Protein AF-A0A1I4MZY3-F1 (afdb_monomer_lite)

pLDDT: mean 83.86, std 18.81, range [23.91, 98.81]

Sequence (492 aa):
MSRRDEGFVRRVSRSGLPLFQQDDDSPVIWPRVRPGRPPALVVSLPRSGTHLGSELLQGLGLVFGGLHLSPELEPDIVQDRRSYVMAADGRLEWQQFQLPLEDLFAMVGPGQVVQGHVPFSPAIAAALAGFRIVYMERSLRDVAVSSMRFVAGLRAAGLAYPDHYDMAWCDMADGPARMLAYLRGFGGGLRGMLRQIQPWRAQPNSFVLDFDLLTGAEPAAAVAQLRALADFLGAPVGAERAERILRAALGRLTHSWSGRLSRWQELWDREVEQAFAYFVLDENAYFGMPDRLPTPTPAAGRPLALLALPGESGVRRRALAPDGARPPPAARLDPARCVGEGLRLEAGAGGLLLSALDHYADHQHASLPAAMAAGPVTFHFELPPGQHNSRHLVAQVGGAAGYFSSYIDSFGVGVTAIESGGDCAAIATRVEQRADGALAVAVAGRVAGGADCYVRIYLCGADGRLDRPAQARLTVAGLALEPGWPAFLPAD

Structure (mmCIF, N/CA/C/O backbone):
data_AF-A0A1I4MZY3-F1
#
_entry.id   AF-A0A1I4MZY3-F1
#
loop_
_atom_site.group_PDB
_atom_site.id
_atom_site.type_symbol
_atom_site.label_atom_id
_atom_site.label_alt_id
_atom_site.label_comp_id
_atom_site.label_asym_id
_atom_site.label_entity_id
_atom_site.label_seq_id
_atom_site.pdbx_PDB_ins_code
_atom_site.Cartn_x
_atom_site.Cartn_y
_atom_site.Cartn_z
_atom_site.occupancy
_atom_site.B_iso_or_equiv
_atom_site.auth_seq_id
_atom_site.auth_comp_id
_atom_site.auth_asym_id
_atom_site.auth_atom_id
_atom_site.pdbx_PDB_model_num
ATOM 1 N N . MET A 1 1 ? -9.367 -4.893 35.293 1.00 43.88 1 MET A N 1
ATOM 2 C CA . MET A 1 1 ? -8.186 -5.233 34.470 1.00 43.88 1 MET A CA 1
ATOM 3 C C . MET A 1 1 ? -8.081 -6.747 34.327 1.00 43.88 1 MET A C 1
ATOM 5 O O . MET A 1 1 ? -7.656 -7.401 35.273 1.00 43.88 1 MET A O 1
ATOM 9 N N . SER A 1 2 ? -8.441 -7.334 33.178 1.00 44.31 2 SER A N 1
ATOM 10 C CA . SER A 1 2 ? -7.747 -8.571 32.794 1.00 44.31 2 SER A CA 1
ATOM 11 C C . SER A 1 2 ? -6.311 -8.139 32.516 1.00 44.31 2 SER A C 1
ATOM 13 O O . SER A 1 2 ? -6.110 -7.244 31.695 1.00 44.31 2 SER A O 1
ATOM 15 N N . ARG A 1 3 ? -5.346 -8.651 33.282 1.00 48.44 3 ARG A N 1
ATOM 16 C CA . ARG A 1 3 ? -3.934 -8.257 33.214 1.00 48.44 3 ARG A CA 1
ATOM 17 C C . ARG A 1 3 ? -3.473 -8.258 31.755 1.00 48.44 3 ARG A C 1
ATOM 19 O O . ARG A 1 3 ? -3.270 -9.325 31.184 1.00 48.44 3 ARG A O 1
ATOM 26 N N . ARG A 1 4 ? -3.327 -7.079 31.146 1.00 64.69 4 ARG A N 1
ATOM 27 C CA . ARG A 1 4 ? -2.415 -6.959 30.011 1.00 64.69 4 ARG A CA 1
ATOM 28 C C . ARG A 1 4 ? -1.048 -7.256 30.607 1.00 64.69 4 ARG A C 1
ATOM 30 O O . ARG A 1 4 ? -0.665 -6.626 31.589 1.00 64.69 4 ARG A O 1
ATOM 37 N N . ASP A 1 5 ? -0.433 -8.319 30.114 1.00 75.19 5 ASP A N 1
ATOM 38 C CA . ASP A 1 5 ? 0.817 -8.856 30.635 1.00 75.19 5 ASP A CA 1
ATOM 39 C C . ASP A 1 5 ? 1.869 -7.735 30.715 1.00 75.19 5 ASP A C 1
ATOM 41 O O . ASP A 1 5 ? 1.970 -6.925 29.792 1.00 75.19 5 ASP A O 1
ATOM 45 N N . GLU A 1 6 ? 2.663 -7.671 31.788 1.00 78.44 6 GLU A N 1
ATOM 46 C CA . GLU A 1 6 ? 3.823 -6.767 31.873 1.00 78.44 6 GLU A CA 1
ATOM 47 C C . GLU A 1 6 ? 4.732 -6.905 30.638 1.00 78.44 6 GLU A C 1
ATOM 49 O O . GLU A 1 6 ? 5.377 -5.940 30.216 1.00 78.44 6 GLU A O 1
ATOM 54 N N . GLY A 1 7 ? 4.738 -8.090 30.015 1.00 83.00 7 GLY A N 1
ATOM 55 C CA . GLY A 1 7 ? 5.388 -8.340 28.735 1.00 83.00 7 GLY A CA 1
ATOM 56 C C . GLY A 1 7 ? 4.910 -7.425 27.602 1.00 83.00 7 GLY A C 1
ATOM 57 O O . GLY A 1 7 ? 5.741 -6.961 26.825 1.00 83.00 7 GLY A O 1
ATOM 58 N N . PHE A 1 8 ? 3.614 -7.113 27.519 1.00 84.69 8 PHE A N 1
ATOM 59 C CA . PHE A 1 8 ? 3.048 -6.226 26.495 1.00 84.69 8 PHE A CA 1
ATOM 60 C C . PHE A 1 8 ? 3.607 -4.805 26.612 1.00 84.69 8 PHE A C 1
ATOM 62 O O . PHE A 1 8 ? 4.190 -4.287 25.662 1.00 84.69 8 PHE A O 1
ATOM 69 N N . VAL A 1 9 ? 3.503 -4.200 27.800 1.00 79.88 9 VAL A N 1
ATOM 70 C CA . VAL A 1 9 ? 3.976 -2.826 28.032 1.00 79.88 9 VAL A CA 1
ATOM 71 C C . VAL A 1 9 ? 5.475 -2.731 27.755 1.00 79.88 9 VAL A C 1
ATOM 73 O O . VAL A 1 9 ? 5.912 -1.838 27.034 1.00 79.88 9 VAL A O 1
ATOM 76 N N . ARG A 1 10 ? 6.265 -3.704 28.233 1.00 83.44 10 ARG A N 1
ATOM 77 C CA . ARG A 1 10 ? 7.709 -3.747 27.961 1.00 83.44 10 ARG A CA 1
ATOM 78 C C . ARG A 1 10 ? 8.029 -3.853 26.470 1.00 83.44 10 ARG A C 1
ATOM 80 O O . ARG A 1 10 ? 8.984 -3.212 26.036 1.00 83.44 10 ARG A O 1
ATOM 87 N N . ARG A 1 11 ? 7.287 -4.651 25.690 1.00 86.06 11 ARG A N 1
ATOM 88 C CA . ARG A 1 11 ? 7.498 -4.759 24.235 1.00 86.06 11 ARG A CA 1
ATOM 89 C C . ARG A 1 11 ? 7.250 -3.426 23.544 1.00 86.06 11 ARG A C 1
ATOM 91 O O . ARG A 1 11 ? 8.118 -2.973 22.804 1.00 86.06 11 ARG A O 1
ATOM 98 N N . VAL A 1 12 ? 6.129 -2.769 23.835 1.00 85.06 12 VAL A N 1
ATOM 99 C CA . VAL A 1 12 ? 5.818 -1.489 23.194 1.00 85.06 12 VAL A CA 1
ATOM 100 C C . VAL A 1 12 ? 6.809 -0.407 23.614 1.00 85.06 12 VAL A C 1
ATOM 102 O O . VAL A 1 12 ? 7.333 0.292 22.752 1.00 85.06 12 VAL A O 1
ATOM 105 N N . SER A 1 13 ? 7.148 -0.289 24.902 1.00 84.38 13 SER A N 1
ATOM 106 C CA . SER A 1 13 ? 8.122 0.713 25.356 1.00 84.38 13 SER A CA 1
ATOM 107 C C . SER A 1 13 ? 9.492 0.553 24.686 1.00 84.38 13 SER A C 1
ATOM 109 O O . SER A 1 13 ? 10.170 1.548 24.450 1.00 84.38 13 SER A O 1
ATOM 111 N N . ARG A 1 14 ? 9.890 -0.676 24.325 1.00 89.12 14 ARG A N 1
ATOM 112 C CA . ARG A 1 14 ? 11.133 -0.938 23.578 1.00 89.12 14 ARG A CA 1
ATOM 113 C C . ARG A 1 14 ? 11.090 -0.473 22.125 1.00 89.12 14 ARG A C 1
ATOM 115 O O . ARG A 1 14 ? 12.154 -0.224 21.573 1.00 89.12 14 ARG A O 1
ATOM 122 N N . SER A 1 15 ? 9.906 -0.343 21.522 1.00 89.25 15 SER A N 1
ATOM 123 C CA . SER A 1 15 ? 9.786 0.216 20.169 1.00 89.25 15 SER A CA 1
ATOM 124 C C . SER A 1 15 ? 10.181 1.694 20.125 1.00 89.25 15 SER A C 1
ATOM 126 O O . SER A 1 15 ? 10.593 2.177 19.082 1.00 89.25 15 SER A O 1
ATOM 128 N N . GLY A 1 16 ? 10.078 2.415 21.250 1.00 93.12 16 GLY A N 1
ATOM 129 C CA . GLY A 1 16 ? 10.306 3.860 21.308 1.00 93.12 16 GLY A CA 1
ATOM 130 C C . GLY A 1 16 ? 9.125 4.704 20.817 1.00 93.12 16 GLY A C 1
ATOM 131 O O . GLY A 1 16 ? 9.230 5.930 20.828 1.00 93.12 16 GLY A O 1
ATOM 132 N N . LEU A 1 17 ? 8.005 4.083 20.419 1.00 93.88 17 LEU A N 1
ATOM 133 C CA . LEU A 1 17 ? 6.788 4.791 20.019 1.00 93.88 17 LEU A CA 1
ATOM 134 C C . LEU A 1 17 ? 6.259 5.648 21.187 1.00 93.88 17 LEU A C 1
ATOM 136 O O . LEU A 1 17 ? 6.001 5.099 22.263 1.00 93.88 17 LEU A O 1
ATOM 140 N N . PRO A 1 18 ? 6.036 6.965 21.003 1.00 93.38 18 PRO A N 1
ATOM 141 C CA . PRO A 1 18 ? 5.433 7.801 22.032 1.00 93.38 18 PRO A CA 1
ATOM 142 C C . PRO A 1 18 ? 4.010 7.339 22.362 1.00 93.38 18 PRO A C 1
ATOM 144 O O . PRO A 1 18 ? 3.115 7.379 21.506 1.00 93.38 18 PRO A O 1
ATOM 147 N N . LEU A 1 19 ? 3.818 6.927 23.616 1.00 93.31 19 LEU A N 1
ATOM 148 C CA . LEU A 1 19 ? 2.530 6.549 24.193 1.00 93.31 19 LEU A CA 1
ATOM 149 C C . LEU A 1 19 ? 2.056 7.601 25.191 1.00 93.31 19 LEU A C 1
ATOM 151 O O . LEU A 1 19 ? 2.849 8.323 25.794 1.00 93.31 19 LEU A O 1
ATOM 155 N N . PHE A 1 20 ? 0.747 7.631 25.396 1.00 94.62 20 PHE A N 1
ATOM 156 C CA . PHE A 1 20 ? 0.085 8.461 26.389 1.00 94.62 20 PHE A CA 1
ATOM 157 C C . PHE A 1 20 ? -0.674 7.569 27.364 1.00 94.62 20 PHE A C 1
ATOM 159 O O . PHE A 1 20 ? -0.947 6.407 27.073 1.00 94.62 20 PHE A O 1
ATOM 166 N N . GLN A 1 21 ? -1.024 8.125 28.513 1.00 93.00 21 GLN A N 1
ATOM 167 C CA . GLN A 1 21 ? -1.721 7.419 29.578 1.00 93.00 21 GLN A CA 1
ATOM 168 C C . GLN A 1 21 ? -3.108 8.034 29.764 1.00 93.00 21 GLN A C 1
ATOM 170 O O . GLN A 1 21 ? -3.255 9.257 29.703 1.00 93.00 21 GLN A O 1
ATOM 175 N N . GLN A 1 22 ? -4.124 7.189 29.924 1.00 92.44 22 GLN A N 1
ATOM 176 C CA . GLN A 1 22 ? -5.470 7.619 30.306 1.00 92.44 22 GLN A CA 1
ATOM 177 C C . GLN A 1 22 ? -5.603 7.722 31.833 1.00 92.44 22 GLN A C 1
ATOM 179 O O . GLN A 1 22 ? -4.718 7.294 32.568 1.00 92.44 22 GLN A O 1
ATOM 184 N N . ASP A 1 23 ? -6.740 8.238 32.308 1.00 91.31 23 ASP A N 1
ATOM 185 C CA . ASP A 1 23 ? -7.047 8.351 33.744 1.00 91.31 23 ASP A CA 1
ATOM 186 C C . ASP A 1 23 ? -7.086 6.990 34.472 1.00 91.31 23 ASP A C 1
ATOM 188 O O . ASP A 1 23 ? -6.963 6.940 35.692 1.00 91.31 23 ASP A O 1
ATOM 192 N N . ASP A 1 24 ? -7.268 5.885 33.739 1.00 90.00 24 ASP A N 1
ATOM 193 C CA . ASP A 1 24 ? -7.263 4.510 34.259 1.00 90.00 24 ASP A CA 1
ATOM 194 C C . ASP A 1 24 ? -5.908 3.795 34.092 1.00 90.00 24 ASP A C 1
ATOM 196 O O . ASP A 1 24 ? -5.837 2.565 34.150 1.00 90.00 24 ASP A O 1
ATOM 200 N N . ASP A 1 25 ? -4.846 4.564 33.843 1.00 89.25 25 ASP A N 1
ATOM 201 C CA . ASP A 1 25 ? -3.478 4.113 33.579 1.00 89.25 25 ASP A CA 1
ATOM 202 C C . ASP A 1 25 ? -3.299 3.261 32.310 1.00 89.25 25 ASP A C 1
ATOM 204 O O . ASP A 1 25 ? -2.209 2.738 32.051 1.00 89.25 25 ASP A O 1
ATOM 208 N N . SER A 1 26 ? -4.331 3.125 31.470 1.00 89.50 26 SER A N 1
ATOM 209 C CA . SER A 1 26 ? -4.194 2.392 30.214 1.00 89.50 26 SER A CA 1
ATOM 210 C C . SER A 1 26 ? -3.359 3.177 29.187 1.00 89.50 26 SER A C 1
ATOM 212 O O . SER A 1 26 ? -3.517 4.397 29.046 1.00 89.50 26 SER A O 1
ATOM 214 N N . PRO A 1 27 ? -2.453 2.503 28.446 1.00 93.19 27 PRO A N 1
ATOM 215 C CA . PRO A 1 27 ? -1.683 3.148 27.396 1.00 93.19 27 PRO A CA 1
ATOM 216 C C . PRO A 1 27 ? -2.553 3.365 26.157 1.00 93.19 27 PRO A C 1
ATOM 218 O O . PRO A 1 27 ? -3.226 2.445 25.683 1.00 93.19 27 PRO A O 1
ATOM 221 N N . VAL A 1 28 ? -2.474 4.566 25.595 1.00 95.88 28 VAL A N 1
ATOM 222 C CA . VAL A 1 28 ? -3.127 4.943 24.343 1.00 95.88 28 VAL A CA 1
ATOM 223 C C . VAL A 1 28 ? -2.145 5.588 23.381 1.00 95.88 28 VAL A C 1
ATOM 225 O O . VAL A 1 28 ? -1.210 6.282 23.783 1.00 95.88 28 VAL A O 1
ATOM 228 N N . ILE A 1 29 ? -2.387 5.413 22.082 1.00 95.56 29 ILE A N 1
ATOM 229 C CA . ILE A 1 29 ? -1.549 6.048 21.060 1.00 95.56 29 ILE A CA 1
ATOM 230 C C . ILE A 1 29 ? -1.704 7.569 21.050 1.00 95.56 29 ILE A C 1
ATOM 232 O O . ILE A 1 29 ? -0.830 8.251 20.547 1.00 95.56 29 ILE A O 1
ATOM 236 N N . TRP A 1 30 ? -2.780 8.134 21.598 1.00 96.50 30 TRP A N 1
ATOM 237 C CA . TRP A 1 30 ? -3.002 9.583 21.645 1.00 96.50 30 TRP A CA 1
ATOM 238 C C . TRP A 1 30 ? -3.780 9.961 22.912 1.00 96.50 30 TRP A C 1
ATOM 240 O O . TRP A 1 30 ? -4.637 9.183 23.326 1.00 96.50 30 TRP A O 1
ATOM 250 N N . PRO A 1 31 ? -3.558 11.131 23.543 1.00 94.50 31 PRO A N 1
ATOM 251 C CA . PRO A 1 31 ? -4.193 11.431 24.828 1.00 94.50 31 PRO A CA 1
ATOM 252 C C . PRO A 1 31 ? -5.690 11.744 24.687 1.00 94.50 31 PRO A C 1
ATOM 254 O O . PRO A 1 31 ? -6.454 11.633 25.640 1.00 94.50 31 PRO A O 1
ATOM 257 N N . ARG A 1 32 ? -6.145 12.141 23.490 1.00 95.62 32 ARG A N 1
ATOM 258 C CA . ARG A 1 32 ? -7.560 12.438 23.229 1.00 95.62 32 ARG A CA 1
ATOM 259 C C . ARG A 1 32 ? -8.296 11.184 22.762 1.00 95.62 32 ARG A C 1
ATOM 261 O O . ARG A 1 32 ? -7.920 10.590 21.753 1.00 95.62 32 ARG A O 1
ATOM 268 N N . VAL A 1 33 ? -9.395 10.858 23.436 1.00 96.06 33 VAL A N 1
ATOM 269 C CA . VAL A 1 33 ? -10.338 9.789 23.066 1.00 96.06 33 VAL A CA 1
ATOM 270 C C . VAL A 1 33 ? -11.763 10.330 22.940 1.00 96.06 33 VAL A C 1
ATOM 272 O O . VAL A 1 33 ? -12.065 11.452 23.358 1.00 96.06 33 VAL A O 1
ATOM 275 N N . ARG A 1 34 ? -12.660 9.529 22.364 1.00 96.25 34 ARG A N 1
ATOM 276 C CA . ARG A 1 34 ? -14.110 9.763 22.368 1.00 96.25 34 ARG A CA 1
ATOM 277 C C . ARG A 1 34 ? -14.808 8.551 22.983 1.00 96.25 34 ARG A C 1
ATOM 279 O O . ARG A 1 34 ? -15.093 7.593 22.262 1.00 96.25 34 ARG A O 1
ATOM 286 N N . PRO A 1 35 ? -15.089 8.579 24.298 1.00 93.75 35 PRO A N 1
ATOM 287 C CA . PRO A 1 35 ? -15.844 7.518 24.951 1.00 93.75 35 PRO A CA 1
ATOM 288 C C . PRO A 1 35 ? -17.173 7.259 24.233 1.00 93.75 35 PRO A C 1
ATOM 290 O O . PRO A 1 35 ? -17.795 8.182 23.705 1.00 93.75 35 PRO A O 1
ATOM 293 N N . GLY A 1 36 ? -17.588 5.994 24.181 1.00 93.25 36 GLY A N 1
ATOM 294 C CA . GLY A 1 36 ? -18.806 5.576 23.479 1.00 93.25 36 GLY A CA 1
ATOM 295 C C . GLY A 1 36 ? -18.670 5.450 21.958 1.00 93.25 36 GLY A C 1
ATOM 296 O O . GLY A 1 36 ? -19.632 5.050 21.309 1.00 93.25 36 GLY A O 1
ATOM 297 N N . ARG A 1 37 ? -17.497 5.743 21.378 1.00 95.81 37 ARG A N 1
ATOM 298 C CA . ARG A 1 37 ? -17.205 5.462 19.966 1.00 95.81 37 ARG A CA 1
ATOM 299 C C . ARG A 1 37 ? -16.199 4.319 19.837 1.00 95.81 37 ARG A C 1
ATOM 301 O O . ARG A 1 37 ? -15.215 4.304 20.579 1.00 95.81 37 ARG A O 1
ATOM 308 N N . PRO A 1 38 ? -16.399 3.381 18.900 1.00 97.25 38 PRO A N 1
ATOM 309 C CA . PRO A 1 38 ? -15.402 2.352 18.632 1.00 97.25 38 PRO A CA 1
ATOM 310 C C . PRO A 1 38 ? -14.125 2.980 18.046 1.00 97.25 38 PRO A C 1
ATOM 312 O O . PRO A 1 38 ? -14.207 4.035 17.405 1.00 97.25 38 PRO A O 1
ATOM 315 N N . PRO A 1 39 ? -12.946 2.372 18.254 1.00 98.38 39 PRO A N 1
ATOM 316 C CA . PRO A 1 39 ? -11.764 2.719 17.476 1.00 98.38 39 PRO A CA 1
ATOM 317 C C . PRO A 1 39 ? -12.010 2.402 15.995 1.00 98.38 39 PRO A C 1
ATOM 319 O O . PRO A 1 39 ? -12.820 1.532 15.655 1.00 98.38 39 PRO A O 1
ATOM 322 N N . ALA A 1 40 ? -11.324 3.112 15.106 1.00 98.69 40 ALA A N 1
ATOM 323 C CA . ALA A 1 40 ? -11.471 2.920 13.673 1.00 98.69 40 ALA A CA 1
ATOM 324 C C . ALA A 1 40 ? -10.126 2.787 12.956 1.00 98.69 40 ALA A C 1
ATOM 326 O O . ALA A 1 40 ? -9.118 3.376 13.350 1.00 98.69 40 ALA A O 1
ATOM 327 N N . LEU A 1 41 ? -10.141 2.017 11.872 1.00 98.75 41 LEU A N 1
ATOM 328 C CA . LEU A 1 41 ? -9.032 1.878 10.936 1.00 98.75 41 LEU A CA 1
ATOM 329 C C . LEU A 1 41 ? -9.495 2.368 9.566 1.00 98.75 41 LEU A C 1
ATOM 331 O O . LEU A 1 41 ? -10.465 1.839 9.029 1.00 98.75 41 LEU A O 1
ATOM 335 N N . VAL A 1 42 ? -8.783 3.328 8.978 1.00 98.69 42 VAL A N 1
ATOM 336 C CA . VAL A 1 42 ? -8.898 3.618 7.543 1.00 98.69 42 VAL A CA 1
ATOM 337 C C . VAL A 1 42 ? -7.869 2.770 6.809 1.00 98.69 42 VAL A C 1
ATOM 339 O O . VAL A 1 42 ? -6.668 3.004 6.939 1.00 98.69 42 VAL A O 1
ATOM 342 N N . VAL A 1 43 ? -8.333 1.792 6.038 1.00 98.38 43 VAL A N 1
ATOM 343 C CA . VAL A 1 43 ? -7.475 0.902 5.251 1.00 98.38 43 VAL A CA 1
ATOM 344 C C . VAL A 1 43 ? -7.755 1.092 3.773 1.00 98.38 43 VAL A C 1
ATOM 346 O O . VAL A 1 43 ? -8.900 1.256 3.352 1.00 98.38 43 VAL A O 1
ATOM 349 N N . SER A 1 44 ? -6.707 1.107 2.961 1.00 97.88 44 SER A N 1
ATOM 350 C CA . SER A 1 44 ? -6.867 1.202 1.517 1.00 97.88 44 SER A CA 1
ATOM 351 C C . SER A 1 44 ? -5.626 0.733 0.793 1.00 97.88 44 SER A C 1
ATOM 353 O O . SER A 1 44 ? -4.541 0.710 1.369 1.00 97.88 44 SER A O 1
ATOM 355 N N . LEU A 1 45 ? -5.755 0.485 -0.506 1.00 96.56 45 LEU A N 1
ATOM 356 C CA . LEU A 1 45 ? -4.598 0.508 -1.395 1.00 96.56 45 LEU A CA 1
ATOM 357 C C . LEU A 1 45 ? -3.885 1.866 -1.302 1.00 96.56 45 LEU A C 1
ATOM 359 O O . LEU A 1 45 ? -4.569 2.896 -1.148 1.00 96.56 45 LEU A O 1
ATOM 363 N N . PRO A 1 46 ? -2.544 1.912 -1.422 1.00 95.19 46 PRO A N 1
ATOM 364 C CA . PRO A 1 46 ? -1.835 3.159 -1.656 1.00 95.19 46 PRO A CA 1
ATOM 365 C C . PRO A 1 46 ? -2.542 3.976 -2.722 1.00 95.19 46 PRO A C 1
ATOM 367 O O . PRO A 1 46 ? -3.018 3.444 -3.721 1.00 95.19 46 PRO A O 1
ATOM 370 N N . ARG A 1 47 ? -2.654 5.287 -2.486 1.00 95.06 47 ARG A N 1
ATOM 371 C CA . ARG A 1 47 ? -3.252 6.242 -3.435 1.00 95.06 47 ARG A CA 1
ATOM 372 C C . ARG A 1 47 ? -4.774 6.145 -3.645 1.00 95.06 47 ARG A C 1
ATOM 374 O O . ARG A 1 47 ? -5.307 6.896 -4.466 1.00 95.06 47 ARG A O 1
ATOM 381 N N . SER A 1 48 ? -5.484 5.331 -2.863 1.00 97.00 48 SER A N 1
ATOM 382 C CA . SER A 1 48 ? -6.956 5.197 -2.926 1.00 97.00 48 SER A CA 1
ATOM 383 C C . SER A 1 48 ? -7.726 6.170 -2.023 1.00 97.00 48 SER A C 1
ATOM 385 O O . SER A 1 48 ? -8.913 5.998 -1.787 1.00 97.00 48 SER A O 1
ATOM 387 N N . GLY A 1 49 ? -7.063 7.209 -1.503 1.00 96.44 49 GLY A N 1
ATOM 388 C CA . GLY A 1 49 ? -7.721 8.233 -0.685 1.00 96.44 49 GLY A CA 1
ATOM 389 C C . GLY A 1 49 ? -7.703 7.975 0.823 1.00 96.44 49 GLY A C 1
ATOM 390 O O . GLY A 1 49 ? -8.548 8.506 1.533 1.00 96.44 49 GLY A O 1
ATOM 391 N N . THR A 1 50 ? -6.716 7.235 1.337 1.00 97.12 50 THR A N 1
ATOM 392 C CA . THR A 1 50 ? -6.508 6.984 2.781 1.00 97.12 50 THR A CA 1
ATOM 393 C C . THR A 1 50 ? -6.594 8.260 3.622 1.00 97.12 50 THR A C 1
ATOM 395 O O . THR A 1 50 ? -7.257 8.302 4.652 1.00 97.12 50 THR A O 1
ATOM 398 N N . HIS A 1 51 ? -5.948 9.334 3.158 1.00 96.25 51 HIS A N 1
ATOM 399 C CA . HIS A 1 51 ? -5.964 10.627 3.837 1.00 96.25 51 HIS A CA 1
ATOM 400 C C . HIS A 1 51 ? -7.344 11.290 3.813 1.00 96.25 51 HIS A C 1
ATOM 402 O O . HIS A 1 51 ? -7.768 11.826 4.830 1.00 96.25 51 HIS A O 1
ATOM 408 N N . LEU A 1 52 ? -8.059 11.220 2.684 1.00 96.94 52 LEU A N 1
ATOM 409 C CA . LEU A 1 52 ? -9.423 11.741 2.583 1.00 96.94 52 LEU A CA 1
ATOM 410 C C . LEU A 1 52 ? -10.347 11.022 3.576 1.00 96.94 52 LEU A C 1
ATOM 412 O O . LEU A 1 52 ? -11.095 11.682 4.290 1.00 96.94 52 LEU A O 1
ATOM 416 N N . GLY A 1 53 ? -10.241 9.693 3.679 1.00 97.75 53 GLY A N 1
ATOM 417 C CA . GLY A 1 53 ? -10.975 8.907 4.672 1.00 97.75 53 GLY A CA 1
ATOM 418 C C . GLY A 1 53 ? -10.738 9.409 6.099 1.00 97.75 53 GLY A C 1
ATOM 419 O O . GLY A 1 53 ? -11.690 9.698 6.824 1.00 97.75 53 GLY A O 1
ATOM 420 N N . SER A 1 54 ? -9.478 9.610 6.489 1.00 97.06 54 SER A N 1
ATOM 421 C CA . SER A 1 54 ? -9.136 10.140 7.817 1.00 97.06 54 SER A CA 1
ATOM 422 C C . SER A 1 54 ? -9.653 11.558 8.064 1.00 97.06 54 SER A C 1
ATOM 424 O O . SER A 1 54 ? -10.091 11.864 9.173 1.00 97.06 54 SER A O 1
ATOM 426 N N . GLU A 1 55 ? -9.633 12.435 7.059 1.00 97.56 55 GLU A N 1
ATOM 427 C CA . GLU A 1 55 ? -10.203 13.786 7.162 1.00 97.56 55 GLU A CA 1
ATOM 428 C C . GLU A 1 55 ? -11.724 13.753 7.362 1.00 97.56 55 GLU A C 1
ATOM 430 O O . GLU A 1 55 ? -12.258 14.469 8.214 1.00 97.56 55 GLU A O 1
ATOM 435 N N . LEU A 1 56 ? -12.428 12.868 6.652 1.00 98.38 56 LEU A N 1
ATOM 436 C CA . LEU A 1 56 ? -13.868 12.670 6.828 1.00 98.38 56 LEU A CA 1
ATOM 437 C C . LEU A 1 56 ? -14.196 12.155 8.238 1.00 98.38 56 LEU A C 1
ATOM 439 O O . LEU A 1 56 ? -15.083 12.700 8.898 1.00 98.38 56 LEU A O 1
ATOM 443 N N . LEU A 1 57 ? -13.451 11.165 8.742 1.00 98.44 57 LEU A N 1
ATOM 444 C CA . LEU A 1 57 ? -13.645 10.620 10.093 1.00 98.44 57 LEU A CA 1
ATOM 445 C C . LEU A 1 57 ? -13.391 11.672 11.184 1.00 98.44 57 LEU A C 1
ATOM 447 O O . LEU A 1 57 ? -14.150 11.754 12.156 1.00 98.44 57 LEU A O 1
ATOM 451 N N . GLN A 1 58 ? -12.374 12.520 11.012 1.00 97.81 58 GLN A N 1
ATOM 452 C CA . GLN A 1 58 ? -12.136 13.661 11.899 1.00 97.81 58 GLN A CA 1
ATOM 453 C C . GLN A 1 58 ? -13.295 14.667 11.855 1.00 97.81 58 GLN A C 1
ATOM 455 O O . GLN A 1 58 ? -13.755 15.118 12.906 1.00 97.81 58 GLN A O 1
ATOM 460 N N . GLY A 1 59 ? -13.833 14.974 10.669 1.00 97.94 59 GLY A N 1
ATOM 461 C CA . GLY A 1 59 ? -15.019 15.826 10.514 1.00 97.94 59 GLY A CA 1
ATOM 462 C C . GLY A 1 59 ? -16.275 15.261 11.195 1.00 97.94 59 GLY A C 1
ATOM 463 O O . GLY A 1 59 ? -17.085 16.013 11.749 1.00 97.94 59 GLY A O 1
ATOM 464 N N . LEU A 1 60 ? -16.403 13.932 11.243 1.00 98.38 60 LEU A N 1
ATOM 465 C CA . LEU A 1 60 ? -17.438 13.216 12.002 1.00 98.38 60 LEU A CA 1
ATOM 466 C C . LEU A 1 60 ? -17.174 13.191 13.521 1.00 98.38 60 LEU A C 1
ATOM 468 O O . LEU A 1 60 ? -18.023 12.752 14.303 1.00 98.38 60 LEU A O 1
ATOM 472 N N . GLY A 1 61 ? -16.034 13.713 13.975 1.00 97.69 61 GLY A N 1
ATOM 473 C CA . GLY A 1 61 ? -15.689 13.928 15.382 1.00 97.69 61 GLY A CA 1
ATOM 474 C C . GLY A 1 61 ? -14.811 12.847 16.013 1.00 97.69 61 GLY A C 1
ATOM 475 O O . GLY A 1 61 ? -14.623 12.882 17.234 1.00 97.69 61 GLY A O 1
ATOM 476 N N . LEU A 1 62 ? -14.301 11.894 15.224 1.00 98.31 62 LEU A N 1
ATOM 477 C CA . LEU A 1 62 ? -13.265 10.964 15.677 1.00 98.31 62 LEU A CA 1
ATOM 478 C C . LEU A 1 62 ? -11.909 11.685 15.788 1.00 98.31 62 LEU A C 1
ATOM 480 O O . LEU A 1 62 ? -11.750 12.823 15.344 1.00 98.31 62 LEU A O 1
ATOM 484 N N . VAL A 1 63 ? -10.936 11.039 16.426 1.00 98.00 63 VAL A N 1
ATOM 485 C CA . VAL A 1 63 ? -9.621 11.626 16.708 1.00 98.00 63 VAL A CA 1
ATOM 486 C C . VAL A 1 63 ? -8.544 10.866 15.949 1.00 98.00 63 VAL A C 1
ATOM 488 O O . VAL A 1 63 ? -8.286 9.706 16.250 1.00 98.00 63 VAL A O 1
ATOM 491 N N . PHE A 1 64 ? -7.884 11.508 14.987 1.00 97.56 64 PHE A N 1
ATOM 492 C CA . PHE A 1 64 ? -6.741 10.888 14.323 1.00 97.56 64 PHE A CA 1
ATOM 493 C C . PHE A 1 64 ? -5.564 10.755 15.299 1.00 97.56 64 PHE A C 1
ATOM 495 O O . PHE A 1 64 ? -5.147 11.738 15.910 1.00 97.56 64 PHE A O 1
ATOM 502 N N . GLY A 1 65 ? -5.046 9.535 15.451 1.00 96.06 65 GLY A N 1
ATOM 503 C CA . GLY A 1 65 ? -3.953 9.211 16.371 1.00 96.06 65 GLY A CA 1
ATOM 504 C C . GLY A 1 65 ? -2.563 9.579 15.851 1.00 96.06 65 GLY A C 1
ATOM 505 O O . GLY A 1 65 ? -1.584 9.396 16.567 1.00 96.06 65 GLY A O 1
ATOM 506 N N . GLY A 1 66 ? -2.465 10.090 14.619 1.00 95.75 66 GLY A N 1
ATOM 507 C CA . GLY A 1 66 ? -1.195 10.505 14.027 1.00 95.75 66 GLY A CA 1
ATOM 508 C C . GLY A 1 66 ? -0.355 9.362 13.463 1.00 95.75 66 GLY A C 1
ATOM 509 O O . GLY A 1 66 ? 0.783 9.604 13.094 1.00 95.75 66 GLY A O 1
ATOM 510 N N . LEU A 1 67 ? -0.878 8.137 13.374 1.00 97.12 67 LEU A N 1
ATOM 511 C CA . LEU A 1 67 ? -0.113 6.973 12.914 1.00 97.12 67 LEU A CA 1
ATOM 512 C C . LEU A 1 67 ? -0.532 6.539 11.507 1.00 97.12 67 LEU A C 1
ATOM 514 O O . LEU A 1 67 ? -1.726 6.483 11.189 1.00 97.12 67 LEU A O 1
ATOM 518 N N . HIS A 1 68 ? 0.465 6.223 10.682 1.00 96.69 68 HIS A N 1
ATOM 519 C CA . HIS A 1 68 ? 0.318 5.634 9.359 1.00 96.69 68 HIS A CA 1
ATOM 520 C C . HIS A 1 68 ? 0.953 4.238 9.340 1.00 96.69 68 HIS A C 1
ATOM 522 O O . HIS A 1 68 ? 2.162 4.094 9.487 1.00 96.69 68 HIS A O 1
ATOM 528 N N . LEU A 1 69 ? 0.120 3.211 9.221 1.00 96.81 69 LEU A N 1
ATOM 529 C CA . LEU A 1 69 ? 0.499 1.811 9.389 1.00 96.81 69 LEU A CA 1
ATOM 530 C C . LEU A 1 69 ? 0.878 1.183 8.046 1.00 96.81 69 LEU A C 1
ATOM 532 O O . LEU A 1 69 ? 0.169 1.385 7.057 1.00 96.81 69 LEU A O 1
ATOM 536 N N . SER A 1 70 ? 1.959 0.406 8.032 1.00 88.94 70 SER A N 1
ATOM 537 C CA . SER A 1 70 ? 2.486 -0.290 6.853 1.00 88.94 70 SER A CA 1
ATOM 538 C C . SER A 1 70 ? 2.549 0.620 5.618 1.00 88.94 70 SER A C 1
ATOM 540 O O . SER A 1 70 ? 1.921 0.316 4.606 1.00 88.94 70 SER A O 1
ATOM 542 N N . PRO A 1 71 ? 3.251 1.770 5.678 1.00 77.62 71 PRO A N 1
ATOM 543 C CA . PRO A 1 71 ? 3.263 2.754 4.590 1.00 77.62 71 PRO A CA 1
ATOM 544 C C . PRO A 1 71 ? 3.740 2.174 3.247 1.00 77.62 71 PRO A C 1
ATOM 546 O O . PRO A 1 71 ? 3.336 2.672 2.199 1.00 77.62 71 PRO A O 1
ATOM 549 N N . GLU A 1 72 ? 4.531 1.102 3.292 1.00 80.69 72 GLU A N 1
ATOM 550 C CA . GLU A 1 72 ? 5.086 0.380 2.141 1.00 80.69 72 GLU A CA 1
ATOM 551 C C . GLU A 1 72 ? 4.627 -1.088 2.110 1.00 80.69 72 GLU A C 1
ATOM 553 O O . GLU A 1 72 ? 5.293 -1.940 1.540 1.00 80.69 72 GLU A O 1
ATOM 558 N N . LEU A 1 73 ? 3.498 -1.408 2.761 1.00 78.19 73 LEU A N 1
ATOM 559 C CA . LEU A 1 73 ? 2.995 -2.781 2.964 1.00 78.19 73 LEU A CA 1
ATOM 560 C C . LEU A 1 73 ? 3.916 -3.702 3.763 1.00 78.19 73 LEU A C 1
ATOM 562 O O . LEU A 1 73 ? 3.572 -4.861 3.989 1.00 78.19 73 LEU A O 1
ATOM 566 N N . GLU A 1 74 ? 5.036 -3.185 4.258 1.00 81.44 74 GLU A N 1
ATOM 567 C CA . GLU A 1 74 ? 5.850 -3.892 5.228 1.00 81.44 74 GLU A CA 1
ATOM 568 C C . GLU A 1 74 ? 5.017 -4.122 6.503 1.00 81.44 74 GLU A C 1
ATOM 570 O O . GLU A 1 74 ? 4.484 -3.162 7.092 1.00 81.44 74 GLU A O 1
ATOM 575 N N . PRO A 1 75 ? 4.828 -5.387 6.921 1.00 81.38 75 PRO A N 1
ATOM 576 C CA . PRO A 1 75 ? 4.143 -5.675 8.166 1.00 81.38 75 PRO A CA 1
ATOM 577 C C . PRO A 1 75 ? 4.924 -5.044 9.318 1.00 81.38 75 PRO A C 1
ATOM 579 O O . PRO A 1 75 ? 6.152 -4.967 9.297 1.00 81.38 75 PRO A O 1
ATOM 582 N N . ASP A 1 76 ? 4.193 -4.579 10.327 1.00 89.38 76 ASP A N 1
ATOM 583 C CA . ASP A 1 76 ? 4.762 -4.093 11.586 1.00 89.38 76 ASP A CA 1
ATOM 584 C C . ASP A 1 76 ? 5.623 -2.819 11.489 1.00 89.38 76 ASP A C 1
ATOM 586 O O . ASP A 1 76 ? 6.257 -2.434 12.472 1.00 89.38 76 ASP A O 1
ATOM 590 N N . ILE A 1 77 ? 5.606 -2.118 10.350 1.00 94.19 77 ILE A N 1
ATOM 591 C CA . ILE A 1 77 ? 6.160 -0.763 10.229 1.00 94.19 77 ILE A CA 1
ATOM 592 C C . ILE A 1 77 ? 5.084 0.273 10.535 1.00 94.19 77 ILE A C 1
ATOM 594 O O . ILE A 1 77 ? 4.008 0.303 9.932 1.00 94.19 77 ILE A O 1
ATOM 598 N N . VAL A 1 78 ? 5.399 1.179 11.454 1.00 95.56 78 VAL A N 1
ATOM 599 C CA . VAL A 1 78 ? 4.518 2.262 11.886 1.00 95.56 78 VAL A CA 1
ATOM 600 C C . VAL A 1 78 ? 5.223 3.586 11.660 1.00 95.56 78 VAL A C 1
ATOM 602 O O . VAL A 1 78 ? 6.234 3.876 12.290 1.00 95.56 78 VAL A O 1
ATOM 605 N N . GLN A 1 79 ? 4.661 4.415 10.789 1.00 95.50 79 GLN A N 1
ATOM 606 C CA . GLN A 1 79 ? 5.110 5.783 10.578 1.00 95.50 79 GLN A CA 1
ATOM 607 C C . GLN A 1 79 ? 4.333 6.726 11.501 1.00 95.50 79 GLN A C 1
ATOM 609 O O . GLN A 1 79 ? 3.110 6.863 11.398 1.00 95.50 79 GLN A O 1
ATOM 614 N N . ASP A 1 80 ? 5.045 7.403 12.391 1.00 95.94 80 ASP A N 1
ATOM 615 C CA . ASP A 1 80 ? 4.494 8.411 13.282 1.00 95.94 80 ASP A CA 1
ATOM 616 C C . ASP A 1 80 ? 4.528 9.790 12.615 1.00 95.94 80 ASP A C 1
ATOM 618 O O . ASP A 1 80 ? 5.581 10.370 12.365 1.00 95.94 80 ASP A O 1
ATOM 622 N N . ARG A 1 81 ? 3.343 10.332 12.329 1.00 93.31 81 ARG A N 1
ATOM 623 C CA . ARG A 1 81 ? 3.153 11.640 11.689 1.00 93.31 81 ARG A CA 1
ATOM 624 C C . ARG A 1 81 ? 3.059 12.803 12.669 1.00 93.31 81 ARG A C 1
ATOM 626 O O . ARG A 1 81 ? 2.555 13.875 12.335 1.00 93.31 81 ARG A O 1
ATOM 633 N N . ARG A 1 82 ? 3.493 12.585 13.902 1.00 92.50 82 ARG A N 1
ATOM 634 C CA . ARG A 1 82 ? 3.527 13.587 14.969 1.00 92.50 82 ARG A CA 1
ATOM 635 C C . ARG A 1 82 ? 4.954 14.049 15.229 1.00 92.50 82 ARG A C 1
ATOM 637 O O . ARG A 1 82 ? 5.139 15.157 15.725 1.00 92.50 82 ARG A O 1
ATOM 644 N N . SER A 1 83 ? 5.939 13.220 14.886 1.00 88.25 83 SER A N 1
ATOM 645 C CA . SER A 1 83 ? 7.361 13.485 15.070 1.00 88.25 83 SER A CA 1
ATOM 646 C C . SER A 1 83 ? 8.136 13.331 13.765 1.00 88.25 83 SER A C 1
ATOM 648 O O . SER A 1 83 ? 7.952 12.384 13.003 1.00 88.25 83 SER A O 1
ATOM 650 N N . TYR A 1 84 ? 9.043 14.275 13.533 1.00 90.44 84 TYR A N 1
ATOM 651 C CA . TYR A 1 84 ? 10.040 14.181 12.476 1.00 90.44 84 TYR A CA 1
ATOM 652 C C . TYR A 1 84 ? 11.400 13.829 13.075 1.00 90.44 84 TYR A C 1
ATOM 654 O O . TYR A 1 84 ? 11.728 14.251 14.186 1.00 90.44 84 TYR A O 1
ATOM 662 N N . VAL A 1 85 ? 12.202 13.110 12.303 1.00 90.69 85 VAL A N 1
ATOM 663 C CA . VAL A 1 85 ? 13.625 12.879 12.534 1.00 90.69 85 VAL A CA 1
ATOM 664 C C . VAL A 1 85 ? 14.419 13.471 11.375 1.00 90.69 85 VAL A C 1
ATOM 666 O O . VAL A 1 85 ? 13.912 13.593 10.262 1.00 90.69 85 VAL A O 1
ATOM 669 N N . MET A 1 86 ? 15.659 13.873 11.642 1.00 91.88 86 MET A N 1
ATOM 670 C CA . MET A 1 86 ? 16.571 14.310 10.590 1.00 91.88 86 MET A CA 1
ATOM 671 C C . MET A 1 86 ? 17.262 13.079 9.999 1.00 91.88 86 MET A C 1
ATOM 673 O O . MET A 1 86 ? 17.950 12.360 10.724 1.00 91.88 86 MET A O 1
ATOM 677 N N . ALA A 1 87 ? 17.072 12.836 8.708 1.00 86.06 87 ALA A N 1
ATOM 678 C CA . ALA A 1 87 ? 17.787 11.815 7.959 1.00 86.06 87 ALA A CA 1
ATOM 679 C C . ALA A 1 87 ? 19.274 12.178 7.807 1.00 86.06 87 ALA A C 1
ATOM 681 O O . ALA A 1 87 ? 19.682 13.325 8.015 1.00 86.06 87 ALA A O 1
ATOM 682 N N . ALA A 1 88 ? 20.099 11.196 7.432 1.00 83.69 88 ALA A N 1
ATOM 683 C CA . ALA A 1 88 ? 21.548 11.376 7.286 1.00 83.69 88 ALA A CA 1
ATOM 684 C C . ALA A 1 88 ? 21.929 12.438 6.235 1.00 83.69 88 ALA A C 1
ATOM 686 O O . ALA A 1 88 ? 22.986 13.055 6.335 1.00 83.69 88 ALA A O 1
ATOM 687 N N . ASP A 1 89 ? 21.056 12.675 5.257 1.00 82.06 89 ASP A N 1
ATOM 688 C CA . ASP A 1 89 ? 21.212 13.688 4.212 1.00 82.06 89 ASP A CA 1
ATOM 689 C C . ASP A 1 89 ? 20.634 15.068 4.590 1.00 82.06 89 ASP A C 1
ATOM 691 O O . ASP A 1 89 ? 20.607 15.981 3.765 1.00 82.06 89 ASP A O 1
ATOM 695 N N . GLY A 1 90 ? 20.186 15.242 5.839 1.00 86.94 90 GLY A N 1
ATOM 696 C CA . GLY A 1 90 ? 19.659 16.505 6.351 1.00 86.94 90 GLY A CA 1
ATOM 697 C C . GLY A 1 90 ? 18.196 16.783 5.999 1.00 86.94 90 GLY A C 1
ATOM 698 O O . GLY A 1 90 ? 17.731 17.907 6.199 1.00 86.94 90 GLY A O 1
ATOM 699 N N . ARG A 1 91 ? 17.450 15.800 5.481 1.00 83.94 91 ARG A N 1
ATOM 700 C CA . ARG A 1 91 ? 16.003 15.935 5.254 1.00 83.94 91 ARG A CA 1
ATOM 701 C C . ARG A 1 91 ? 15.202 15.567 6.498 1.00 83.94 91 ARG A C 1
ATOM 703 O O . ARG A 1 91 ? 15.605 14.720 7.286 1.00 83.94 91 ARG A O 1
ATOM 710 N N . LEU A 1 92 ? 14.025 16.172 6.650 1.00 85.38 92 LEU A N 1
ATOM 711 C CA . LEU A 1 92 ? 13.061 15.756 7.667 1.00 85.38 92 LEU A CA 1
ATOM 712 C C . LEU A 1 92 ? 12.254 14.563 7.158 1.00 85.38 92 LEU A C 1
ATOM 714 O O . LEU A 1 92 ? 11.551 14.665 6.154 1.00 85.38 92 LEU A O 1
ATOM 718 N N . GLU A 1 93 ? 12.310 13.463 7.893 1.00 88.00 93 GLU A N 1
ATOM 719 C CA . GLU A 1 93 ? 11.541 12.254 7.631 1.00 88.00 93 GLU A CA 1
ATOM 720 C C . GLU A 1 93 ? 10.634 11.954 8.818 1.00 88.00 93 GLU A C 1
ATOM 722 O O . GLU A 1 93 ? 10.905 12.337 9.956 1.00 88.00 93 GLU A O 1
ATOM 727 N N . TRP A 1 94 ? 9.511 11.297 8.558 1.00 91.06 94 TRP A N 1
ATOM 728 C CA . TRP A 1 94 ? 8.646 10.845 9.638 1.00 91.06 94 TRP A CA 1
ATOM 729 C C . TRP A 1 94 ? 9.333 9.737 10.421 1.00 91.06 94 TRP A C 1
ATOM 731 O O . TRP A 1 94 ? 9.906 8.825 9.825 1.00 91.06 94 TRP A O 1
ATOM 741 N N . GLN A 1 95 ? 9.232 9.785 11.745 1.00 94.31 95 GLN A N 1
ATOM 742 C CA . GLN A 1 95 ? 9.796 8.731 12.571 1.00 94.31 95 GLN A CA 1
ATOM 743 C C . GLN A 1 95 ? 9.091 7.399 12.285 1.00 94.31 95 GLN A C 1
ATOM 745 O O . GLN A 1 95 ? 7.862 7.337 12.224 1.00 94.31 95 GLN A O 1
ATOM 750 N N . GLN A 1 96 ? 9.871 6.334 12.111 1.00 94.62 96 GLN A N 1
ATOM 751 C CA . GLN A 1 96 ? 9.356 4.986 11.902 1.00 94.62 96 GLN A CA 1
ATOM 752 C C . GLN A 1 96 ? 9.674 4.093 13.098 1.00 94.62 96 GLN A C 1
ATOM 754 O O . GLN A 1 96 ? 10.712 4.236 13.747 1.00 94.62 96 GLN A O 1
ATOM 759 N N . PHE A 1 97 ? 8.770 3.162 13.373 1.00 94.56 97 PHE A N 1
ATOM 760 C CA . PHE A 1 97 ? 8.874 2.201 14.457 1.00 94.56 97 PHE A CA 1
ATOM 761 C C . PHE A 1 97 ? 8.563 0.801 13.937 1.00 94.56 97 PHE A C 1
ATOM 763 O O . PHE A 1 97 ? 7.611 0.627 13.178 1.00 94.56 97 PHE A O 1
ATOM 770 N N . GLN A 1 98 ? 9.333 -0.188 14.392 1.00 93.31 98 GLN A N 1
ATOM 771 C CA . GLN A 1 98 ? 9.028 -1.603 14.189 1.00 93.31 98 GLN A CA 1
ATOM 772 C C . GLN A 1 98 ? 8.264 -2.127 15.409 1.00 93.31 98 GLN A C 1
ATOM 774 O O . GLN A 1 98 ? 8.803 -2.163 16.519 1.00 93.31 98 GLN A O 1
ATOM 779 N N . LEU A 1 99 ? 7.012 -2.524 15.217 1.00 92.50 99 LEU A N 1
ATOM 780 C CA . LEU A 1 99 ? 6.121 -2.987 16.278 1.00 92.50 99 LEU A CA 1
ATOM 781 C C . LEU A 1 99 ? 5.028 -3.888 15.681 1.00 92.50 99 LEU A C 1
ATOM 783 O O . LEU A 1 99 ? 4.366 -3.440 14.745 1.00 92.50 99 LEU A O 1
ATOM 787 N N . PRO A 1 100 ? 4.757 -5.076 16.262 1.00 93.38 100 PRO A N 1
ATOM 788 C CA . PRO A 1 100 ? 3.616 -5.901 15.873 1.00 93.38 100 PRO A CA 1
ATOM 789 C C . PRO A 1 100 ? 2.310 -5.104 15.850 1.00 93.38 100 PRO A C 1
ATOM 791 O O . PRO A 1 100 ? 1.934 -4.487 16.855 1.00 93.38 100 PRO A O 1
ATOM 794 N N . LEU A 1 101 ? 1.607 -5.097 14.717 1.00 95.25 101 LEU A N 1
ATOM 795 C CA . LEU A 1 101 ? 0.394 -4.287 14.576 1.00 95.25 101 LEU A CA 1
ATOM 796 C C . LEU A 1 101 ? -0.701 -4.693 15.574 1.00 95.25 101 LEU A C 1
ATOM 798 O O . LEU A 1 101 ? -1.446 -3.836 16.044 1.00 95.25 101 LEU A O 1
ATOM 802 N N . GLU A 1 102 ? -0.775 -5.964 15.966 1.00 94.94 102 GLU A N 1
ATOM 803 C CA . GLU A 1 102 ? -1.694 -6.455 16.996 1.00 94.94 102 GLU A CA 1
ATOM 804 C C . GLU A 1 102 ? -1.449 -5.776 18.346 1.00 94.94 102 GLU A C 1
ATOM 806 O O . GLU A 1 102 ? -2.402 -5.384 19.030 1.00 94.94 102 GLU A O 1
ATOM 811 N N . ASP A 1 103 ? -0.174 -5.583 18.703 1.00 93.94 103 ASP A N 1
ATOM 812 C CA . ASP A 1 103 ? 0.194 -4.876 19.924 1.00 93.94 103 ASP A CA 1
ATOM 813 C C . ASP A 1 103 ? -0.211 -3.388 19.817 1.00 93.94 103 ASP A C 1
ATOM 815 O O . ASP A 1 103 ? -0.723 -2.807 20.779 1.00 93.94 103 ASP A O 1
ATOM 819 N N . LEU A 1 104 ? -0.061 -2.776 18.633 1.00 95.94 104 LEU A N 1
ATOM 820 C CA . LEU A 1 104 ? -0.509 -1.405 18.368 1.00 95.94 104 LEU A CA 1
ATOM 821 C C . LEU A 1 104 ? -2.026 -1.247 18.500 1.00 95.94 104 LEU A C 1
ATOM 823 O O . LEU A 1 104 ? -2.488 -0.304 19.148 1.00 95.94 104 LEU A O 1
ATOM 827 N N . PHE A 1 105 ? -2.814 -2.155 17.917 1.00 96.94 105 PHE A N 1
ATOM 828 C CA . PHE A 1 105 ? -4.277 -2.061 17.932 1.00 96.94 105 PHE A CA 1
ATOM 829 C C . PHE A 1 105 ? -4.855 -2.127 19.343 1.00 96.94 105 PHE A C 1
ATOM 831 O O . PHE A 1 105 ? -5.841 -1.448 19.630 1.00 96.94 105 PHE A O 1
ATOM 838 N N . ALA A 1 106 ? -4.204 -2.848 20.258 1.00 95.44 106 ALA A N 1
ATOM 839 C CA . ALA A 1 106 ? -4.595 -2.872 21.664 1.00 95.44 106 ALA A CA 1
ATOM 840 C C . ALA A 1 106 ? -4.494 -1.493 22.357 1.00 95.44 106 ALA A C 1
ATOM 842 O O . ALA A 1 106 ? -5.120 -1.291 23.403 1.00 95.44 106 ALA A O 1
ATOM 843 N N . MET A 1 107 ? -3.729 -0.549 21.800 1.00 96.00 107 MET A N 1
ATOM 844 C CA . MET A 1 107 ? -3.530 0.808 22.334 1.00 96.00 107 MET A CA 1
ATOM 845 C C . MET A 1 107 ? -4.337 1.880 21.600 1.00 96.00 107 MET A C 1
ATOM 847 O O . MET A 1 107 ? -4.268 3.057 21.955 1.00 96.00 107 MET A O 1
ATOM 851 N N . VAL A 1 108 ? -5.090 1.523 20.561 1.00 97.50 108 VAL A N 1
ATOM 852 C CA . VAL A 1 108 ? -5.977 2.487 19.905 1.00 97.50 108 VAL A CA 1
ATOM 853 C C . VAL A 1 108 ? -7.213 2.653 20.781 1.00 97.50 108 VAL A C 1
ATOM 855 O O . VAL A 1 108 ? -8.036 1.749 20.916 1.00 97.50 108 VAL A O 1
ATOM 858 N N . GLY A 1 109 ? -7.318 3.816 21.417 1.00 96.94 109 GLY A N 1
ATOM 859 C CA . GLY A 1 109 ? -8.388 4.119 22.355 1.00 96.94 109 GLY A CA 1
ATOM 860 C C . GLY A 1 109 ? -9.748 4.346 21.676 1.00 96.94 109 GLY A C 1
ATOM 861 O O . GLY A 1 109 ? -9.830 4.539 20.458 1.00 96.94 109 GLY A O 1
ATOM 862 N N . PRO A 1 110 ? -10.842 4.393 22.459 1.00 97.38 110 PRO A N 1
ATOM 863 C CA . PRO A 1 110 ? -12.184 4.666 21.948 1.00 97.38 110 PRO A CA 1
ATOM 864 C C . PRO A 1 110 ? -12.251 5.927 21.074 1.00 97.38 110 PRO A C 1
ATOM 866 O O . PRO A 1 110 ? -11.777 7.002 21.456 1.00 97.38 110 PRO A O 1
ATOM 869 N N . GLY A 1 111 ? -12.840 5.792 19.884 1.00 97.88 111 GLY A N 1
ATOM 870 C CA . GLY A 1 111 ? -13.010 6.859 18.897 1.00 97.88 111 G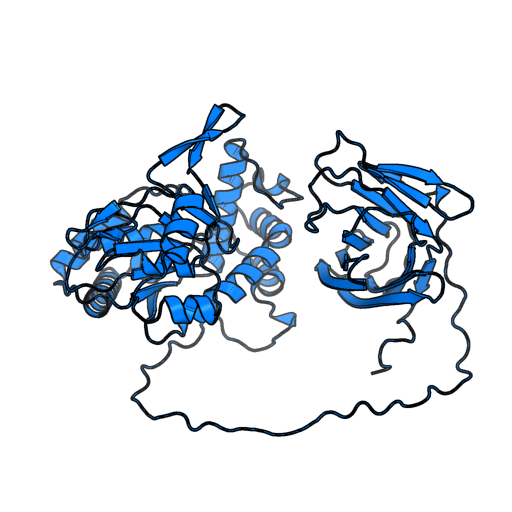LY A CA 1
ATOM 871 C C . GLY A 1 111 ? -11.723 7.421 18.294 1.00 97.88 111 GLY A C 1
ATOM 872 O O . GLY A 1 111 ? -11.779 8.467 17.638 1.00 97.88 111 GLY A O 1
ATOM 873 N N . GLN A 1 112 ? -10.581 6.764 18.517 1.00 98.31 112 GLN A N 1
ATOM 874 C CA . GLN A 1 112 ? -9.346 7.065 17.806 1.00 98.31 112 GLN A CA 1
ATOM 875 C C . GLN A 1 112 ? -9.330 6.406 16.431 1.00 98.31 112 GLN A C 1
ATOM 877 O O . GLN A 1 112 ? -9.962 5.375 16.206 1.00 98.31 112 GLN A O 1
ATOM 882 N N . VAL A 1 113 ? -8.594 7.026 15.514 1.00 98.44 113 VAL A N 1
ATOM 883 C CA . VAL A 1 113 ? -8.419 6.564 14.141 1.00 98.44 113 VAL A CA 1
ATOM 884 C C . VAL A 1 113 ? -6.942 6.378 13.867 1.00 98.44 113 VAL A C 1
ATOM 886 O O . VAL A 1 113 ? -6.145 7.293 14.082 1.00 98.44 113 VAL A O 1
ATOM 889 N N . VAL A 1 114 ? -6.603 5.217 13.331 1.00 98.25 114 VAL A N 1
ATOM 890 C CA . VAL A 1 114 ? -5.333 4.965 12.648 1.00 98.25 114 VAL A CA 1
ATOM 891 C C . VAL A 1 114 ? -5.614 4.744 11.169 1.00 98.25 114 VAL A C 1
ATOM 893 O O . VAL A 1 114 ? -6.737 4.413 10.784 1.00 98.25 114 VAL A O 1
ATOM 896 N N . GLN A 1 115 ? -4.615 4.964 10.323 1.00 97.69 115 GLN A N 1
ATOM 897 C CA . GLN A 1 115 ? -4.776 4.791 8.883 1.00 97.69 115 GLN A CA 1
ATOM 898 C C . GLN A 1 115 ? -3.607 4.016 8.295 1.00 97.69 115 GLN A C 1
ATOM 900 O O . GLN A 1 115 ? -2.520 4.063 8.861 1.00 97.69 115 GLN A O 1
ATOM 905 N N . GLY A 1 116 ? -3.781 3.383 7.139 1.00 97.06 116 GLY A N 1
ATOM 906 C CA . GLY A 1 116 ? -2.649 2.832 6.403 1.00 97.06 116 GLY A CA 1
ATOM 907 C C . GLY A 1 116 ? -2.984 1.797 5.351 1.00 97.06 116 GLY A C 1
ATOM 908 O O . GLY A 1 116 ? -4.128 1.664 4.912 1.00 97.06 116 GLY A O 1
ATOM 909 N N . HIS A 1 117 ? -1.949 1.072 4.954 1.00 97.06 117 HIS A N 1
ATOM 910 C CA . HIS A 1 117 ? -1.999 0.023 3.942 1.00 97.06 117 HIS A CA 1
ATOM 911 C C . HIS A 1 117 ? -1.787 -1.325 4.626 1.00 97.06 117 HIS A C 1
ATOM 913 O O . HIS A 1 117 ? -0.905 -2.084 4.264 1.00 97.06 117 HIS A O 1
ATOM 919 N N . VAL A 1 118 ? -2.565 -1.586 5.681 1.00 97.25 118 VAL A N 1
ATOM 920 C CA . VAL A 1 118 ? -2.406 -2.763 6.544 1.00 97.25 118 VAL A CA 1
ATOM 921 C C . VAL A 1 118 ? -2.683 -4.041 5.739 1.00 97.25 118 VAL A C 1
ATOM 923 O O . VAL A 1 118 ? -3.826 -4.224 5.302 1.00 97.25 118 VAL A O 1
ATOM 926 N N . PRO A 1 119 ? -1.698 -4.941 5.554 1.00 95.75 119 PRO A N 1
ATOM 927 C CA . PRO A 1 119 ? -1.936 -6.233 4.924 1.00 95.75 119 PRO A CA 1
ATOM 928 C C . PRO A 1 119 ? -2.968 -7.037 5.715 1.00 95.75 119 PRO A C 1
ATOM 930 O O . PRO A 1 119 ? -2.995 -7.020 6.947 1.00 95.75 119 PRO A O 1
ATOM 933 N N . PHE A 1 120 ? -3.842 -7.749 5.017 1.00 96.38 120 PHE A N 1
ATOM 934 C CA . PHE A 1 120 ? -4.777 -8.649 5.664 1.00 96.38 120 PHE A CA 1
ATOM 935 C C . PHE A 1 120 ? -4.055 -9.903 6.154 1.00 96.38 120 PHE A C 1
ATOM 937 O O . PHE A 1 120 ? -3.395 -10.606 5.390 1.00 96.38 120 PHE A O 1
ATOM 944 N N . SER A 1 121 ? -4.271 -10.238 7.420 1.00 96.00 121 SER A N 1
ATOM 945 C CA . SER A 1 121 ? -3.994 -11.561 7.962 1.00 96.00 121 SER A CA 1
ATOM 946 C C . SER A 1 121 ? -5.099 -11.937 8.954 1.00 96.00 121 SER A C 1
ATOM 948 O O . SER A 1 121 ? -5.720 -11.046 9.545 1.00 96.00 121 SER A O 1
ATOM 950 N N . PRO A 1 122 ? -5.355 -13.236 9.190 1.00 96.38 122 PRO A N 1
ATOM 951 C CA . PRO A 1 122 ? -6.313 -13.655 10.211 1.00 96.38 122 PRO A CA 1
ATOM 952 C C . PRO A 1 122 ? -5.986 -13.118 11.615 1.00 96.38 122 PRO A C 1
ATOM 954 O O . PRO A 1 122 ? -6.902 -12.784 12.363 1.00 96.38 122 PRO A O 1
ATOM 957 N N . ALA A 1 123 ? -4.700 -12.992 11.962 1.00 95.62 123 ALA A N 1
ATOM 958 C CA . ALA A 1 123 ? -4.257 -12.466 13.256 1.00 95.62 123 ALA A CA 1
ATOM 959 C C . ALA A 1 123 ? -4.586 -10.972 13.412 1.00 95.62 123 ALA A C 1
ATOM 961 O O . ALA A 1 123 ? -5.211 -10.572 14.396 1.00 95.62 123 ALA A O 1
ATOM 962 N N . ILE A 1 124 ? -4.270 -10.167 12.393 1.00 96.81 124 ILE A N 1
ATOM 963 C CA . ILE A 1 124 ? -4.592 -8.736 12.353 1.00 96.81 124 ILE A CA 1
ATOM 964 C C . ILE A 1 124 ? -6.115 -8.529 12.360 1.00 96.81 124 ILE A C 1
ATOM 966 O O . ILE A 1 124 ? -6.626 -7.686 13.097 1.00 96.81 124 ILE A O 1
ATOM 970 N N . ALA A 1 125 ? -6.866 -9.324 11.590 1.00 97.81 125 ALA A N 1
ATOM 971 C CA . ALA A 1 125 ? -8.328 -9.265 11.571 1.00 97.81 125 ALA A CA 1
ATOM 972 C C . ALA A 1 125 ? -8.938 -9.576 12.945 1.00 97.81 125 ALA A C 1
ATOM 974 O O . ALA A 1 125 ? -9.856 -8.880 13.382 1.00 97.81 125 ALA A O 1
ATOM 975 N N . ALA A 1 126 ? -8.394 -10.564 13.661 1.00 97.31 126 ALA A N 1
ATOM 976 C CA . ALA A 1 126 ? -8.808 -10.874 15.025 1.00 97.31 126 ALA A CA 1
ATOM 977 C C . ALA A 1 126 ? -8.499 -9.722 15.998 1.00 97.31 126 ALA A C 1
ATOM 979 O O . ALA A 1 126 ? -9.362 -9.352 16.797 1.00 97.31 126 ALA A O 1
ATOM 980 N N . ALA A 1 127 ? -7.316 -9.105 15.901 1.00 96.81 127 ALA A N 1
ATOM 981 C CA . ALA A 1 127 ? -6.950 -7.940 16.713 1.00 96.81 127 ALA A CA 1
ATOM 982 C C . ALA A 1 127 ? -7.868 -6.724 16.460 1.00 96.81 127 ALA A C 1
ATOM 984 O O . ALA A 1 127 ? -8.108 -5.918 17.359 1.00 96.81 127 ALA A O 1
ATOM 985 N N . LEU A 1 128 ? -8.437 -6.625 15.256 1.00 98.06 128 LEU A N 1
ATOM 986 C CA . LEU A 1 128 ? -9.355 -5.566 14.837 1.00 98.06 128 LEU A CA 1
ATOM 987 C C . LEU A 1 128 ? -10.843 -5.907 15.029 1.00 98.06 128 LEU A C 1
ATOM 989 O O . LEU A 1 128 ? -11.696 -5.134 14.594 1.00 98.06 128 LEU A O 1
ATOM 993 N N . ALA A 1 129 ? -11.200 -7.005 15.703 1.00 97.25 129 ALA A N 1
ATOM 994 C CA . ALA A 1 129 ? -12.602 -7.412 15.868 1.00 97.25 129 ALA A CA 1
ATOM 995 C C . ALA A 1 129 ? -13.490 -6.336 16.540 1.00 97.25 129 ALA A C 1
ATOM 997 O O . ALA A 1 129 ? -14.682 -6.242 16.252 1.00 97.25 129 ALA A O 1
ATOM 998 N N . GLY A 1 130 ? -12.911 -5.501 17.413 1.00 97.06 130 GLY A N 1
ATOM 999 C CA . GLY A 1 130 ? -13.597 -4.380 18.072 1.00 97.06 130 GLY A CA 1
ATOM 1000 C C . GLY A 1 130 ? -13.578 -3.053 17.301 1.00 97.06 130 GLY A C 1
ATOM 1001 O O . GLY A 1 130 ? -14.144 -2.067 17.774 1.00 97.06 130 GLY A O 1
ATOM 1002 N N . PHE A 1 131 ? -12.918 -3.000 16.143 1.00 98.56 131 PHE A N 1
ATOM 1003 C CA . PHE A 1 131 ? -12.775 -1.783 15.348 1.00 98.56 131 PHE A CA 1
ATOM 1004 C C . PHE A 1 131 ? -13.924 -1.619 14.356 1.00 98.56 131 PHE A C 1
ATOM 1006 O O . PHE A 1 131 ? -14.568 -2.581 13.935 1.00 98.56 131 PHE A O 1
ATOM 1013 N N . ARG A 1 132 ? -14.129 -0.376 13.919 1.00 98.62 132 ARG A N 1
ATOM 1014 C CA . ARG A 1 132 ? -14.812 -0.064 12.661 1.00 98.62 132 ARG A CA 1
ATOM 1015 C C . ARG A 1 132 ? -13.775 0.119 11.563 1.00 98.62 132 ARG A C 1
ATOM 1017 O O . ARG A 1 132 ? -12.938 1.015 11.640 1.00 98.62 132 ARG A O 1
ATOM 1024 N N . ILE A 1 133 ? -13.827 -0.727 10.548 1.00 98.81 133 ILE A N 1
ATOM 1025 C CA . ILE A 1 133 ? -12.904 -0.676 9.418 1.00 98.81 133 ILE A CA 1
ATOM 1026 C C . ILE A 1 133 ? -13.567 0.140 8.312 1.00 98.81 133 ILE A C 1
ATOM 1028 O O . ILE A 1 133 ? -14.709 -0.112 7.943 1.00 98.81 133 ILE A O 1
ATOM 1032 N N . VAL A 1 134 ? -12.872 1.148 7.805 1.00 98.81 134 VAL A N 1
ATOM 1033 C CA . VAL A 1 134 ? -13.304 1.954 6.665 1.00 98.81 134 VAL A CA 1
ATOM 1034 C C . VAL A 1 134 ? -12.372 1.624 5.515 1.00 98.81 134 VAL A C 1
ATOM 1036 O O . VAL A 1 134 ? -11.214 2.045 5.500 1.00 98.81 134 VAL A O 1
ATOM 1039 N N . TYR A 1 135 ? -12.873 0.823 4.582 1.00 98.69 135 TYR A N 1
ATOM 1040 C CA . TYR A 1 135 ? -12.154 0.424 3.384 1.00 98.69 135 TYR A CA 1
ATOM 1041 C C . TYR A 1 135 ? -12.353 1.490 2.306 1.00 98.69 135 TYR A C 1
ATOM 1043 O O . TYR A 1 135 ? -13.461 1.632 1.788 1.00 98.69 135 TYR A O 1
ATOM 1051 N N . MET A 1 136 ? -11.306 2.247 1.967 1.00 98.44 136 MET A N 1
ATOM 1052 C CA . MET A 1 136 ? -11.394 3.193 0.849 1.00 98.44 136 MET A CA 1
ATOM 1053 C C . MET A 1 136 ? -11.276 2.436 -0.471 1.00 98.44 136 MET A C 1
ATOM 1055 O O . MET A 1 136 ? -10.231 1.847 -0.762 1.00 98.44 136 MET A O 1
ATOM 1059 N N . GLU A 1 137 ? -12.332 2.492 -1.271 1.00 97.62 137 GLU A N 1
ATOM 1060 C CA . GLU A 1 137 ? -12.376 1.941 -2.620 1.00 97.62 137 GLU A CA 1
ATOM 1061 C C . GLU A 1 137 ? -12.186 3.065 -3.640 1.00 97.62 137 GLU A C 1
ATOM 1063 O O . GLU A 1 137 ? -12.692 4.172 -3.472 1.00 97.62 137 GLU A O 1
ATOM 1068 N N . ARG A 1 138 ? -11.415 2.785 -4.689 1.00 97.56 138 ARG A N 1
ATOM 1069 C CA . ARG A 1 138 ? -11.171 3.696 -5.807 1.00 97.56 138 ARG A CA 1
ATOM 1070 C C . ARG A 1 138 ? -10.929 2.873 -7.064 1.00 97.56 138 ARG A C 1
ATOM 1072 O O . ARG A 1 138 ? -10.325 1.803 -6.977 1.00 97.56 138 ARG A O 1
ATOM 1079 N N . SER A 1 139 ? -11.335 3.391 -8.220 1.00 97.31 139 SER A N 1
ATOM 1080 C CA . SER A 1 139 ? -10.944 2.893 -9.540 1.00 97.31 139 SER A CA 1
ATOM 1081 C C . SER A 1 139 ? -9.455 2.530 -9.577 1.00 97.31 139 SER A C 1
ATOM 1083 O O . SER A 1 139 ? -8.584 3.388 -9.407 1.00 97.31 139 SER A O 1
ATOM 1085 N N . LEU A 1 140 ? -9.145 1.250 -9.809 1.00 97.00 140 LEU A N 1
ATOM 1086 C CA . LEU A 1 140 ? -7.758 0.773 -9.840 1.00 97.00 140 LEU A CA 1
ATOM 1087 C C . LEU A 1 140 ? -6.944 1.435 -10.963 1.00 97.00 140 LEU A C 1
ATOM 1089 O O . LEU A 1 140 ? -5.747 1.674 -10.796 1.00 97.00 140 LEU A O 1
ATOM 1093 N N . ARG A 1 141 ? -7.601 1.809 -12.070 1.00 97.94 141 ARG A N 1
ATOM 1094 C CA . ARG A 1 141 ? -6.983 2.586 -13.152 1.00 97.94 141 ARG A CA 1
ATOM 1095 C C . ARG A 1 141 ? -6.540 3.966 -12.641 1.00 97.94 141 ARG A C 1
ATOM 1097 O O . ARG A 1 141 ? -5.402 4.377 -12.856 1.00 97.94 141 ARG A O 1
ATOM 1104 N N . ASP A 1 142 ? -7.374 4.652 -11.856 1.00 97.75 142 ASP A N 1
ATOM 1105 C CA . ASP A 1 142 ? -7.016 5.942 -11.241 1.00 97.75 142 ASP A CA 1
ATOM 1106 C C . ASP A 1 142 ? -5.995 5.827 -10.104 1.00 97.75 142 ASP A C 1
ATOM 1108 O O . ASP A 1 142 ? -5.213 6.761 -9.876 1.00 97.75 142 ASP A O 1
ATOM 1112 N N . VAL A 1 143 ? -5.976 4.692 -9.400 1.00 97.12 143 VAL A N 1
ATOM 1113 C CA . VAL A 1 143 ? -4.929 4.345 -8.429 1.00 97.12 143 VAL A CA 1
ATOM 1114 C C . VAL A 1 143 ? -3.577 4.229 -9.129 1.00 97.12 143 VAL A C 1
ATOM 1116 O O . VAL A 1 143 ? -2.628 4.873 -8.676 1.00 97.12 143 VAL A O 1
ATOM 1119 N N . ALA A 1 144 ? -3.498 3.514 -10.257 1.00 96.94 144 ALA A N 1
ATOM 1120 C CA . ALA A 1 144 ? -2.278 3.398 -11.059 1.00 96.94 144 ALA A CA 1
ATOM 1121 C C . ALA A 1 144 ? -1.775 4.777 -11.519 1.00 96.94 144 ALA A C 1
ATOM 1123 O O . ALA A 1 144 ? -0.620 5.125 -11.289 1.00 96.94 144 ALA A O 1
ATOM 1124 N N . VAL A 1 145 ? -2.663 5.632 -12.037 1.00 97.38 145 VAL A N 1
ATOM 1125 C CA . VAL A 1 145 ? -2.335 7.025 -12.406 1.00 97.38 145 VAL A CA 1
ATOM 1126 C C . VAL A 1 145 ? -1.816 7.835 -11.227 1.00 97.38 145 VAL A C 1
ATOM 1128 O O . VAL A 1 145 ? -0.827 8.561 -11.340 1.00 97.38 145 VAL A O 1
ATOM 1131 N N . SER A 1 146 ? -2.496 7.738 -10.087 1.00 96.44 146 SER A N 1
ATOM 1132 C CA . SER A 1 146 ? -2.118 8.461 -8.877 1.00 96.44 146 SER A CA 1
ATOM 1133 C C . SER A 1 146 ? -0.757 8.001 -8.349 1.00 96.44 146 SER A C 1
ATOM 1135 O O . SER A 1 146 ? 0.007 8.822 -7.847 1.00 96.44 146 SER A O 1
ATOM 1137 N N . SER A 1 147 ? -0.454 6.705 -8.453 1.00 94.94 147 SER A N 1
ATOM 1138 C CA . SER A 1 147 ? 0.825 6.124 -8.044 1.00 94.94 147 SER A CA 1
ATOM 1139 C C . SER A 1 147 ? 1.951 6.505 -9.009 1.00 94.94 147 SER A C 1
ATOM 1141 O O . SER A 1 147 ? 2.958 7.043 -8.555 1.00 94.94 147 SER A O 1
ATOM 1143 N N . MET A 1 148 ? 1.738 6.390 -10.324 1.00 95.88 148 MET A N 1
ATOM 1144 C CA . MET A 1 148 ? 2.680 6.843 -11.357 1.00 95.88 148 MET A CA 1
ATOM 1145 C C . MET A 1 148 ? 3.114 8.299 -11.132 1.00 95.88 148 MET A C 1
ATOM 1147 O O . MET A 1 148 ? 4.306 8.604 -11.086 1.00 95.88 148 MET A O 1
ATOM 1151 N N . ARG A 1 149 ? 2.151 9.213 -10.944 1.00 96.06 149 ARG A N 1
ATOM 1152 C CA . ARG A 1 149 ? 2.445 10.637 -10.701 1.00 96.06 149 ARG A CA 1
ATOM 1153 C C . ARG A 1 149 ? 3.152 10.878 -9.375 1.00 96.06 149 ARG A C 1
ATOM 1155 O O . ARG A 1 149 ? 3.985 11.773 -9.289 1.00 96.06 149 ARG A O 1
ATOM 1162 N N . PHE A 1 150 ? 2.809 10.113 -8.343 1.00 93.44 150 PHE A N 1
ATOM 1163 C CA . PHE A 1 150 ? 3.454 10.221 -7.041 1.00 93.44 150 PHE A CA 1
ATOM 1164 C C . PHE A 1 150 ? 4.931 9.832 -7.113 1.00 93.44 150 PHE A C 1
ATOM 1166 O O . PHE A 1 150 ? 5.776 10.622 -6.708 1.00 93.44 150 PHE A O 1
ATOM 1173 N N . VAL A 1 151 ? 5.239 8.673 -7.699 1.00 91.81 151 VAL A N 1
ATOM 1174 C CA . VAL A 1 151 ? 6.615 8.184 -7.870 1.00 91.81 151 VAL A CA 1
ATOM 1175 C C . VAL A 1 151 ? 7.440 9.151 -8.727 1.00 91.81 151 VAL A C 1
ATOM 1177 O O . VAL A 1 151 ? 8.556 9.513 -8.359 1.00 91.81 151 VAL A O 1
ATOM 1180 N N . ALA A 1 152 ? 6.863 9.680 -9.809 1.00 93.81 152 ALA A N 1
ATOM 1181 C CA . ALA A 1 152 ? 7.513 10.719 -10.602 1.00 93.81 152 ALA A CA 1
ATOM 1182 C C . ALA A 1 152 ? 7.771 12.019 -9.823 1.00 93.81 152 ALA A C 1
ATOM 1184 O O . ALA A 1 152 ? 8.825 12.635 -9.976 1.00 93.81 152 ALA A O 1
ATOM 1185 N N . GLY A 1 153 ? 6.824 12.430 -8.975 1.00 93.06 153 GLY A N 1
ATOM 1186 C CA . GLY A 1 153 ? 6.985 13.584 -8.093 1.00 93.06 153 GLY A CA 1
ATOM 1187 C C . GLY A 1 153 ? 8.113 13.392 -7.077 1.00 93.06 153 GLY A C 1
ATOM 1188 O O . GLY A 1 153 ? 8.864 14.330 -6.824 1.00 93.06 153 GLY A O 1
ATOM 1189 N N . LEU A 1 154 ? 8.275 12.176 -6.544 1.00 88.88 154 LEU A N 1
ATOM 1190 C CA . LEU A 1 154 ? 9.391 11.833 -5.662 1.00 88.88 154 LEU A CA 1
ATOM 1191 C C . LEU A 1 154 ? 10.733 11.932 -6.396 1.00 88.88 154 LEU A C 1
ATOM 1193 O O . LEU A 1 154 ? 11.622 12.632 -5.914 1.00 88.88 154 LEU A O 1
ATOM 1197 N N . ARG A 1 155 ? 10.856 11.356 -7.602 1.00 90.06 155 ARG A N 1
ATOM 1198 C CA . ARG A 1 155 ? 12.073 11.503 -8.426 1.00 90.06 155 ARG A CA 1
ATOM 1199 C C . ARG A 1 155 ? 12.396 12.970 -8.702 1.00 90.06 155 ARG A C 1
ATOM 1201 O O . ARG A 1 155 ? 13.544 13.374 -8.550 1.00 90.06 155 ARG A O 1
ATOM 1208 N N . ALA A 1 156 ? 11.398 13.775 -9.070 1.00 91.12 156 ALA A N 1
ATOM 1209 C CA . ALA A 1 156 ? 11.586 15.206 -9.316 1.00 91.12 156 ALA A CA 1
ATOM 1210 C C . ALA A 1 156 ? 12.070 15.968 -8.067 1.00 91.12 156 ALA A C 1
ATOM 1212 O O . ALA A 1 156 ? 12.753 16.982 -8.190 1.00 91.12 156 ALA A O 1
ATOM 1213 N N . ALA A 1 157 ? 11.754 15.466 -6.871 1.00 87.44 157 ALA A N 1
ATOM 1214 C CA . ALA A 1 157 ? 12.247 15.978 -5.596 1.00 87.44 157 ALA A CA 1
ATOM 1215 C C . ALA A 1 157 ? 13.602 15.374 -5.163 1.00 87.44 157 ALA A C 1
ATOM 1217 O O . ALA A 1 157 ? 14.053 15.636 -4.050 1.00 87.44 157 ALA A O 1
ATOM 1218 N N . GLY A 1 158 ? 14.252 14.563 -6.008 1.00 86.19 158 GLY A N 1
ATOM 1219 C CA . GLY A 1 158 ? 15.509 13.882 -5.684 1.00 86.19 158 GLY A CA 1
ATOM 1220 C C . GLY A 1 158 ? 15.353 12.735 -4.679 1.00 86.19 158 GLY A C 1
ATOM 1221 O O . GLY A 1 158 ? 16.329 12.327 -4.054 1.00 86.19 158 GLY A O 1
ATOM 1222 N N . LEU A 1 159 ? 14.131 12.231 -4.491 1.00 81.38 159 LEU A N 1
ATOM 1223 C CA . LEU A 1 159 ? 13.839 11.101 -3.616 1.00 81.38 159 LEU A CA 1
ATOM 1224 C C . LEU A 1 159 ? 13.896 9.809 -4.433 1.00 81.38 159 LEU A C 1
ATOM 1226 O O . LEU A 1 159 ? 13.202 9.669 -5.443 1.00 81.38 159 LEU A O 1
ATOM 1230 N N . ALA A 1 160 ? 14.718 8.862 -3.980 1.00 73.31 160 ALA A N 1
ATOM 1231 C CA . ALA A 1 160 ? 14.669 7.496 -4.478 1.00 73.31 160 ALA A CA 1
ATOM 1232 C C . ALA A 1 160 ? 13.371 6.834 -4.001 1.00 73.31 160 ALA A C 1
ATOM 1234 O O . ALA A 1 160 ? 12.939 7.050 -2.867 1.00 73.31 160 ALA A O 1
ATOM 1235 N N . TYR A 1 161 ? 12.757 6.033 -4.866 1.00 75.00 161 TYR A N 1
ATOM 1236 C CA . TYR A 1 161 ? 11.722 5.095 -4.453 1.00 75.00 161 TYR A CA 1
ATOM 1237 C C . TYR A 1 161 ? 12.344 3.695 -4.500 1.00 75.00 161 TYR A C 1
ATOM 1239 O O . TYR A 1 161 ? 12.884 3.344 -5.555 1.00 75.00 161 TYR A O 1
ATOM 1247 N N . PRO A 1 162 ? 12.341 2.940 -3.387 1.00 66.81 162 PRO A N 1
ATOM 1248 C CA . PRO A 1 162 ? 12.913 1.595 -3.337 1.00 66.81 162 PRO A CA 1
ATOM 1249 C C . PRO A 1 162 ? 12.316 0.678 -4.413 1.00 66.81 162 PRO A C 1
ATOM 1251 O O . PRO A 1 162 ? 11.184 0.881 -4.843 1.00 66.81 162 PRO A O 1
ATOM 1254 N N . ASP A 1 163 ? 13.075 -0.325 -4.856 1.00 63.72 163 ASP A N 1
ATOM 1255 C CA . ASP A 1 163 ? 12.606 -1.377 -5.775 1.00 63.72 163 ASP A CA 1
ATOM 1256 C C . ASP A 1 163 ? 12.213 -0.930 -7.203 1.00 63.72 163 ASP A C 1
ATOM 1258 O O . ASP A 1 163 ? 11.488 -1.637 -7.906 1.00 63.72 163 ASP A O 1
ATOM 1262 N N . HIS A 1 164 ? 12.724 0.211 -7.689 1.00 63.25 164 HIS A N 1
ATOM 1263 C CA . HIS A 1 164 ? 12.539 0.633 -9.086 1.00 63.25 164 HIS A CA 1
ATOM 1264 C C . HIS A 1 164 ? 13.823 0.584 -9.913 1.00 63.25 164 HIS A C 1
ATOM 1266 O O . HIS A 1 164 ? 14.657 1.486 -9.854 1.00 63.25 164 HIS A O 1
ATOM 1272 N N . TYR A 1 165 ? 13.919 -0.435 -10.769 1.00 58.19 165 TYR A N 1
ATOM 1273 C CA . TYR A 1 165 ? 15.068 -0.650 -11.654 1.00 58.19 165 TYR A CA 1
ATOM 1274 C C . TYR A 1 165 ? 15.117 0.305 -12.856 1.00 58.19 165 TYR A C 1
ATOM 1276 O O . TYR A 1 165 ? 16.197 0.640 -13.333 1.00 58.19 165 TYR A O 1
ATOM 1284 N N . ASP A 1 166 ? 13.960 0.769 -13.340 1.00 74.94 166 ASP A N 1
ATOM 1285 C CA . ASP A 1 166 ? 13.871 1.760 -14.415 1.00 74.94 166 ASP A CA 1
ATOM 1286 C C . ASP A 1 166 ? 12.939 2.900 -14.006 1.00 74.94 166 ASP A C 1
ATOM 1288 O O . ASP A 1 166 ? 11.729 2.730 -13.843 1.00 74.94 166 ASP A O 1
ATOM 1292 N N . MET A 1 167 ? 13.528 4.080 -13.842 1.00 83.31 167 MET A N 1
ATOM 1293 C CA . MET A 1 167 ? 12.826 5.319 -13.524 1.00 83.31 167 MET A CA 1
ATOM 1294 C C . MET A 1 167 ? 12.865 6.318 -14.692 1.00 83.31 167 MET A C 1
ATOM 1296 O O . MET A 1 167 ? 12.380 7.438 -14.540 1.00 83.31 167 MET A O 1
ATOM 1300 N N . ALA A 1 168 ? 13.408 5.951 -15.862 1.00 87.88 168 ALA A N 1
ATOM 1301 C CA . ALA A 1 168 ? 13.491 6.829 -17.034 1.00 87.88 168 ALA A CA 1
ATOM 1302 C C . ALA A 1 168 ? 12.105 7.295 -17.511 1.00 87.88 168 ALA A C 1
ATOM 1304 O O . ALA A 1 168 ? 11.942 8.424 -17.976 1.00 87.88 168 ALA A O 1
ATOM 1305 N N . TRP A 1 169 ? 11.072 6.474 -17.299 1.00 92.19 169 TRP A N 1
ATOM 1306 C CA . TRP A 1 169 ? 9.684 6.836 -17.588 1.00 92.19 169 TRP A CA 1
ATOM 1307 C C . TRP A 1 169 ? 9.176 8.037 -16.779 1.00 92.19 169 TRP A C 1
ATOM 1309 O O . TRP A 1 169 ? 8.198 8.679 -17.165 1.00 92.19 169 TRP A O 1
ATOM 1319 N N . CYS A 1 170 ? 9.814 8.381 -15.659 1.00 93.94 170 CYS A N 1
ATOM 1320 C CA . CYS A 1 170 ? 9.415 9.542 -14.871 1.00 93.94 170 CYS A CA 1
ATOM 1321 C C . CYS A 1 170 ? 9.647 10.873 -15.603 1.00 93.94 170 CYS A C 1
ATOM 1323 O O . CYS A 1 170 ? 8.967 11.849 -15.285 1.00 93.94 170 CYS A O 1
ATOM 1325 N N . ASP A 1 171 ? 10.553 10.907 -16.581 1.00 93.88 171 ASP A N 1
ATOM 1326 C CA . ASP A 1 171 ? 10.849 12.112 -17.363 1.00 93.88 171 ASP A CA 1
ATOM 1327 C C . ASP A 1 171 ? 10.006 12.181 -18.653 1.00 93.88 171 ASP A C 1
ATOM 1329 O O . ASP A 1 171 ? 10.030 13.179 -19.374 1.00 93.88 171 ASP A O 1
ATOM 1333 N N . MET A 1 172 ? 9.223 11.136 -18.948 1.00 96.19 172 MET A N 1
ATOM 1334 C CA . MET A 1 172 ? 8.278 11.132 -20.064 1.00 96.19 172 MET A CA 1
ATOM 1335 C C . MET A 1 172 ? 7.086 12.052 -19.775 1.00 96.19 172 MET A C 1
ATOM 1337 O O . MET A 1 172 ? 6.638 12.195 -18.634 1.00 96.19 172 MET A O 1
ATOM 1341 N N . ALA A 1 173 ? 6.512 12.630 -20.831 1.00 96.62 173 ALA A N 1
ATOM 1342 C CA . ALA A 1 173 ? 5.258 13.367 -20.728 1.00 96.62 173 ALA A CA 1
ATOM 1343 C C . ALA A 1 173 ? 4.110 12.453 -20.256 1.00 96.62 173 ALA A C 1
ATOM 1345 O O . ALA A 1 173 ? 4.068 11.269 -20.593 1.00 96.62 173 ALA A O 1
ATOM 1346 N N . ASP A 1 174 ? 3.157 13.011 -19.501 1.00 95.12 174 ASP A N 1
ATOM 1347 C CA . ASP A 1 174 ? 1.907 12.319 -19.163 1.00 95.12 174 ASP A CA 1
ATOM 1348 C C . ASP A 1 174 ? 1.201 11.879 -20.459 1.00 95.12 174 ASP A C 1
ATOM 1350 O O . ASP A 1 174 ? 0.795 12.709 -21.269 1.00 95.12 174 ASP A O 1
ATOM 1354 N N . GLY A 1 175 ? 1.059 10.569 -20.646 1.00 97.19 175 GLY A N 1
ATOM 1355 C CA . GLY A 1 175 ? 0.355 9.961 -21.771 1.00 97.19 175 GLY A CA 1
ATOM 1356 C C . GLY A 1 175 ? 0.368 8.431 -21.681 1.00 97.19 175 GLY A C 1
ATOM 1357 O O . GLY A 1 175 ? 0.985 7.880 -20.760 1.00 97.19 175 GLY A O 1
ATOM 1358 N N . PRO A 1 176 ? -0.261 7.734 -22.644 1.00 98.00 176 PRO A N 1
ATOM 1359 C CA . PRO A 1 176 ? -0.305 6.273 -22.660 1.00 98.00 176 PRO A CA 1
ATOM 1360 C C . PRO A 1 176 ? 1.077 5.609 -22.630 1.00 98.00 176 PRO A C 1
ATOM 1362 O O . PRO A 1 176 ? 1.296 4.681 -21.859 1.00 98.00 176 PRO A O 1
ATOM 1365 N N . ALA A 1 177 ? 2.055 6.151 -23.366 1.00 97.12 177 ALA A N 1
ATOM 1366 C CA . ALA A 1 177 ? 3.420 5.618 -23.388 1.00 97.12 177 ALA A CA 1
ATOM 1367 C C . ALA A 1 177 ? 4.082 5.610 -21.996 1.00 97.12 177 ALA A C 1
ATOM 1369 O O . ALA A 1 177 ? 4.734 4.636 -21.617 1.00 97.12 177 ALA A O 1
ATOM 1370 N N . ARG A 1 178 ? 3.884 6.678 -21.212 1.00 97.12 178 ARG A N 1
ATOM 1371 C CA . ARG A 1 178 ? 4.392 6.771 -19.837 1.00 97.12 178 ARG A CA 1
ATOM 1372 C C . ARG A 1 178 ? 3.694 5.771 -18.921 1.00 97.12 178 ARG A C 1
ATOM 1374 O O . ARG A 1 178 ? 4.358 5.102 -18.135 1.00 97.12 178 ARG A O 1
ATOM 1381 N N . MET A 1 179 ? 2.369 5.660 -19.037 1.00 97.81 179 MET A N 1
ATOM 1382 C CA . MET A 1 179 ? 1.587 4.703 -18.253 1.00 97.81 179 MET A CA 1
ATOM 1383 C C . MET A 1 179 ? 2.016 3.263 -18.540 1.00 97.81 179 MET A C 1
ATOM 1385 O O . MET A 1 179 ? 2.210 2.484 -17.613 1.00 97.81 179 MET A O 1
ATOM 1389 N N . LEU A 1 180 ? 2.220 2.920 -19.811 1.00 93.81 180 LEU A N 1
ATOM 1390 C CA . LEU A 1 180 ? 2.672 1.597 -20.224 1.00 93.81 180 LEU A CA 1
ATOM 1391 C C . LEU A 1 180 ? 4.047 1.255 -19.633 1.00 93.81 180 LEU A C 1
ATOM 1393 O O . LEU A 1 180 ? 4.229 0.161 -19.099 1.00 93.81 180 LEU A O 1
ATOM 1397 N N . ALA A 1 181 ? 4.999 2.192 -19.683 1.00 89.94 181 ALA A N 1
ATOM 1398 C CA . ALA A 1 181 ? 6.319 2.010 -19.080 1.00 89.94 181 ALA A CA 1
ATOM 1399 C C . ALA A 1 181 ? 6.229 1.824 -17.554 1.00 89.94 181 ALA A C 1
ATOM 1401 O O . ALA A 1 181 ? 6.822 0.894 -17.008 1.00 89.94 181 ALA A O 1
ATOM 1402 N N . TYR A 1 182 ? 5.407 2.636 -16.882 1.00 93.56 182 TYR A N 1
ATOM 1403 C CA . TYR A 1 182 ? 5.130 2.486 -15.454 1.00 93.56 182 TYR A CA 1
ATOM 1404 C C . TYR A 1 182 ? 4.521 1.115 -15.116 1.00 93.56 182 TYR A C 1
ATOM 1406 O O . TYR A 1 182 ? 4.997 0.444 -14.203 1.00 93.56 182 TYR A O 1
ATOM 1414 N N . LEU A 1 183 ? 3.507 0.654 -15.857 1.00 89.56 183 LEU A N 1
ATOM 1415 C CA . LEU A 1 183 ? 2.853 -0.635 -15.601 1.00 89.56 183 LEU A CA 1
ATOM 1416 C C . LEU A 1 183 ? 3.792 -1.826 -15.822 1.00 89.56 183 LEU A C 1
ATOM 1418 O O . LEU A 1 183 ? 3.714 -2.793 -15.069 1.00 89.56 183 LEU A O 1
ATOM 1422 N N . ARG A 1 184 ? 4.704 -1.753 -16.797 1.00 85.38 184 ARG A N 1
ATOM 1423 C CA . ARG A 1 184 ? 5.726 -2.791 -17.010 1.00 85.38 184 ARG A CA 1
ATOM 1424 C C . ARG A 1 184 ? 6.691 -2.903 -15.833 1.00 85.38 184 ARG A C 1
ATOM 1426 O O . ARG A 1 184 ? 7.071 -4.011 -15.478 1.00 85.38 184 ARG A O 1
ATOM 1433 N N . GLY A 1 185 ? 7.062 -1.773 -15.230 1.00 81.00 185 GLY A N 1
ATOM 1434 C CA . GLY A 1 185 ? 7.942 -1.751 -14.062 1.00 81.00 185 GLY A CA 1
ATOM 1435 C C . GLY A 1 185 ? 7.231 -2.059 -12.740 1.00 81.00 185 GLY A C 1
ATOM 1436 O O . GLY A 1 185 ? 7.829 -2.663 -11.860 1.00 81.00 185 GLY A O 1
ATOM 1437 N N . PHE A 1 186 ? 5.965 -1.653 -12.583 1.00 83.88 186 PHE A N 1
ATOM 1438 C CA . PHE A 1 186 ? 5.309 -1.598 -11.268 1.00 83.88 186 PHE A CA 1
ATOM 1439 C C . PHE A 1 186 ? 3.940 -2.286 -11.179 1.00 83.88 186 PHE A C 1
ATOM 1441 O O . PHE A 1 186 ? 3.401 -2.465 -10.085 1.00 83.88 186 PHE A O 1
ATOM 1448 N N . GLY A 1 187 ? 3.347 -2.705 -12.298 1.00 85.75 187 GLY A N 1
ATOM 1449 C CA . GLY A 1 187 ? 2.008 -3.300 -12.298 1.00 85.75 187 GLY A CA 1
ATOM 1450 C C . GLY A 1 187 ? 1.913 -4.546 -11.406 1.00 85.75 187 GLY A C 1
ATOM 1451 O O . GLY A 1 187 ? 0.946 -4.695 -10.658 1.00 85.75 187 GLY A O 1
ATOM 1452 N N . GLY A 1 188 ? 2.967 -5.371 -11.383 1.00 82.62 188 GLY A N 1
ATOM 1453 C CA . GLY A 1 188 ? 3.061 -6.530 -10.491 1.00 82.62 188 GLY A CA 1
ATOM 1454 C C . GLY A 1 188 ? 3.051 -6.162 -9.001 1.00 82.62 188 GLY A C 1
ATOM 1455 O O . GLY A 1 188 ? 2.424 -6.864 -8.205 1.00 82.62 188 GLY A O 1
ATOM 1456 N N . GLY A 1 189 ? 3.660 -5.029 -8.636 1.00 85.06 189 GLY A N 1
ATOM 1457 C CA . GLY A 1 189 ? 3.617 -4.480 -7.281 1.00 85.06 189 GLY A CA 1
ATOM 1458 C C . GLY A 1 189 ? 2.184 -4.155 -6.865 1.00 85.06 189 GLY A C 1
ATOM 1459 O O . GLY A 1 189 ? 1.713 -4.679 -5.856 1.00 85.06 189 GLY A O 1
ATOM 1460 N N . LEU A 1 190 ? 1.447 -3.391 -7.688 1.00 89.25 190 LEU A N 1
ATOM 1461 C CA . LEU A 1 190 ? 0.028 -3.062 -7.454 1.00 89.25 190 LEU A CA 1
ATOM 1462 C C . LEU A 1 190 ? -0.842 -4.309 -7.253 1.00 89.25 190 LEU A C 1
ATOM 1464 O O . LEU A 1 190 ? -1.676 -4.330 -6.345 1.00 89.25 190 LEU A O 1
ATOM 1468 N N . ARG A 1 191 ? -0.625 -5.362 -8.052 1.00 89.81 191 ARG A N 1
ATOM 1469 C CA . ARG A 1 191 ? -1.305 -6.657 -7.891 1.00 89.81 191 ARG A CA 1
ATOM 1470 C C . ARG A 1 191 ? -1.044 -7.276 -6.519 1.00 89.81 191 ARG A C 1
ATOM 1472 O O . ARG A 1 191 ? -1.983 -7.730 -5.862 1.00 89.81 191 ARG A O 1
ATOM 1479 N N . GLY A 1 192 ? 0.216 -7.292 -6.082 1.00 87.00 192 GLY A N 1
ATOM 1480 C CA . GLY A 1 192 ? 0.604 -7.779 -4.757 1.00 87.00 192 GLY A CA 1
ATOM 1481 C C . GLY A 1 192 ? -0.131 -7.035 -3.642 1.00 87.00 192 GLY A C 1
ATOM 1482 O O . GLY A 1 192 ? -0.754 -7.666 -2.786 1.00 87.00 192 GLY A O 1
ATOM 1483 N N . MET A 1 193 ? -0.161 -5.700 -3.715 1.00 90.12 193 MET A N 1
ATOM 1484 C CA . MET A 1 193 ? -0.890 -4.864 -2.750 1.00 90.12 193 MET A CA 1
ATOM 1485 C C . MET A 1 193 ? -2.386 -5.175 -2.731 1.00 90.12 193 MET A C 1
ATOM 1487 O O . MET A 1 193 ? -2.993 -5.282 -1.665 1.00 90.12 193 MET A O 1
ATOM 1491 N N . LEU A 1 194 ? -2.991 -5.313 -3.916 1.00 93.25 194 LEU A N 1
ATOM 1492 C CA . LEU A 1 194 ? -4.417 -5.587 -4.063 1.00 93.25 194 LEU A CA 1
ATOM 1493 C C . LEU A 1 194 ? -4.780 -6.893 -3.365 1.00 93.25 194 LEU A C 1
ATOM 1495 O O . LEU A 1 194 ? -5.698 -6.896 -2.549 1.00 93.25 194 LEU A O 1
ATOM 1499 N N . ARG A 1 195 ? -4.023 -7.967 -3.606 1.00 92.06 195 ARG A N 1
ATOM 1500 C CA . ARG A 1 195 ? -4.246 -9.271 -2.961 1.00 92.06 195 ARG A CA 1
ATOM 1501 C C . ARG A 1 195 ? -4.159 -9.194 -1.439 1.00 92.06 195 ARG A C 1
ATOM 1503 O O . ARG A 1 195 ? -4.950 -9.836 -0.754 1.00 92.06 195 ARG A O 1
ATOM 1510 N N . GLN A 1 196 ? -3.228 -8.400 -0.917 1.00 93.00 196 GLN A N 1
ATOM 1511 C CA . GLN A 1 196 ? -3.043 -8.251 0.524 1.00 93.00 196 GLN A CA 1
ATOM 1512 C C . GLN A 1 196 ? -4.129 -7.392 1.179 1.00 93.00 196 GLN A C 1
ATOM 1514 O O . GLN A 1 196 ? -4.506 -7.664 2.311 1.00 93.00 196 GLN A O 1
ATOM 1519 N N . ILE A 1 197 ? -4.652 -6.365 0.505 1.00 96.31 197 ILE A N 1
ATOM 1520 C CA . ILE A 1 197 ? -5.585 -5.408 1.123 1.00 96.31 197 ILE A CA 1
ATOM 1521 C C . ILE A 1 197 ? -7.054 -5.731 0.835 1.00 96.31 197 ILE A C 1
ATOM 1523 O O . ILE A 1 197 ? -7.906 -5.521 1.698 1.00 96.31 197 ILE A O 1
ATOM 1527 N N . GLN A 1 198 ? -7.385 -6.237 -0.354 1.00 96.38 198 GLN A N 1
ATOM 1528 C CA . GLN A 1 198 ? -8.765 -6.511 -0.774 1.00 96.38 198 GLN A CA 1
ATOM 1529 C C . GLN A 1 198 ? -9.596 -7.320 0.245 1.00 96.38 198 GLN A C 1
ATOM 1531 O O . GLN A 1 198 ? -10.771 -6.980 0.411 1.00 96.38 198 GLN A O 1
ATOM 1536 N N . PRO A 1 199 ? -9.059 -8.325 0.970 1.00 97.75 199 PRO A N 1
ATOM 1537 C CA . PRO A 1 199 ? -9.866 -9.101 1.915 1.00 97.75 199 PRO A CA 1
ATOM 1538 C C . PRO A 1 199 ? -10.505 -8.270 3.044 1.00 97.75 199 PRO A C 1
ATOM 1540 O O . PRO A 1 199 ? -11.525 -8.682 3.604 1.00 97.75 199 PRO A O 1
ATOM 1543 N N . TRP A 1 200 ? -9.979 -7.073 3.345 1.00 97.88 200 TRP A N 1
ATOM 1544 C CA . TRP A 1 200 ? -10.597 -6.129 4.287 1.00 97.88 200 TRP A CA 1
ATOM 1545 C C . TRP A 1 200 ? -11.995 -5.675 3.872 1.00 97.88 200 TRP A C 1
ATOM 1547 O O . TRP A 1 200 ? -12.829 -5.370 4.727 1.00 97.88 200 TRP A O 1
ATOM 1557 N N . ARG A 1 201 ? -12.278 -5.648 2.567 1.00 97.62 201 ARG A N 1
ATOM 1558 C CA . ARG A 1 201 ? -13.586 -5.265 2.023 1.00 97.62 201 ARG A CA 1
ATOM 1559 C C . ARG A 1 201 ? -14.702 -6.200 2.491 1.00 97.62 201 ARG A C 1
ATOM 1561 O O . ARG A 1 201 ? -15.832 -5.760 2.663 1.00 97.62 201 ARG A O 1
ATOM 1568 N N . ALA A 1 202 ? -14.386 -7.478 2.690 1.00 97.25 202 ALA A N 1
ATOM 1569 C CA . ALA A 1 202 ? -15.356 -8.515 3.033 1.00 97.25 202 ALA A CA 1
ATOM 1570 C C . ALA A 1 202 ? -15.548 -8.704 4.549 1.00 97.25 202 ALA A C 1
ATOM 1572 O O . ALA A 1 202 ? -16.339 -9.554 4.958 1.00 97.25 202 ALA A O 1
ATOM 1573 N N . GLN A 1 203 ? -14.832 -7.951 5.393 1.00 98.19 203 GLN A N 1
ATOM 1574 C CA . GLN A 1 203 ? -14.964 -8.101 6.841 1.00 98.19 203 GLN A CA 1
ATOM 1575 C C . GLN A 1 203 ? -16.325 -7.578 7.330 1.00 98.19 203 GLN A C 1
ATOM 1577 O O . GLN A 1 203 ? -16.782 -6.527 6.877 1.00 98.19 203 GLN A O 1
ATOM 1582 N N . PRO A 1 204 ? -16.978 -8.260 8.289 1.00 97.88 204 PRO A N 1
ATOM 1583 C CA . PRO A 1 204 ? -18.316 -7.890 8.761 1.00 97.88 204 PRO A CA 1
ATOM 1584 C C . PRO A 1 204 ? -18.353 -6.539 9.491 1.00 97.88 204 PRO A C 1
ATOM 1586 O O . PRO A 1 204 ? -19.401 -5.905 9.590 1.00 97.88 204 PRO A O 1
ATOM 1589 N N . ASN A 1 205 ? -17.213 -6.090 10.011 1.00 98.19 205 ASN A N 1
ATOM 1590 C CA . ASN A 1 205 ? -17.025 -4.786 10.637 1.00 98.19 205 ASN A CA 1
ATOM 1591 C C . ASN A 1 205 ? -16.371 -3.767 9.688 1.00 98.19 205 ASN A C 1
ATOM 1593 O O . ASN A 1 205 ? -15.743 -2.822 10.168 1.00 98.19 205 ASN A O 1
ATOM 1597 N N . SER A 1 206 ? -16.513 -3.953 8.372 1.00 98.62 206 SER A N 1
ATOM 1598 C CA . SER A 1 206 ? -16.001 -3.055 7.337 1.00 98.62 206 SER A CA 1
ATOM 1599 C C . SER A 1 206 ? -17.114 -2.246 6.672 1.00 98.62 206 SER A C 1
ATOM 1601 O O . SER A 1 206 ? -18.217 -2.743 6.451 1.00 98.62 206 SER A O 1
ATOM 1603 N N . PHE A 1 207 ? -16.813 -0.995 6.337 1.00 98.69 207 PHE A N 1
ATOM 1604 C CA . PHE A 1 207 ? -17.636 -0.114 5.517 1.00 98.69 207 PHE A CA 1
ATOM 1605 C C . PHE A 1 207 ? -16.823 0.333 4.308 1.00 98.69 207 PHE A C 1
ATOM 1607 O O . PHE A 1 207 ? -15.725 0.870 4.457 1.00 98.69 207 PHE A O 1
ATOM 1614 N N . VAL A 1 208 ? -17.375 0.135 3.113 1.00 98.62 208 VAL A N 1
ATOM 1615 C CA . VAL A 1 208 ? -16.733 0.546 1.862 1.00 98.62 208 VAL A CA 1
ATOM 1616 C C . VAL A 1 208 ? -17.071 2.002 1.574 1.00 98.62 208 VAL A C 1
ATOM 1618 O O . VAL A 1 208 ? -18.239 2.351 1.396 1.00 98.62 208 VAL A O 1
ATOM 1621 N N . LEU A 1 209 ? -16.045 2.847 1.534 1.00 98.44 209 LEU A N 1
ATOM 1622 C CA . LEU A 1 209 ? -16.161 4.259 1.201 1.00 98.44 209 LEU A CA 1
ATOM 1623 C C . LEU A 1 209 ? -15.596 4.499 -0.202 1.00 98.44 209 LEU A C 1
ATOM 1625 O O . LEU A 1 209 ? -14.401 4.320 -0.427 1.00 98.44 209 LEU A O 1
ATOM 1629 N N . ASP A 1 210 ? -16.463 4.892 -1.132 1.00 98.38 210 ASP A N 1
ATOM 1630 C CA . ASP A 1 210 ? -16.126 5.037 -2.550 1.00 98.38 210 ASP A CA 1
ATOM 1631 C C . ASP A 1 210 ? -15.548 6.432 -2.826 1.00 98.38 210 ASP A C 1
ATOM 1633 O O . ASP A 1 210 ? -16.240 7.450 -2.768 1.00 98.38 210 ASP A O 1
ATOM 1637 N N . PHE A 1 211 ? -14.254 6.486 -3.128 1.00 98.00 211 PHE A N 1
ATOM 1638 C CA . PHE A 1 211 ? -13.546 7.717 -3.456 1.00 98.00 211 PHE A CA 1
ATOM 1639 C C . PHE A 1 211 ? -14.131 8.425 -4.685 1.00 98.00 211 PHE A C 1
ATOM 1641 O O . PHE A 1 211 ? -14.213 9.658 -4.708 1.00 98.00 211 PHE A O 1
ATOM 1648 N N . ASP A 1 212 ? -14.522 7.668 -5.706 1.00 97.38 212 ASP A N 1
ATOM 1649 C CA . ASP A 1 212 ? -14.994 8.211 -6.976 1.00 97.38 212 ASP A CA 1
ATOM 1650 C C . ASP A 1 212 ? -16.408 8.788 -6.814 1.00 97.38 212 ASP A C 1
ATOM 1652 O O . ASP A 1 212 ? -16.710 9.844 -7.370 1.00 97.38 212 ASP A O 1
ATOM 1656 N N . LEU A 1 213 ? -17.242 8.185 -5.959 1.00 97.50 213 LEU A N 1
ATOM 1657 C CA . LEU A 1 213 ? -18.521 8.771 -5.545 1.00 97.50 213 LEU A CA 1
ATOM 1658 C C . LEU A 1 213 ? -18.317 10.082 -4.767 1.00 97.50 213 LEU A C 1
ATOM 1660 O O . LEU A 1 213 ? -18.970 11.084 -5.056 1.00 97.50 213 LEU A O 1
ATOM 1664 N N . LEU A 1 214 ? -17.396 10.092 -3.794 1.00 97.75 214 LEU A N 1
ATOM 1665 C CA . LEU A 1 214 ? -17.125 11.262 -2.950 1.00 97.75 214 LEU A CA 1
ATOM 1666 C C . LEU A 1 214 ? -16.574 12.462 -3.731 1.00 97.75 214 LEU A C 1
ATOM 1668 O O . LEU A 1 214 ? -16.810 13.605 -3.340 1.00 97.75 214 LEU A O 1
ATOM 1672 N N . THR A 1 215 ? -15.813 12.205 -4.795 1.00 96.19 215 THR A N 1
ATOM 1673 C CA . THR A 1 215 ? -15.158 13.234 -5.624 1.00 96.19 215 THR A CA 1
ATOM 1674 C C . THR A 1 215 ? -15.869 13.495 -6.955 1.00 96.19 215 THR A C 1
ATOM 1676 O O . THR A 1 215 ? -15.451 14.373 -7.714 1.00 96.19 215 THR A O 1
ATOM 1679 N N . GLY A 1 216 ? -16.933 12.743 -7.237 1.00 94.38 216 GLY A N 1
ATOM 1680 C CA . GLY A 1 216 ? -17.671 12.772 -8.491 1.00 94.38 216 GLY A CA 1
ATOM 1681 C C . GLY A 1 216 ? -18.666 13.927 -8.621 1.00 94.38 216 GLY A C 1
ATOM 1682 O O . GLY A 1 216 ? -18.726 14.858 -7.818 1.00 94.38 216 GLY A O 1
ATOM 1683 N N . ALA A 1 217 ? -19.478 13.854 -9.676 1.00 93.69 217 ALA A N 1
ATOM 1684 C CA . ALA A 1 217 ? -20.414 14.910 -10.061 1.00 93.69 217 ALA A CA 1
ATOM 1685 C C . ALA A 1 217 ? -21.776 14.853 -9.340 1.00 93.69 217 ALA A C 1
ATOM 1687 O O . ALA A 1 217 ? -22.643 15.675 -9.631 1.00 93.69 217 ALA A O 1
ATOM 1688 N N . GLU A 1 218 ? -21.980 13.917 -8.404 1.00 97.00 218 GLU A N 1
ATOM 1689 C CA . GLU A 1 218 ? -23.258 13.706 -7.707 1.00 97.00 218 GLU A CA 1
ATOM 1690 C C . GLU A 1 218 ? -23.166 14.030 -6.198 1.00 97.00 218 GLU A C 1
ATOM 1692 O O . GLU A 1 218 ? -23.106 13.121 -5.363 1.00 97.00 218 GLU A O 1
ATOM 1697 N N . PRO A 1 219 ? -23.203 15.319 -5.794 1.00 96.19 219 PRO A N 1
ATOM 1698 C CA . PRO A 1 219 ? -23.054 15.724 -4.393 1.00 96.19 219 PRO A CA 1
ATOM 1699 C C . PRO A 1 219 ? -24.048 15.059 -3.438 1.00 96.19 219 PRO A C 1
ATOM 1701 O O . PRO A 1 219 ? -23.699 14.736 -2.304 1.00 96.19 219 PRO A O 1
ATOM 1704 N N . ALA A 1 220 ? -25.288 14.832 -3.883 1.00 97.75 220 ALA A N 1
ATOM 1705 C CA . ALA A 1 220 ? -26.318 14.198 -3.065 1.00 97.75 220 ALA A CA 1
ATOM 1706 C C . ALA A 1 220 ? -25.957 12.746 -2.701 1.00 97.75 220 ALA A C 1
ATOM 1708 O O . ALA A 1 220 ? -26.166 12.335 -1.557 1.00 97.75 220 ALA A O 1
ATOM 1709 N N . ALA A 1 221 ? -25.373 11.995 -3.640 1.00 98.00 221 ALA A N 1
ATOM 1710 C CA . ALA A 1 221 ? -24.928 10.626 -3.406 1.00 98.00 221 ALA A CA 1
ATOM 1711 C C . ALA A 1 221 ? -23.727 10.592 -2.448 1.00 98.00 221 ALA A C 1
ATOM 1713 O O . ALA A 1 221 ? -23.730 9.824 -1.485 1.00 98.00 221 ALA A O 1
ATOM 1714 N N . ALA A 1 222 ? -22.758 11.494 -2.634 1.00 98.12 222 ALA A N 1
ATOM 1715 C CA . ALA A 1 222 ? -21.618 11.641 -1.730 1.00 98.12 222 ALA A CA 1
ATOM 1716 C C . ALA A 1 222 ? -22.052 11.988 -0.290 1.00 98.12 222 ALA A C 1
ATOM 1718 O O . ALA A 1 222 ? -21.583 11.382 0.676 1.00 98.12 222 ALA A O 1
ATOM 1719 N N . VAL A 1 223 ? -23.005 12.916 -0.132 1.00 98.44 223 VAL A N 1
ATOM 1720 C CA . VAL A 1 223 ? -23.597 13.264 1.172 1.00 98.44 223 VAL A CA 1
ATOM 1721 C C . VAL A 1 223 ? -24.319 12.065 1.791 1.00 98.44 223 VAL A C 1
ATOM 1723 O O . VAL A 1 223 ? -24.176 11.821 2.990 1.00 98.44 223 VAL A O 1
ATOM 1726 N N . ALA A 1 224 ? -25.078 11.302 1.002 1.00 98.44 224 ALA A N 1
ATOM 1727 C CA . ALA A 1 224 ? -25.759 10.104 1.482 1.00 98.44 224 ALA A CA 1
ATOM 1728 C C . ALA A 1 224 ? -24.767 9.030 1.963 1.00 98.44 224 ALA A C 1
ATOM 1730 O O . ALA A 1 224 ? -24.952 8.482 3.051 1.00 98.44 224 ALA A O 1
ATOM 1731 N N . GLN A 1 225 ? -23.684 8.784 1.219 1.00 98.56 225 GLN A N 1
ATOM 1732 C CA . GLN A 1 225 ? -22.649 7.825 1.613 1.00 98.56 225 GLN A CA 1
ATOM 1733 C C . GLN A 1 225 ? -21.924 8.261 2.892 1.00 98.56 225 GLN A C 1
ATOM 1735 O O . GLN A 1 225 ? -21.718 7.442 3.787 1.00 98.56 225 GLN A O 1
ATOM 1740 N N . LEU A 1 226 ? -21.605 9.553 3.035 1.00 98.62 226 LEU A N 1
ATOM 1741 C CA . LEU A 1 226 ? -20.989 10.073 4.258 1.00 98.62 226 LEU A CA 1
ATOM 1742 C C . LEU A 1 226 ? -21.914 9.942 5.479 1.00 98.62 226 LEU A C 1
ATOM 1744 O O . LEU A 1 226 ? -21.440 9.672 6.580 1.00 98.62 226 LEU A O 1
ATOM 1748 N N . ARG A 1 227 ? -23.230 10.099 5.306 1.00 98.56 227 ARG A N 1
ATOM 1749 C CA . ARG A 1 227 ? -24.200 9.849 6.385 1.00 98.56 227 ARG A CA 1
ATOM 1750 C C . ARG A 1 227 ? -24.261 8.372 6.764 1.00 98.56 227 ARG A C 1
ATOM 1752 O O . ARG A 1 227 ? -24.222 8.067 7.948 1.00 98.56 227 ARG A O 1
ATOM 1759 N N . ALA A 1 228 ? -24.276 7.470 5.784 1.00 98.56 228 ALA A N 1
ATOM 1760 C CA . ALA A 1 228 ? -24.229 6.033 6.048 1.00 98.56 228 ALA A CA 1
ATOM 1761 C C . ALA A 1 228 ? -22.940 5.628 6.790 1.00 98.56 228 ALA A C 1
ATOM 1763 O O . ALA A 1 228 ? -22.990 4.849 7.742 1.00 98.56 228 ALA A O 1
ATOM 1764 N N . LEU A 1 229 ? -21.798 6.219 6.419 1.00 98.62 229 LEU A N 1
ATOM 1765 C CA . LEU A 1 229 ? -20.540 6.061 7.152 1.00 98.62 229 LEU A CA 1
ATOM 1766 C C . LEU A 1 229 ? -20.658 6.584 8.592 1.00 98.62 229 LEU A C 1
ATOM 1768 O O . LEU A 1 229 ? -20.199 5.939 9.531 1.00 98.62 229 LEU A O 1
ATOM 1772 N N . ALA A 1 230 ? -21.279 7.747 8.781 1.00 98.44 230 ALA A N 1
ATOM 1773 C CA . ALA A 1 230 ? -21.495 8.337 10.096 1.00 98.44 230 ALA A CA 1
ATOM 1774 C C . ALA A 1 230 ? -22.342 7.431 11.004 1.00 98.44 230 ALA A C 1
ATOM 1776 O O . ALA A 1 230 ? -21.986 7.226 12.165 1.00 98.44 230 ALA A O 1
ATOM 1777 N N . ASP A 1 231 ? -23.409 6.842 10.466 1.00 98.31 231 ASP A N 1
ATOM 1778 C CA . ASP A 1 231 ? -24.260 5.888 11.179 1.00 98.31 231 ASP A CA 1
ATOM 1779 C C . ASP A 1 231 ? -23.475 4.619 11.549 1.00 98.31 231 ASP A C 1
ATOM 1781 O O . ASP A 1 231 ? -23.501 4.183 12.701 1.00 98.31 231 ASP A O 1
ATOM 1785 N N . PHE A 1 232 ? -22.688 4.077 10.613 1.00 98.31 232 PHE A N 1
ATOM 1786 C CA . PHE A 1 232 ? -21.811 2.923 10.842 1.00 98.31 232 PHE A CA 1
ATOM 1787 C C . PHE A 1 232 ? -20.779 3.159 11.961 1.00 98.31 232 PHE A C 1
ATOM 1789 O O . PHE A 1 232 ? -20.494 2.265 12.765 1.00 98.31 232 PHE A O 1
ATOM 1796 N N . LEU A 1 233 ? -20.247 4.379 12.051 1.00 97.81 233 LEU A N 1
ATOM 1797 C CA . LEU A 1 233 ? -19.297 4.799 13.085 1.00 97.81 233 LEU A CA 1
ATOM 1798 C C . LEU A 1 233 ? -19.962 5.147 14.431 1.00 97.81 233 LEU A C 1
ATOM 1800 O O . LEU A 1 233 ? -19.254 5.464 15.388 1.00 97.81 233 LEU A O 1
ATOM 1804 N N . GLY A 1 234 ? -21.297 5.114 14.527 1.00 96.56 234 GLY A N 1
ATOM 1805 C CA . GLY A 1 234 ? -22.029 5.541 15.725 1.00 96.56 234 GLY A CA 1
ATOM 1806 C C . GLY A 1 234 ? -21.958 7.055 15.966 1.00 96.56 234 GLY A C 1
ATOM 1807 O O . GLY A 1 234 ? -21.942 7.516 17.107 1.00 96.56 234 GLY A O 1
ATOM 1808 N N . ALA A 1 235 ? -21.865 7.841 14.895 1.00 97.00 235 ALA A N 1
ATOM 1809 C CA . ALA A 1 235 ? -21.720 9.292 14.916 1.00 97.00 235 ALA A CA 1
ATOM 1810 C C . ALA A 1 235 ? -22.703 9.982 13.947 1.00 97.00 235 ALA A C 1
ATOM 1812 O O . ALA A 1 235 ? -22.253 10.776 13.121 1.00 97.00 235 ALA A O 1
ATOM 1813 N N . PRO A 1 236 ? -24.021 9.706 14.029 1.00 97.56 236 PRO A N 1
ATOM 1814 C CA . PRO A 1 236 ? -25.001 10.147 13.037 1.00 97.56 236 PRO A CA 1
ATOM 1815 C C . PRO A 1 236 ? -24.982 11.667 12.831 1.00 97.56 236 PRO A C 1
ATOM 1817 O O . PRO A 1 236 ? -24.866 12.449 13.781 1.00 97.56 236 PRO A O 1
ATOM 1820 N N . VAL A 1 237 ? -25.128 12.096 11.575 1.00 98.31 237 VAL A N 1
ATOM 1821 C CA . VAL A 1 237 ? -25.180 13.514 11.188 1.00 98.31 237 VAL A CA 1
ATOM 1822 C C . VAL A 1 237 ? -26.289 13.786 10.167 1.00 98.31 237 VAL A C 1
ATOM 1824 O O . VAL A 1 237 ? -26.623 12.948 9.328 1.00 98.31 237 VAL A O 1
ATOM 1827 N N . GLY A 1 238 ? -26.854 14.995 10.218 1.00 98.12 238 GLY A N 1
ATOM 1828 C CA . GLY A 1 238 ? -27.777 15.491 9.194 1.00 98.12 238 GLY A CA 1
ATOM 1829 C C . GLY A 1 238 ? -27.069 15.840 7.878 1.00 98.12 238 GLY A C 1
ATOM 1830 O O . GLY A 1 238 ? -25.853 16.036 7.850 1.00 98.12 238 GLY A O 1
ATOM 1831 N N . ALA A 1 239 ? -27.843 15.964 6.795 1.00 98.19 239 ALA A N 1
ATOM 1832 C CA . ALA A 1 239 ? -27.334 16.223 5.442 1.00 98.19 239 ALA A CA 1
ATOM 1833 C C . ALA A 1 239 ? -26.480 17.496 5.339 1.00 98.19 239 ALA A C 1
ATOM 1835 O O . ALA A 1 239 ? -25.373 17.436 4.821 1.00 98.19 239 ALA A O 1
ATOM 1836 N N . GLU A 1 240 ? -26.931 18.612 5.915 1.00 98.31 240 GLU A N 1
ATOM 1837 C CA . GLU A 1 240 ? -26.188 19.881 5.890 1.00 98.31 240 GLU A CA 1
ATOM 1838 C C . GLU A 1 240 ? -24.814 19.763 6.578 1.00 98.31 240 GLU A C 1
ATOM 1840 O O . GLU A 1 240 ? -23.799 20.280 6.109 1.00 98.31 240 GLU A O 1
ATOM 1845 N N . ARG A 1 241 ? -24.747 19.043 7.707 1.00 98.38 241 ARG A N 1
ATOM 1846 C CA . ARG A 1 241 ? -23.475 18.805 8.399 1.00 98.38 241 ARG A CA 1
ATOM 1847 C C . ARG A 1 241 ? -22.565 17.885 7.587 1.00 98.38 241 ARG A C 1
ATOM 1849 O O . ARG A 1 241 ? -21.375 18.177 7.505 1.00 98.38 241 ARG A O 1
ATOM 1856 N N . ALA A 1 242 ? -23.105 16.820 6.999 1.00 98.50 242 ALA A N 1
ATOM 1857 C CA . ALA A 1 242 ? -22.349 15.933 6.119 1.00 98.50 242 ALA A CA 1
ATOM 1858 C C . ALA A 1 242 ? -21.783 16.696 4.910 1.00 98.50 242 ALA A C 1
ATOM 1860 O O . ALA A 1 242 ? -20.593 16.593 4.632 1.00 98.50 242 ALA A O 1
ATOM 1861 N N . GLU A 1 243 ? -22.580 17.543 4.259 1.00 98.31 243 GLU A N 1
ATOM 1862 C CA . GLU A 1 243 ? -22.122 18.366 3.137 1.00 98.31 243 GLU A CA 1
ATOM 1863 C C . GLU A 1 243 ? -20.965 19.295 3.534 1.00 98.31 243 GLU A C 1
ATOM 1865 O O . GLU A 1 243 ? -19.950 19.362 2.838 1.00 98.31 243 GLU A O 1
ATOM 1870 N N . ARG A 1 244 ? -21.067 19.971 4.688 1.00 98.31 244 ARG A N 1
ATOM 1871 C CA . ARG A 1 244 ? -19.977 20.820 5.198 1.00 98.31 244 ARG A CA 1
ATOM 1872 C C . ARG A 1 244 ? -18.703 20.027 5.479 1.00 98.31 244 ARG A C 1
ATOM 1874 O O . ARG A 1 244 ? -17.621 20.506 5.148 1.00 98.31 244 ARG A O 1
ATOM 1881 N N . ILE A 1 245 ? -18.821 18.834 6.069 1.00 98.38 245 ILE A N 1
ATOM 1882 C CA . ILE A 1 245 ? -17.676 17.945 6.325 1.00 98.38 245 ILE A CA 1
ATOM 1883 C C . ILE A 1 245 ? -17.023 17.534 5.005 1.00 98.38 245 ILE A C 1
ATOM 1885 O O . ILE A 1 245 ? -15.811 17.678 4.865 1.00 98.38 245 ILE A O 1
ATOM 1889 N N . LEU A 1 246 ? -17.818 17.079 4.034 1.00 98.12 246 LEU A N 1
ATOM 1890 C CA . LEU A 1 246 ? -17.328 16.654 2.726 1.00 98.12 246 LEU A CA 1
ATOM 1891 C C . LEU A 1 246 ? -16.583 17.791 2.019 1.00 98.12 246 LEU A C 1
ATOM 1893 O O . LEU A 1 246 ? -15.439 17.621 1.607 1.00 98.12 246 LEU A O 1
ATOM 1897 N N . ARG A 1 247 ? -17.194 18.979 1.952 1.00 97.31 247 ARG A N 1
ATOM 1898 C CA . ARG A 1 247 ? -16.587 20.165 1.336 1.00 97.31 247 ARG A CA 1
ATOM 1899 C C . ARG A 1 247 ? -15.266 20.543 2.008 1.00 97.31 247 ARG A C 1
ATOM 1901 O O . ARG A 1 247 ? -14.293 20.842 1.322 1.00 97.31 247 ARG A O 1
ATOM 1908 N N . ALA A 1 248 ? -15.226 20.514 3.340 1.00 97.00 248 ALA A N 1
ATOM 1909 C CA . ALA A 1 248 ? -14.017 20.817 4.095 1.00 97.00 248 ALA A CA 1
ATOM 1910 C C . ALA A 1 248 ? -12.910 19.778 3.857 1.00 97.00 248 ALA A C 1
ATOM 1912 O O . ALA A 1 248 ? -11.754 20.162 3.709 1.00 97.00 248 ALA A O 1
ATOM 1913 N N . ALA A 1 249 ? -13.249 18.487 3.797 1.00 96.25 249 ALA A N 1
ATOM 1914 C CA . ALA A 1 249 ? -12.286 17.413 3.567 1.00 96.25 249 ALA A CA 1
ATOM 1915 C C . ALA A 1 249 ? -11.707 17.450 2.142 1.00 96.25 249 ALA A C 1
ATOM 1917 O O . ALA A 1 249 ? -10.495 17.347 1.974 1.00 96.25 249 ALA A O 1
ATOM 1918 N N . LEU A 1 250 ? -12.546 17.675 1.125 1.00 94.50 250 LEU A N 1
ATOM 1919 C CA . LEU A 1 250 ? -12.112 17.781 -0.275 1.00 94.50 250 LEU A CA 1
ATOM 1920 C C . LEU A 1 250 ? -11.236 19.013 -0.546 1.00 94.50 250 LEU A C 1
ATOM 1922 O O . LEU A 1 250 ? -10.402 18.987 -1.446 1.00 94.50 250 LEU A O 1
ATOM 1926 N N . GLY A 1 251 ? -11.404 20.086 0.231 1.00 89.19 251 GLY A N 1
ATOM 1927 C CA . GLY A 1 251 ? -10.586 21.297 0.126 1.00 89.19 251 GLY A CA 1
ATOM 1928 C C . GLY A 1 251 ? -9.206 21.202 0.789 1.00 89.19 251 GLY A C 1
ATOM 1929 O O . GLY A 1 251 ? -8.421 22.143 0.675 1.00 89.19 251 GLY A O 1
ATOM 1930 N N . ARG A 1 252 ? -8.894 20.111 1.504 1.00 92.56 252 ARG A N 1
ATOM 1931 C CA . ARG A 1 252 ? -7.612 19.954 2.207 1.00 92.56 252 ARG A CA 1
ATOM 1932 C C . ARG A 1 252 ? -6.548 19.348 1.300 1.00 92.56 252 ARG A C 1
ATOM 1934 O O . ARG A 1 252 ? -6.716 18.267 0.742 1.00 92.56 252 ARG A O 1
ATOM 1941 N N . LEU A 1 253 ? -5.402 20.020 1.226 1.00 89.12 253 LEU A N 1
ATOM 1942 C CA . LEU A 1 253 ? -4.196 19.440 0.644 1.00 89.12 253 LEU A CA 1
ATOM 1943 C C . LEU A 1 253 ? -3.689 18.313 1.547 1.00 89.12 253 LEU A C 1
ATOM 1945 O O . LEU A 1 253 ? -3.636 18.451 2.767 1.00 89.12 253 LEU A O 1
ATOM 1949 N N . THR A 1 254 ? -3.299 17.199 0.936 1.00 87.44 254 THR A N 1
ATOM 1950 C CA . THR A 1 254 ? -2.712 16.055 1.645 1.00 87.44 254 THR A CA 1
ATOM 1951 C C . THR A 1 254 ? -1.255 15.893 1.230 1.00 87.44 254 THR A C 1
ATOM 1953 O O . THR A 1 254 ? -0.887 16.274 0.120 1.00 87.44 254 THR A O 1
ATOM 1956 N N . HIS A 1 255 ? -0.431 15.262 2.071 1.00 83.00 255 HIS A N 1
ATOM 1957 C CA . HIS A 1 255 ? 0.966 14.927 1.732 1.00 83.00 255 HIS A CA 1
ATOM 1958 C C . HIS A 1 255 ? 1.097 14.105 0.445 1.00 83.00 255 HIS A C 1
ATOM 1960 O O . HIS A 1 255 ? 2.127 14.111 -0.214 1.00 83.00 255 HIS A O 1
ATOM 1966 N N . SER A 1 256 ? 0.031 13.392 0.094 1.00 85.19 256 SER A N 1
ATOM 1967 C CA . SER A 1 256 ? -0.048 12.547 -1.085 1.00 85.19 256 SER A CA 1
ATOM 1968 C C . SER A 1 256 ? -0.570 13.296 -2.324 1.00 85.19 256 SER A C 1
ATOM 1970 O O . SER A 1 256 ? -0.735 12.687 -3.375 1.00 85.19 256 SER A O 1
ATOM 1972 N N . TRP A 1 257 ? -0.868 14.595 -2.249 1.00 89.31 257 TRP A N 1
ATOM 1973 C CA . TRP A 1 257 ? -1.464 15.325 -3.368 1.00 89.31 257 TRP A CA 1
ATOM 1974 C C . TRP A 1 257 ? -0.535 15.383 -4.586 1.00 89.31 257 TRP A C 1
ATOM 1976 O O . TRP A 1 257 ? 0.615 15.790 -4.485 1.00 89.31 257 TRP A O 1
ATOM 1986 N N . SER A 1 258 ? -1.053 15.009 -5.756 1.00 86.44 258 SER A N 1
ATOM 1987 C CA . SER A 1 258 ? -0.311 14.963 -7.025 1.00 86.44 258 SER A CA 1
ATOM 1988 C C . SER A 1 258 ? -0.684 16.112 -7.972 1.00 86.44 258 SER A C 1
ATOM 1990 O O . SER A 1 258 ? -0.646 15.958 -9.190 1.00 86.44 258 SER A O 1
ATOM 1992 N N . GLY A 1 259 ? -1.156 17.241 -7.436 1.00 87.31 259 GLY A N 1
ATOM 1993 C CA . GLY A 1 259 ? -1.508 18.442 -8.208 1.00 87.31 259 GLY A CA 1
ATOM 1994 C C . GLY A 1 259 ? -2.928 18.458 -8.788 1.00 87.31 259 GLY A C 1
ATOM 1995 O O . GLY A 1 259 ? -3.527 19.526 -8.881 1.00 87.31 259 GLY A O 1
ATOM 1996 N N . ARG A 1 260 ? -3.495 17.296 -9.134 1.00 92.12 260 ARG A N 1
ATOM 1997 C CA . ARG A 1 260 ? -4.874 17.149 -9.637 1.00 92.12 260 ARG A CA 1
ATOM 1998 C C . ARG A 1 260 ? -5.473 15.783 -9.303 1.00 92.12 260 ARG A C 1
ATOM 2000 O O . ARG A 1 260 ? -4.735 14.834 -9.032 1.00 92.12 260 ARG A O 1
ATOM 2007 N N . LEU A 1 261 ? -6.804 15.682 -9.384 1.00 93.31 261 LEU A N 1
ATOM 2008 C CA . LEU A 1 261 ? -7.501 14.393 -9.367 1.00 93.31 261 LEU A CA 1
ATOM 2009 C C . LEU A 1 261 ? -7.043 13.548 -10.563 1.00 93.31 261 LEU A C 1
ATOM 2011 O O . LEU A 1 261 ? -6.839 14.068 -11.665 1.00 93.31 261 LEU A O 1
ATOM 2015 N N . SER A 1 262 ? -6.856 12.248 -10.340 1.00 94.88 262 SER A N 1
ATOM 2016 C CA . SER A 1 262 ? -6.558 11.324 -11.437 1.00 94.88 262 SER A CA 1
ATOM 2017 C C . SER A 1 262 ? -7.794 11.147 -12.308 1.00 94.88 262 SER A C 1
ATOM 2019 O O . SER A 1 262 ? -8.903 11.061 -11.786 1.00 94.88 262 SER A O 1
ATOM 2021 N N . ARG A 1 263 ? -7.567 11.119 -13.619 1.00 94.94 263 ARG A N 1
ATOM 2022 C CA . ARG A 1 263 ? -8.547 10.773 -14.644 1.00 94.94 263 ARG A CA 1
ATOM 2023 C C . ARG A 1 263 ? -7.844 9.854 -15.619 1.00 94.94 263 ARG A C 1
ATOM 2025 O O . ARG A 1 263 ? -7.076 10.322 -16.462 1.00 94.94 263 ARG A O 1
ATOM 2032 N N . TRP A 1 264 ? -8.008 8.554 -15.424 1.00 97.00 264 TRP A N 1
ATOM 2033 C CA . TRP A 1 264 ? -7.279 7.550 -16.188 1.00 97.00 264 TRP A CA 1
ATOM 2034 C C . TRP A 1 264 ? -7.467 7.693 -17.694 1.00 97.00 264 TRP A C 1
ATOM 2036 O O . TRP A 1 264 ? -6.500 7.507 -18.415 1.00 97.00 264 TRP A O 1
ATOM 2046 N N . GLN A 1 265 ? -8.634 8.142 -18.159 1.00 97.00 265 GLN A N 1
ATOM 2047 C CA . GLN A 1 265 ? -8.979 8.267 -19.578 1.00 97.00 265 GLN A CA 1
ATOM 2048 C C . GLN A 1 265 ? -7.987 9.118 -20.394 1.00 97.00 265 GLN A C 1
ATOM 2050 O O . GLN A 1 265 ? -7.858 8.914 -21.594 1.00 97.00 265 GLN A O 1
ATOM 2055 N N . GLU A 1 266 ? -7.268 10.056 -19.767 1.00 95.25 266 GLU A N 1
ATOM 2056 C CA . GLU A 1 266 ? -6.243 10.884 -20.431 1.00 95.25 266 GLU A CA 1
ATOM 2057 C C . GLU A 1 266 ? -4.942 10.111 -20.742 1.00 95.25 266 GLU A C 1
ATOM 2059 O O . GLU A 1 266 ? -4.110 10.568 -21.521 1.00 95.25 266 GLU A O 1
ATOM 2064 N N . LEU A 1 267 ? -4.739 8.964 -20.095 1.00 97.38 267 LEU A N 1
ATOM 2065 C CA . LEU A 1 267 ? -3.490 8.196 -20.062 1.00 97.38 267 LEU A CA 1
ATOM 2066 C C . LEU A 1 267 ? -3.684 6.759 -20.557 1.00 97.38 267 LEU A C 1
ATOM 2068 O O . LEU A 1 267 ? -2.807 5.923 -20.351 1.00 97.38 267 LEU A O 1
ATOM 2072 N N . TRP A 1 268 ? -4.843 6.456 -21.138 1.00 97.88 268 TRP A N 1
ATOM 2073 C CA . TRP A 1 268 ? -5.294 5.085 -21.328 1.00 97.88 268 TRP A CA 1
ATOM 2074 C C . TRP A 1 268 ? -5.769 4.850 -22.747 1.00 97.88 268 TRP A C 1
ATOM 2076 O O . TRP A 1 268 ? -6.785 5.387 -23.187 1.00 97.88 268 TRP A O 1
ATOM 2086 N N . ASP A 1 269 ? -5.028 4.008 -23.446 1.00 97.38 269 ASP A N 1
ATOM 2087 C CA . ASP A 1 269 ? -5.429 3.426 -24.712 1.00 97.38 269 ASP A CA 1
ATOM 2088 C C . ASP A 1 269 ? -5.587 1.905 -24.558 1.00 97.38 269 ASP A C 1
ATOM 2090 O O . ASP A 1 269 ? -5.576 1.350 -23.454 1.00 97.38 269 ASP A O 1
ATOM 2094 N N . ARG A 1 270 ? -5.761 1.217 -25.687 1.00 96.00 270 ARG A N 1
ATOM 2095 C CA . ARG A 1 270 ? -5.917 -0.237 -25.715 1.00 96.00 270 ARG A CA 1
ATOM 2096 C C . ARG A 1 270 ? -4.673 -0.979 -25.215 1.00 96.00 270 ARG A C 1
ATOM 2098 O O . ARG A 1 270 ? -4.827 -2.029 -24.599 1.00 96.00 270 ARG A O 1
ATOM 2105 N N . GLU A 1 271 ? -3.471 -0.480 -25.493 1.00 94.31 271 GLU A N 1
ATOM 2106 C CA . GLU A 1 271 ? -2.229 -1.149 -25.087 1.00 94.31 271 GLU A CA 1
ATOM 2107 C C . GLU A 1 271 ? -2.020 -1.032 -23.578 1.00 94.31 271 GLU A C 1
ATOM 2109 O O . GLU A 1 271 ? -1.663 -2.009 -22.918 1.00 94.31 271 GLU A O 1
ATOM 2114 N N . VAL A 1 272 ? -2.315 0.142 -23.017 1.00 96.25 272 VAL A N 1
ATOM 2115 C CA . VAL A 1 272 ? -2.312 0.360 -21.568 1.00 96.25 272 VAL A CA 1
ATOM 2116 C C . VAL A 1 272 ? -3.325 -0.551 -20.879 1.00 96.25 272 VAL A C 1
ATOM 2118 O O . VAL A 1 272 ? -2.988 -1.168 -19.873 1.00 96.25 272 VAL A O 1
ATOM 2121 N N . GLU A 1 273 ? -4.535 -0.688 -21.428 1.00 95.88 273 GLU A N 1
ATOM 2122 C CA . GLU A 1 273 ? -5.552 -1.592 -20.880 1.00 95.88 273 GLU A CA 1
ATOM 2123 C C . GLU A 1 273 ? -5.078 -3.053 -20.877 1.00 95.88 273 GLU A C 1
ATOM 2125 O O . GLU A 1 273 ? -5.190 -3.736 -19.862 1.00 95.88 273 GLU A O 1
ATOM 2130 N N . GLN A 1 274 ? -4.473 -3.522 -21.971 1.00 88.00 274 GLN A N 1
ATOM 2131 C CA . GLN A 1 274 ? -3.918 -4.878 -22.050 1.00 88.00 274 GLN A CA 1
ATOM 2132 C C . GLN A 1 274 ? -2.791 -5.099 -21.035 1.00 88.00 274 GLN A C 1
ATOM 2134 O O . GLN A 1 274 ? -2.754 -6.128 -20.361 1.00 88.00 274 GLN A O 1
ATOM 2139 N N . ALA A 1 275 ? -1.889 -4.127 -20.890 1.00 84.94 275 ALA A N 1
ATOM 2140 C CA . ALA A 1 275 ? -0.831 -4.187 -19.890 1.00 84.94 275 ALA A CA 1
ATOM 2141 C C . ALA A 1 275 ? -1.397 -4.173 -18.464 1.00 84.94 275 ALA A C 1
ATOM 2143 O O . ALA A 1 275 ? -0.916 -4.903 -17.603 1.00 84.94 275 ALA A O 1
ATOM 2144 N N . PHE A 1 276 ? -2.434 -3.379 -18.203 1.00 94.38 276 PHE A N 1
ATOM 2145 C CA . PHE A 1 276 ? -3.094 -3.328 -16.904 1.00 94.38 276 PHE A CA 1
ATOM 2146 C C . PHE A 1 276 ? -3.760 -4.665 -16.552 1.00 94.38 276 PHE A C 1
ATOM 2148 O O . PHE A 1 276 ? -3.519 -5.201 -15.469 1.00 94.38 276 PHE A O 1
ATOM 2155 N N . ALA A 1 277 ? -4.520 -5.246 -17.483 1.00 89.56 277 ALA A N 1
ATOM 2156 C CA . ALA A 1 277 ? -5.112 -6.572 -17.328 1.00 89.56 277 ALA A CA 1
ATOM 2157 C C . ALA A 1 277 ? -4.046 -7.648 -17.046 1.00 89.56 277 ALA A C 1
ATOM 2159 O O . ALA A 1 27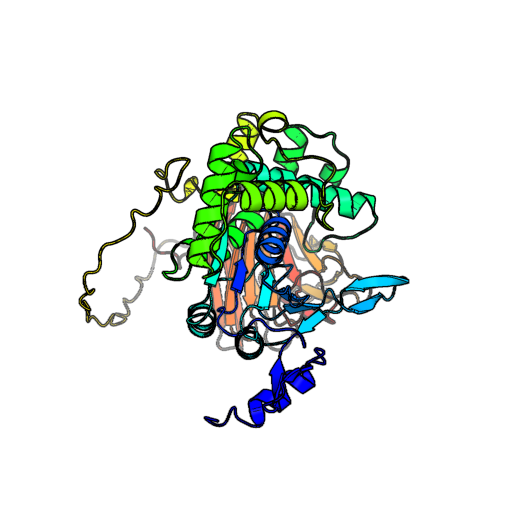7 ? -4.210 -8.477 -16.147 1.00 89.56 277 ALA A O 1
ATOM 2160 N N . TYR A 1 278 ? -2.916 -7.587 -17.759 1.00 85.38 278 TYR A N 1
ATOM 2161 C CA . TYR A 1 278 ? -1.802 -8.519 -17.601 1.00 85.38 278 TYR A CA 1
ATOM 2162 C C . TYR A 1 278 ? -1.075 -8.368 -16.257 1.00 85.38 278 TYR A C 1
ATOM 2164 O O . TYR A 1 278 ? -0.986 -9.318 -15.481 1.00 85.38 278 TYR A O 1
ATOM 2172 N N . PHE A 1 279 ? -0.547 -7.177 -15.965 1.00 84.00 279 PHE A N 1
ATOM 2173 C CA . PHE A 1 279 ? 0.341 -6.965 -14.821 1.00 84.00 279 PHE A CA 1
ATOM 2174 C C . PHE A 1 279 ? -0.409 -6.781 -13.499 1.00 84.00 279 PHE A C 1
ATOM 2176 O O . PHE A 1 279 ? 0.120 -7.159 -12.452 1.00 84.00 279 PHE A O 1
ATOM 2183 N N . VAL A 1 280 ? -1.611 -6.192 -13.527 1.00 88.62 280 VAL A N 1
ATOM 2184 C CA . VAL A 1 280 ? -2.342 -5.790 -12.314 1.00 88.62 280 VAL A CA 1
ATOM 2185 C C . VAL A 1 280 ? -3.468 -6.763 -11.980 1.00 88.62 280 VAL A C 1
ATOM 2187 O O . VAL A 1 280 ? -3.559 -7.214 -10.838 1.00 88.62 280 VAL A O 1
ATOM 2190 N N . LEU A 1 281 ? -4.325 -7.088 -12.950 1.00 86.44 281 LEU A N 1
ATOM 2191 C CA . LEU A 1 281 ? -5.516 -7.910 -12.701 1.00 86.44 281 LEU A CA 1
ATOM 2192 C C . LEU A 1 281 ? -5.250 -9.417 -12.773 1.00 86.44 281 LEU A C 1
ATOM 2194 O O . LEU A 1 281 ? -5.999 -10.185 -12.174 1.00 86.44 281 LEU A O 1
ATOM 2198 N N . ASP A 1 282 ? -4.163 -9.832 -13.431 1.00 75.25 282 ASP A N 1
ATOM 2199 C CA . ASP A 1 282 ? -3.831 -11.243 -13.657 1.00 75.25 282 ASP A CA 1
ATOM 2200 C C . ASP A 1 282 ? -4.910 -11.985 -14.468 1.00 75.25 282 ASP A C 1
ATOM 2202 O O . ASP A 1 282 ? -5.206 -13.152 -14.219 1.00 75.25 282 ASP A O 1
ATOM 2206 N N . GLU A 1 283 ? -5.520 -11.320 -15.456 1.00 58.72 283 GLU A N 1
ATOM 2207 C CA . GLU A 1 283 ? -6.606 -11.910 -16.264 1.00 58.72 283 GLU A CA 1
ATOM 2208 C C . GLU A 1 283 ? -6.150 -13.103 -17.123 1.00 58.72 283 GLU A C 1
ATOM 2210 O O . GLU A 1 283 ? -6.969 -13.928 -17.524 1.00 58.72 283 GLU A O 1
ATOM 2215 N N . ASN A 1 284 ? -4.840 -13.287 -17.320 1.00 47.19 284 ASN A N 1
ATOM 2216 C CA . ASN A 1 284 ? -4.294 -14.508 -17.922 1.00 47.19 284 ASN A CA 1
ATOM 2217 C C . ASN A 1 284 ? -4.319 -15.727 -16.978 1.00 47.19 284 ASN A C 1
ATOM 2219 O O . ASN A 1 284 ? -4.206 -16.855 -17.456 1.00 47.19 284 ASN A O 1
ATOM 2223 N N . ALA A 1 285 ? -4.504 -15.533 -15.667 1.00 42.97 285 ALA A N 1
ATOM 2224 C CA . ALA A 1 285 ? -4.782 -16.608 -14.714 1.00 42.97 285 ALA A CA 1
ATOM 2225 C C . ALA A 1 285 ? -6.292 -16.882 -14.561 1.00 42.97 285 ALA A C 1
ATOM 2227 O O . ALA A 1 285 ? -6.676 -17.924 -14.031 1.00 42.97 285 ALA A O 1
ATOM 2228 N N . TYR A 1 286 ? -7.151 -15.963 -15.014 1.00 38.28 286 TYR A N 1
ATOM 2229 C CA . TYR A 1 286 ? -8.591 -15.984 -14.763 1.00 38.28 286 TYR A CA 1
ATOM 2230 C C . TYR A 1 286 ? -9.354 -15.256 -15.886 1.00 38.28 286 TYR A C 1
ATOM 2232 O O . TYR A 1 286 ? -9.746 -14.097 -15.762 1.00 38.28 286 TYR A O 1
ATOM 2240 N N . PHE A 1 287 ? -9.637 -15.961 -16.984 1.00 32.19 287 PHE A N 1
ATOM 2241 C CA . PHE A 1 287 ? -10.708 -15.554 -17.896 1.00 32.19 287 PHE A CA 1
ATOM 2242 C C . PHE A 1 287 ? -12.046 -15.591 -17.128 1.00 32.19 287 PHE A C 1
ATOM 2244 O O . PHE A 1 287 ? -12.616 -16.668 -16.958 1.00 32.19 287 PHE A O 1
ATOM 2251 N N . GLY A 1 288 ? -12.563 -14.439 -16.670 1.00 34.50 288 GLY A N 1
ATOM 2252 C CA . GLY A 1 288 ? -13.995 -14.319 -16.345 1.00 34.50 288 GLY A CA 1
ATOM 2253 C C . GLY A 1 288 ? -14.459 -13.486 -15.142 1.00 34.50 288 GLY A C 1
ATOM 2254 O O . GLY A 1 288 ? -15.497 -13.834 -14.584 1.00 34.50 288 GLY A O 1
ATOM 2255 N N . MET A 1 289 ? -13.799 -12.396 -14.737 1.00 30.36 289 MET A N 1
ATOM 2256 C CA . MET A 1 289 ? -14.377 -11.471 -13.739 1.00 30.36 289 MET A CA 1
ATOM 2257 C C . MET A 1 289 ? -14.710 -10.103 -14.368 1.00 30.36 289 MET A C 1
ATOM 2259 O O . MET A 1 289 ? -13.857 -9.536 -15.039 1.00 30.36 289 MET A O 1
ATOM 2263 N N . PRO A 1 290 ? -15.932 -9.559 -14.191 1.00 36.38 290 PRO A N 1
ATOM 2264 C CA . PRO A 1 290 ? -16.315 -8.260 -14.752 1.00 36.38 290 PRO A CA 1
ATOM 2265 C C . PRO A 1 290 ? -15.669 -7.071 -14.013 1.00 36.38 290 PRO A C 1
ATOM 2267 O O . PRO A 1 290 ? -15.446 -7.137 -12.805 1.00 36.38 290 PRO A O 1
ATOM 2270 N N . ASP A 1 291 ? -15.491 -5.950 -14.733 1.00 41.12 291 ASP A N 1
ATOM 2271 C CA . ASP A 1 291 ? -14.921 -4.637 -14.325 1.00 41.12 291 ASP A CA 1
ATOM 2272 C C . ASP A 1 291 ? -15.469 -4.036 -13.005 1.00 41.12 291 ASP A C 1
ATOM 2274 O O . ASP A 1 291 ? -14.937 -3.057 -12.477 1.00 41.12 291 ASP A O 1
ATOM 2278 N N . ARG A 1 292 ? -16.547 -4.599 -12.450 1.00 40.50 292 ARG A N 1
ATOM 2279 C CA . ARG A 1 292 ? -17.073 -4.281 -11.120 1.00 40.50 292 ARG A CA 1
ATOM 2280 C C . ARG A 1 292 ? -17.368 -5.570 -10.367 1.00 40.50 292 ARG A C 1
ATOM 2282 O O . ARG A 1 292 ? -18.280 -6.314 -10.723 1.00 40.50 292 ARG A O 1
ATOM 2289 N N . LEU A 1 293 ? -16.644 -5.785 -9.270 1.00 41.19 293 LEU A N 1
ATOM 2290 C CA . LEU A 1 293 ? -17.017 -6.786 -8.275 1.00 41.19 293 LEU A CA 1
ATOM 2291 C C . LEU A 1 293 ? -18.426 -6.455 -7.752 1.00 41.19 293 LEU A C 1
ATOM 2293 O O . LEU A 1 293 ? -18.645 -5.307 -7.346 1.00 41.19 293 LEU A O 1
ATOM 2297 N N . PRO A 1 294 ? -19.373 -7.411 -7.752 1.00 32.19 294 PRO A N 1
ATOM 2298 C CA . PRO A 1 294 ? -20.728 -7.159 -7.287 1.00 32.19 294 PRO A CA 1
ATOM 2299 C C . PRO A 1 294 ? -20.702 -6.614 -5.858 1.00 32.19 294 PRO A C 1
ATOM 2301 O O . PRO A 1 294 ? -19.978 -7.111 -4.994 1.00 32.19 294 PRO A O 1
ATOM 2304 N N . THR A 1 295 ? -21.486 -5.567 -5.612 1.00 35.62 295 THR A N 1
ATOM 2305 C CA . THR A 1 295 ? -21.678 -5.010 -4.275 1.00 35.62 295 THR A CA 1
ATOM 2306 C C . THR A 1 295 ? -22.260 -6.110 -3.379 1.00 35.62 295 THR A C 1
ATOM 2308 O O . THR A 1 295 ? -23.292 -6.684 -3.743 1.00 35.62 295 THR A O 1
ATOM 2311 N N . PRO A 1 296 ? -21.642 -6.448 -2.231 1.00 32.81 296 PRO A N 1
ATOM 2312 C CA . PRO A 1 296 ? -22.221 -7.436 -1.336 1.00 32.81 296 PRO A CA 1
ATOM 2313 C C . PRO A 1 296 ? -23.588 -6.932 -0.869 1.00 32.81 296 PRO A C 1
ATOM 2315 O O . PRO A 1 296 ? -23.715 -5.855 -0.287 1.00 32.81 296 PRO A O 1
ATOM 2318 N N . THR A 1 297 ? -24.630 -7.708 -1.160 1.00 33.47 297 THR A N 1
ATOM 2319 C CA . THR A 1 297 ? -25.956 -7.493 -0.576 1.00 33.47 297 THR A CA 1
ATOM 2320 C C . THR A 1 297 ? -25.840 -7.755 0.929 1.00 33.47 297 THR A C 1
ATOM 2322 O O . THR A 1 297 ? -25.223 -8.757 1.300 1.00 33.47 297 THR A O 1
ATOM 2325 N N . PRO A 1 298 ? -26.382 -6.903 1.818 1.00 31.98 298 PRO A N 1
ATOM 2326 C CA . PRO A 1 298 ? -26.292 -7.135 3.256 1.00 31.98 298 PRO A CA 1
ATOM 2327 C C . PRO A 1 298 ? -26.964 -8.470 3.601 1.00 31.98 298 PRO A C 1
ATOM 2329 O O . PRO A 1 298 ? -28.168 -8.645 3.411 1.00 31.98 298 PRO A O 1
ATOM 2332 N N . ALA A 1 299 ? -26.168 -9.434 4.066 1.00 33.09 299 ALA A N 1
ATOM 2333 C CA . ALA A 1 299 ? -26.648 -10.761 4.413 1.00 33.09 299 ALA A CA 1
ATOM 2334 C C . ALA A 1 299 ? -27.486 -10.694 5.698 1.00 33.09 299 ALA A C 1
ATOM 2336 O O . ALA A 1 299 ? -26.971 -10.450 6.790 1.00 33.09 299 ALA A O 1
ATOM 2337 N N . ALA A 1 300 ? -28.791 -10.937 5.564 1.00 34.94 300 ALA A N 1
ATOM 2338 C CA . ALA A 1 300 ? -29.648 -11.292 6.685 1.00 34.94 300 ALA A CA 1
ATOM 2339 C C . ALA A 1 300 ? -29.150 -12.614 7.294 1.00 34.94 300 ALA A C 1
ATOM 2341 O O . ALA A 1 300 ? -28.913 -13.593 6.584 1.00 34.94 300 ALA A O 1
ATOM 2342 N N . GLY A 1 301 ? -28.958 -12.610 8.613 1.00 37.09 301 GLY A N 1
ATOM 2343 C CA . GLY A 1 301 ? -28.278 -13.666 9.352 1.00 37.09 301 GLY A CA 1
ATOM 2344 C C . GLY A 1 301 ? -28.847 -15.070 9.135 1.00 37.09 301 GLY A C 1
ATOM 2345 O O . GLY A 1 301 ? -30.027 -15.329 9.367 1.00 37.09 301 GLY A O 1
ATOM 2346 N N . ARG A 1 302 ? -27.954 -15.999 8.788 1.00 29.33 302 ARG A N 1
ATOM 2347 C CA . ARG A 1 302 ? -28.085 -17.436 9.051 1.00 29.33 302 ARG A CA 1
ATOM 2348 C C . ARG A 1 302 ? -26.720 -18.005 9.466 1.00 29.33 302 ARG A C 1
ATOM 2350 O O . ARG A 1 302 ? -25.706 -17.535 8.953 1.00 29.33 302 ARG A O 1
ATOM 2357 N N . PRO A 1 303 ? -26.671 -18.987 10.383 1.00 27.91 303 PRO A N 1
ATOM 2358 C CA . PRO A 1 303 ? -25.416 -19.550 10.860 1.00 27.91 303 PRO A CA 1
ATOM 2359 C C . PRO A 1 303 ? -24.840 -20.534 9.833 1.00 27.91 303 PRO A C 1
ATOM 2361 O O . PRO A 1 303 ? -25.557 -21.381 9.301 1.00 27.91 303 PRO A O 1
ATOM 2364 N N . LEU A 1 304 ? -23.539 -20.416 9.569 1.00 27.38 304 LEU A N 1
ATOM 2365 C CA . LEU A 1 304 ? -22.766 -21.338 8.737 1.00 27.38 304 LEU A CA 1
ATOM 2366 C C . LEU A 1 304 ? -22.468 -22.620 9.524 1.00 27.38 304 LEU A C 1
ATOM 2368 O O . LEU A 1 304 ? -21.830 -22.583 10.575 1.00 27.38 304 LEU A O 1
ATOM 2372 N N . ALA A 1 305 ? -22.938 -23.752 9.001 1.00 24.75 305 ALA A N 1
ATOM 2373 C CA . ALA A 1 305 ? -22.561 -25.079 9.461 1.00 24.75 305 ALA A CA 1
ATOM 2374 C C . ALA A 1 305 ? -21.137 -25.413 8.985 1.00 24.75 305 ALA A C 1
ATOM 2376 O O . ALA A 1 305 ? -20.817 -25.264 7.806 1.00 24.75 305 ALA A O 1
ATOM 2377 N N . LEU A 1 306 ? -20.300 -25.875 9.917 1.00 24.05 306 LEU A N 1
ATOM 2378 C CA . LEU A 1 306 ? -18.983 -26.448 9.651 1.00 24.05 306 LEU A CA 1
ATOM 2379 C C . LEU A 1 306 ? -19.141 -27.730 8.818 1.00 24.05 306 LEU A C 1
ATOM 2381 O O . LEU A 1 306 ? -19.757 -28.692 9.276 1.00 24.05 306 LEU A O 1
ATOM 2385 N N . LEU A 1 307 ? -18.543 -27.762 7.630 1.00 23.91 307 LEU A N 1
ATOM 2386 C CA . LEU A 1 307 ? -18.340 -28.981 6.850 1.00 23.91 307 LEU A CA 1
ATOM 2387 C C . LEU A 1 307 ? -16.860 -29.354 6.951 1.00 23.91 307 LEU A C 1
ATOM 2389 O O . LEU A 1 307 ? -16.001 -28.733 6.330 1.00 23.91 307 LEU A O 1
ATOM 2393 N N . ALA A 1 308 ? -16.572 -30.341 7.797 1.00 25.06 308 ALA A N 1
ATOM 2394 C CA . ALA A 1 308 ? -15.285 -31.015 7.846 1.00 25.06 308 ALA A CA 1
ATOM 2395 C C . ALA A 1 308 ? -15.191 -32.013 6.682 1.00 25.06 308 ALA A C 1
ATOM 2397 O O . ALA A 1 308 ? -16.133 -32.766 6.435 1.00 25.06 308 ALA A O 1
ATOM 2398 N N . LEU A 1 309 ? -14.042 -32.056 6.010 1.00 25.58 309 LEU A N 1
ATOM 2399 C CA . LEU A 1 309 ? -13.661 -33.162 5.134 1.00 25.58 309 LEU A CA 1
ATOM 2400 C C . LEU A 1 309 ? -12.414 -33.842 5.722 1.00 25.58 309 LEU A C 1
ATOM 2402 O O . LEU A 1 309 ? -11.444 -33.143 6.020 1.00 25.58 309 LEU A O 1
ATOM 2406 N N . PRO A 1 310 ? -12.415 -35.175 5.906 1.00 30.25 310 PRO A N 1
ATOM 2407 C CA . PRO A 1 310 ? -11.224 -35.944 6.237 1.00 30.25 310 PRO A CA 1
ATOM 2408 C C . PRO A 1 310 ? -10.544 -36.451 4.956 1.00 30.25 310 PRO A C 1
ATOM 2410 O O . PRO A 1 310 ? -11.218 -36.726 3.963 1.00 30.25 310 PRO A O 1
ATOM 2413 N N . GLY A 1 311 ? -9.226 -36.663 4.988 1.00 26.86 311 GLY A N 1
ATOM 2414 C CA . GLY A 1 311 ? -8.567 -37.445 3.940 1.00 26.86 311 GLY A CA 1
ATOM 2415 C C . GLY A 1 311 ? -7.060 -37.272 3.857 1.00 26.86 311 GLY A C 1
ATOM 2416 O O . GLY A 1 311 ? -6.567 -36.352 3.219 1.00 26.86 311 GLY A O 1
ATOM 2417 N N . GLU A 1 312 ? -6.346 -38.202 4.478 1.00 31.38 312 GLU A N 1
ATOM 2418 C CA . GLU A 1 312 ? -4.906 -38.419 4.384 1.00 31.38 312 GLU A CA 1
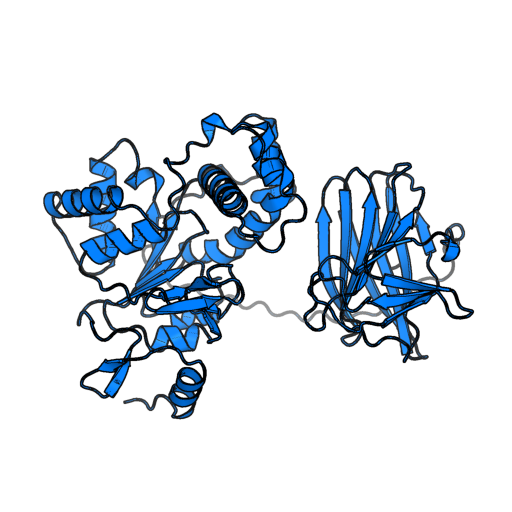ATOM 2419 C C . GLU A 1 312 ? -4.444 -38.617 2.927 1.00 31.38 312 GLU A C 1
ATOM 2421 O O . GLU A 1 312 ? -4.987 -39.454 2.205 1.00 31.38 312 GLU A O 1
ATOM 2426 N N . SER A 1 313 ? -3.383 -37.926 2.500 1.00 28.16 313 SER A N 1
ATOM 2427 C CA . SER A 1 313 ? -2.654 -38.279 1.276 1.00 28.16 313 SER A CA 1
ATOM 2428 C C . SER A 1 313 ? -1.376 -39.034 1.636 1.00 28.16 313 SER A C 1
ATOM 2430 O O . SER A 1 313 ? -0.327 -38.447 1.907 1.00 28.16 313 SER A O 1
ATOM 2432 N N . GLY A 1 314 ? -1.476 -40.363 1.640 1.00 26.33 314 GLY A N 1
ATOM 2433 C CA . GLY A 1 314 ? -0.329 -41.260 1.691 1.00 26.33 314 GLY A CA 1
ATOM 2434 C C . GLY A 1 314 ? 0.562 -41.089 0.460 1.00 26.33 314 GLY A C 1
ATOM 2435 O O . GLY A 1 314 ? 0.134 -41.289 -0.677 1.00 26.33 314 GLY A O 1
ATOM 2436 N N . VAL A 1 315 ? 1.829 -40.758 0.695 1.00 26.38 315 VAL A N 1
ATOM 2437 C CA . VAL A 1 315 ? 2.883 -40.740 -0.321 1.00 26.38 315 VAL A CA 1
ATOM 2438 C C . VAL A 1 315 ? 3.169 -42.181 -0.756 1.00 26.38 315 VAL A C 1
ATOM 2440 O O . VAL A 1 315 ? 3.875 -42.926 -0.075 1.00 26.38 315 VAL A O 1
ATOM 2443 N N . ARG A 1 316 ? 2.635 -42.598 -1.910 1.00 26.33 316 ARG A N 1
ATOM 2444 C CA . ARG A 1 316 ? 3.095 -43.812 -2.600 1.00 26.33 316 ARG A CA 1
ATOM 2445 C C . ARG A 1 316 ? 4.351 -43.480 -3.404 1.00 26.33 316 ARG A C 1
ATOM 2447 O O . ARG A 1 316 ? 4.277 -42.808 -4.428 1.00 26.33 316 ARG A O 1
ATOM 2454 N N . ARG A 1 317 ? 5.502 -43.998 -2.967 1.00 27.50 317 ARG A N 1
ATOM 2455 C CA . ARG A 1 317 ? 6.725 -44.053 -3.782 1.00 27.50 317 ARG A CA 1
ATOM 2456 C C . ARG A 1 317 ? 6.480 -44.987 -4.968 1.00 27.50 317 ARG A C 1
ATOM 2458 O O . ARG A 1 317 ? 6.343 -46.194 -4.779 1.00 27.50 317 ARG A O 1
ATOM 2465 N N . ARG A 1 318 ? 6.424 -44.441 -6.182 1.00 26.47 318 ARG A N 1
ATOM 2466 C CA . ARG A 1 318 ? 6.483 -45.222 -7.423 1.00 26.47 318 ARG A CA 1
ATOM 2467 C C . ARG A 1 318 ? 7.932 -45.199 -7.905 1.00 26.47 318 ARG A C 1
ATOM 2469 O O . ARG A 1 318 ? 8.501 -44.125 -8.070 1.00 26.47 318 ARG A O 1
ATOM 2476 N N . ALA A 1 319 ? 8.539 -46.372 -8.060 1.00 28.67 319 ALA A N 1
ATOM 2477 C CA . ALA A 1 319 ? 9.863 -46.496 -8.658 1.00 28.67 319 ALA A CA 1
ATOM 2478 C C . ALA A 1 319 ? 9.805 -46.006 -10.115 1.00 28.67 319 ALA A C 1
ATOM 2480 O O . ALA A 1 319 ? 8.924 -46.423 -10.869 1.00 28.67 319 ALA A O 1
ATOM 2481 N N . LEU A 1 320 ? 10.715 -45.099 -10.476 1.00 32.12 320 LEU A N 1
ATOM 2482 C CA . LEU A 1 320 ? 10.923 -44.649 -11.850 1.00 32.12 320 LEU A CA 1
ATOM 2483 C C . LEU A 1 320 ? 11.490 -45.808 -12.682 1.00 32.12 320 LEU A C 1
ATOM 2485 O O . LEU A 1 320 ? 12.357 -46.548 -12.216 1.00 32.12 320 LEU A O 1
ATOM 2489 N N . ALA A 1 321 ? 10.974 -45.964 -13.900 1.00 30.80 321 ALA A N 1
ATOM 2490 C CA . ALA A 1 321 ? 11.485 -46.917 -14.877 1.00 30.80 321 ALA A CA 1
ATOM 2491 C C . ALA A 1 321 ? 12.906 -46.513 -15.324 1.00 30.80 321 ALA A C 1
ATOM 2493 O O . ALA A 1 321 ? 13.140 -45.321 -15.545 1.00 30.80 321 ALA A O 1
ATOM 2494 N N . PRO A 1 322 ? 13.849 -47.460 -15.470 1.00 37.28 322 PRO A N 1
ATOM 2495 C CA . PRO A 1 322 ? 15.131 -47.183 -16.096 1.00 37.28 322 PRO A CA 1
ATOM 2496 C C . PRO A 1 322 ? 14.977 -47.185 -17.626 1.00 37.28 322 PRO A C 1
ATOM 2498 O O . PRO A 1 322 ? 14.145 -47.907 -18.172 1.00 37.28 322 PRO A O 1
ATOM 2501 N N . ASP A 1 323 ? 15.815 -46.390 -18.288 1.00 43.25 323 ASP A N 1
ATOM 2502 C CA . ASP A 1 323 ? 16.036 -46.331 -19.740 1.00 43.25 323 ASP A CA 1
ATOM 2503 C C . ASP A 1 323 ? 14.969 -45.632 -20.601 1.00 43.25 323 ASP A C 1
ATOM 2505 O O . ASP A 1 323 ? 14.380 -46.193 -21.523 1.00 43.25 323 ASP A O 1
ATOM 2509 N N . GLY A 1 324 ? 14.818 -44.325 -20.368 1.00 38.53 324 GLY A N 1
ATOM 2510 C CA . GLY A 1 324 ? 14.475 -43.363 -21.419 1.00 38.53 324 GLY A CA 1
ATOM 2511 C C . GLY A 1 324 ? 15.752 -42.708 -21.956 1.00 38.53 324 GLY A C 1
ATOM 2512 O O . GLY A 1 324 ? 16.623 -42.332 -21.173 1.00 38.53 324 GLY A O 1
ATOM 2513 N N . ALA A 1 325 ? 15.885 -42.610 -23.281 1.00 38.12 325 ALA A N 1
ATOM 2514 C CA . ALA A 1 325 ? 17.058 -42.073 -23.970 1.00 38.12 325 ALA A CA 1
ATOM 2515 C C . ALA A 1 325 ? 17.568 -40.762 -23.342 1.00 38.12 325 ALA A C 1
ATOM 2517 O O . ALA A 1 325 ? 16.811 -39.814 -23.135 1.00 38.12 325 ALA A O 1
ATOM 2518 N N . ARG A 1 326 ? 18.872 -40.727 -23.044 1.00 38.09 326 ARG A N 1
ATOM 2519 C CA . ARG A 1 326 ? 19.554 -39.581 -22.436 1.00 38.09 326 ARG A CA 1
ATOM 2520 C C . ARG A 1 326 ? 19.371 -38.350 -23.344 1.00 38.09 326 ARG A C 1
ATOM 2522 O O . ARG A 1 326 ? 19.697 -38.460 -24.530 1.00 38.09 326 ARG A O 1
ATOM 2529 N N . PRO A 1 327 ? 18.867 -37.210 -22.837 1.00 42.03 327 PRO A N 1
ATOM 2530 C CA . PRO A 1 327 ? 18.795 -35.983 -23.623 1.00 42.03 327 PRO A CA 1
ATOM 2531 C C . PRO A 1 327 ? 20.194 -35.580 -24.127 1.00 42.03 327 PRO A C 1
ATOM 2533 O O . PRO A 1 327 ? 21.204 -36.013 -23.554 1.00 42.03 327 PRO A O 1
ATOM 2536 N N . PRO A 1 328 ? 20.280 -34.795 -25.220 1.00 45.78 328 PRO A N 1
ATOM 2537 C CA . PRO A 1 328 ? 21.555 -34.305 -25.734 1.00 45.78 328 PRO A CA 1
ATOM 2538 C C . PRO A 1 328 ? 22.350 -33.601 -24.621 1.00 45.78 328 PRO A C 1
ATOM 2540 O O . PRO A 1 328 ? 21.752 -32.995 -23.733 1.00 45.78 328 PRO A O 1
ATOM 2543 N N . PRO A 1 329 ? 23.692 -33.692 -24.637 1.00 53.78 329 PRO A N 1
ATOM 2544 C CA . PRO A 1 329 ? 24.518 -33.163 -23.563 1.00 53.78 329 PRO A CA 1
ATOM 2545 C C . PRO A 1 329 ? 24.296 -31.658 -23.405 1.00 53.78 329 PRO A C 1
ATOM 2547 O O . PRO A 1 329 ? 24.342 -30.913 -24.384 1.00 53.78 329 PRO A O 1
ATOM 2550 N N . ALA A 1 330 ? 24.078 -31.233 -22.161 1.00 67.62 330 ALA A N 1
ATOM 2551 C CA . ALA A 1 330 ? 23.930 -29.839 -21.785 1.00 67.62 330 ALA A CA 1
ATOM 2552 C C . ALA A 1 330 ? 25.025 -28.960 -22.391 1.00 67.62 330 ALA A C 1
ATOM 2554 O O . ALA A 1 330 ? 26.210 -29.321 -22.363 1.00 67.62 330 ALA A O 1
ATOM 2555 N N . ALA A 1 331 ? 24.650 -27.777 -22.878 1.00 75.94 331 ALA A N 1
ATOM 2556 C CA . ALA A 1 331 ? 25.637 -26.777 -23.238 1.00 75.94 331 ALA A CA 1
ATOM 2557 C C . ALA A 1 331 ? 26.297 -26.293 -21.942 1.00 75.94 331 ALA A C 1
ATOM 2559 O O . ALA A 1 331 ? 25.699 -25.546 -21.163 1.00 75.94 331 ALA A O 1
ATOM 2560 N N . ARG A 1 332 ? 27.525 -26.757 -21.682 1.00 83.19 332 ARG A N 1
ATOM 2561 C CA . ARG A 1 332 ? 28.337 -26.230 -20.583 1.00 83.19 332 ARG A CA 1
ATOM 2562 C C . ARG A 1 332 ? 28.611 -24.759 -20.858 1.00 83.19 332 ARG A C 1
ATOM 2564 O O . ARG A 1 332 ? 29.143 -24.416 -21.914 1.00 83.19 332 ARG A O 1
ATOM 2571 N N . LEU A 1 333 ? 28.242 -23.906 -19.910 1.00 80.25 333 LEU A N 1
ATOM 2572 C CA . LEU A 1 333 ? 28.562 -22.489 -19.979 1.00 80.25 333 LEU A CA 1
ATOM 2573 C C . LEU A 1 333 ? 30.026 -22.313 -19.582 1.00 80.25 333 LEU A C 1
ATOM 2575 O O . LEU A 1 333 ? 30.485 -22.920 -18.617 1.00 80.25 333 LEU A O 1
ATOM 2579 N N . ASP A 1 334 ? 30.757 -21.501 -20.341 1.00 84.06 334 ASP A N 1
ATOM 2580 C CA . ASP A 1 334 ? 32.153 -21.188 -20.053 1.00 84.06 334 ASP A CA 1
ATOM 2581 C C . ASP A 1 334 ? 32.225 -20.088 -18.981 1.00 84.06 334 ASP A C 1
ATOM 2583 O O . ASP A 1 334 ? 31.850 -18.944 -19.269 1.00 84.06 334 ASP A O 1
ATOM 2587 N N . PRO A 1 335 ? 32.718 -20.382 -17.761 1.00 81.81 335 PRO A N 1
ATOM 2588 C CA . PRO A 1 335 ? 32.850 -19.377 -16.714 1.00 81.81 335 PRO A CA 1
ATOM 2589 C C . PRO A 1 335 ? 33.755 -18.207 -17.113 1.00 81.81 335 PRO A C 1
ATOM 2591 O O . PRO A 1 335 ? 33.575 -17.107 -16.596 1.00 81.81 335 PRO A O 1
ATOM 2594 N N . ALA A 1 336 ? 34.689 -18.402 -18.054 1.00 83.88 336 ALA A N 1
ATOM 2595 C CA . ALA A 1 336 ? 35.562 -17.336 -18.546 1.00 83.88 336 ALA A CA 1
ATOM 2596 C C . ALA A 1 336 ? 34.807 -16.256 -19.342 1.00 83.88 336 ALA A C 1
ATOM 2598 O O . ALA A 1 336 ? 35.325 -15.159 -19.539 1.00 83.88 336 ALA A O 1
ATOM 2599 N N . ARG A 1 337 ? 33.575 -16.542 -19.784 1.00 86.25 337 ARG A N 1
ATOM 2600 C CA . ARG A 1 337 ? 32.687 -15.576 -20.453 1.00 86.25 337 ARG A CA 1
ATOM 2601 C C . ARG A 1 337 ? 31.770 -14.832 -19.484 1.00 86.25 337 ARG A C 1
ATOM 2603 O O . ARG A 1 337 ? 30.941 -14.039 -19.928 1.00 86.25 337 ARG A O 1
ATOM 2610 N N . CYS A 1 338 ? 31.876 -15.111 -18.188 1.00 88.88 338 CYS A N 1
ATOM 2611 C CA . CYS A 1 338 ? 31.050 -14.474 -17.183 1.00 88.88 338 CYS A CA 1
ATOM 2612 C C . CYS A 1 338 ? 31.480 -13.019 -16.963 1.00 88.88 338 CYS A C 1
ATOM 2614 O O . CYS A 1 338 ? 32.664 -12.720 -16.817 1.00 88.88 338 CYS A O 1
ATOM 2616 N N . VAL A 1 339 ? 30.503 -12.119 -16.891 1.00 89.69 339 VAL A N 1
ATOM 2617 C CA . VAL A 1 339 ? 30.699 -10.703 -16.569 1.00 89.69 339 VAL A CA 1
ATOM 2618 C C . VAL A 1 339 ? 30.112 -10.443 -15.189 1.00 89.69 339 VAL A C 1
ATOM 2620 O O . VAL A 1 339 ? 28.989 -10.855 -14.911 1.00 89.69 339 VAL A O 1
ATOM 2623 N N . GLY A 1 340 ? 30.880 -9.805 -14.309 1.00 88.19 340 GLY A N 1
ATOM 2624 C CA . GLY A 1 340 ? 30.441 -9.453 -12.961 1.00 88.19 340 GLY A CA 1
ATOM 2625 C C . GLY A 1 340 ? 30.079 -7.977 -12.879 1.00 88.19 340 GLY A C 1
ATOM 2626 O O . GLY A 1 340 ? 30.878 -7.133 -13.277 1.00 88.19 340 GLY A O 1
ATOM 2627 N N . GLU A 1 341 ? 28.911 -7.672 -12.330 1.00 85.06 341 GLU A N 1
ATOM 2628 C CA . GLU A 1 341 ? 28.510 -6.323 -11.929 1.00 85.06 341 GLU A CA 1
ATOM 2629 C C . GLU A 1 341 ? 28.419 -6.294 -10.403 1.00 85.06 341 GLU A C 1
ATOM 2631 O O . GLU A 1 341 ? 27.818 -7.186 -9.805 1.00 85.06 341 GLU A O 1
ATOM 2636 N N . GLY A 1 342 ? 29.125 -5.362 -9.757 1.00 84.75 342 GLY A N 1
ATOM 2637 C CA . GLY A 1 342 ? 29.257 -5.335 -8.294 1.00 84.75 342 GLY A CA 1
ATOM 2638 C C . GLY A 1 342 ? 29.999 -6.536 -7.680 1.00 84.75 342 GLY A C 1
ATOM 2639 O O . GLY A 1 342 ? 30.056 -6.664 -6.456 1.00 84.75 342 GLY A O 1
ATOM 2640 N N . LEU A 1 343 ? 30.589 -7.408 -8.507 1.00 88.69 343 LEU A N 1
ATOM 2641 C CA . LEU A 1 343 ? 31.278 -8.632 -8.096 1.00 88.69 343 LEU A CA 1
ATOM 2642 C C . LEU A 1 343 ? 32.722 -8.683 -8.596 1.00 88.69 343 LEU A C 1
ATOM 2644 O O . LEU A 1 343 ? 33.029 -8.304 -9.725 1.00 88.69 343 LEU A O 1
ATOM 2648 N N . ARG A 1 344 ? 33.596 -9.283 -7.789 1.00 90.81 344 ARG A N 1
ATOM 2649 C CA . ARG A 1 344 ? 34.846 -9.888 -8.246 1.00 90.81 344 ARG A CA 1
ATOM 2650 C C . ARG A 1 344 ? 34.582 -11.338 -8.644 1.00 90.81 344 ARG A C 1
ATOM 2652 O O . ARG A 1 344 ? 34.023 -12.097 -7.854 1.00 90.81 344 ARG A O 1
ATOM 2659 N N . LEU A 1 345 ? 35.014 -11.705 -9.848 1.00 92.62 345 LEU A N 1
ATOM 2660 C CA . LEU A 1 345 ? 34.922 -13.061 -10.382 1.00 92.62 345 LEU A CA 1
ATOM 2661 C C . LEU A 1 345 ? 36.311 -13.700 -10.437 1.00 92.62 345 LEU A C 1
ATOM 2663 O O . LEU A 1 345 ? 37.228 -13.135 -11.031 1.00 92.62 345 LEU A O 1
ATOM 2667 N N . GLU A 1 346 ? 36.461 -14.881 -9.844 1.00 92.50 346 GLU A N 1
ATOM 2668 C CA . GLU A 1 346 ? 37.707 -15.652 -9.859 1.00 92.50 346 GLU A CA 1
ATOM 2669 C C . GLU A 1 346 ? 37.414 -17.075 -10.351 1.00 92.50 346 GLU A C 1
ATOM 2671 O O . GLU A 1 346 ? 36.686 -17.834 -9.712 1.00 92.50 346 GLU A O 1
ATOM 2676 N N . ALA A 1 347 ? 37.949 -17.443 -11.518 1.00 89.50 347 ALA A N 1
ATOM 2677 C CA . ALA A 1 347 ? 37.819 -18.798 -12.048 1.00 89.50 347 ALA A CA 1
ATOM 2678 C C . ALA A 1 347 ? 38.860 -19.726 -11.401 1.00 89.50 347 ALA A C 1
ATOM 2680 O O . ALA A 1 347 ? 40.049 -19.404 -11.365 1.00 89.50 347 ALA A O 1
ATOM 2681 N N . GLY A 1 348 ? 38.429 -20.893 -10.922 1.00 84.38 348 GLY A N 1
ATOM 2682 C CA . GLY A 1 348 ? 39.299 -21.901 -10.318 1.00 84.38 348 GLY A CA 1
ATOM 2683 C C . GLY A 1 348 ? 38.915 -23.329 -10.706 1.00 84.38 348 GLY A C 1
ATOM 2684 O O . GLY A 1 348 ? 37.913 -23.572 -11.374 1.00 84.38 348 GLY A O 1
ATOM 2685 N N . ALA A 1 349 ? 39.707 -24.305 -10.250 1.00 77.94 349 ALA A N 1
ATOM 2686 C CA . ALA A 1 349 ? 39.484 -25.726 -10.546 1.00 77.94 349 ALA A CA 1
ATOM 2687 C C . ALA A 1 349 ? 38.124 -26.261 -10.044 1.00 77.94 349 ALA A C 1
ATOM 2689 O O . ALA A 1 349 ? 37.637 -27.267 -10.552 1.00 77.94 349 ALA A O 1
ATOM 2690 N N . GLY A 1 350 ? 37.519 -25.590 -9.056 1.00 78.38 350 GLY A N 1
ATOM 2691 C CA . GLY A 1 350 ? 36.233 -25.955 -8.456 1.00 78.38 350 GLY A CA 1
ATOM 2692 C C . GLY A 1 350 ? 35.022 -25.174 -8.973 1.00 78.38 350 GLY A C 1
ATOM 2693 O O . GLY A 1 350 ? 33.929 -25.405 -8.471 1.00 78.38 350 GLY A O 1
ATOM 2694 N N . GLY A 1 351 ? 35.188 -24.259 -9.935 1.00 87.81 351 GLY A N 1
ATOM 2695 C CA . GLY A 1 351 ? 34.101 -23.423 -10.453 1.00 87.81 351 GLY A CA 1
ATOM 2696 C C . GLY A 1 351 ? 34.444 -21.935 -10.496 1.00 87.81 351 GLY A C 1
ATOM 2697 O O . GLY A 1 351 ? 35.611 -21.545 -10.527 1.00 87.81 351 GLY A O 1
ATOM 2698 N N . LEU A 1 352 ? 33.405 -21.106 -10.523 1.00 90.25 352 LEU A N 1
ATOM 2699 C CA . LEU A 1 352 ? 33.494 -19.652 -10.486 1.00 90.25 352 LEU A CA 1
ATOM 2700 C C . LEU A 1 352 ? 33.246 -19.171 -9.056 1.00 90.25 352 LEU A C 1
ATOM 2702 O O . LEU A 1 352 ? 32.180 -19.437 -8.505 1.00 90.25 352 LEU A O 1
ATOM 2706 N N . LEU A 1 353 ? 34.204 -18.462 -8.463 1.00 90.50 353 LEU A N 1
ATOM 2707 C CA . LEU A 1 353 ? 34.023 -17.766 -7.193 1.00 90.50 353 LEU A CA 1
ATOM 2708 C C . LEU A 1 353 ? 33.510 -16.347 -7.460 1.00 90.50 353 LEU A C 1
ATOM 2710 O O . LEU A 1 353 ? 34.155 -15.559 -8.152 1.00 90.50 353 LEU A O 1
ATOM 2714 N N . LEU A 1 354 ? 32.360 -16.027 -6.879 1.00 90.81 354 LEU A N 1
ATOM 2715 C CA . LEU A 1 354 ? 31.717 -14.723 -6.886 1.00 90.81 354 LEU A CA 1
ATOM 2716 C C . LEU A 1 354 ? 31.969 -14.083 -5.522 1.00 90.81 354 LEU A C 1
ATOM 2718 O O . LEU A 1 354 ? 31.599 -14.665 -4.504 1.00 90.81 354 LEU A O 1
ATOM 2722 N N . SER A 1 355 ? 32.584 -12.904 -5.485 1.00 88.56 355 SER A N 1
ATOM 2723 C CA . SER A 1 355 ? 32.774 -12.133 -4.251 1.00 88.56 355 SER A CA 1
ATOM 2724 C C . SER A 1 355 ? 32.198 -10.733 -4.401 1.00 88.56 355 SER A C 1
ATOM 2726 O O . SER A 1 355 ? 32.593 -10.003 -5.307 1.00 88.56 355 SER A O 1
ATOM 2728 N N . ALA A 1 356 ? 31.302 -10.350 -3.498 1.00 86.00 356 ALA A N 1
ATOM 2729 C CA . ALA A 1 356 ? 30.775 -8.996 -3.400 1.00 86.00 356 ALA A CA 1
ATOM 2730 C C . ALA A 1 356 ? 31.891 -7.950 -3.252 1.00 86.00 356 ALA A C 1
ATOM 2732 O O . ALA A 1 356 ? 32.866 -8.166 -2.526 1.00 86.00 356 ALA A O 1
ATOM 2733 N N . LEU A 1 357 ? 31.749 -6.810 -3.929 1.00 83.38 357 LEU A N 1
ATOM 2734 C CA . LEU A 1 357 ? 32.607 -5.645 -3.721 1.00 83.38 357 LEU A CA 1
ATOM 2735 C C . LEU A 1 357 ? 31.971 -4.724 -2.668 1.00 83.38 357 LEU A C 1
ATOM 2737 O O . LEU A 1 357 ? 30.852 -4.258 -2.854 1.00 83.38 357 LEU A O 1
ATOM 2741 N N . ASP A 1 358 ? 32.707 -4.418 -1.593 1.00 72.50 358 ASP A N 1
ATOM 2742 C CA . ASP A 1 358 ? 32.205 -3.694 -0.403 1.00 72.50 358 ASP A CA 1
ATOM 2743 C C . ASP A 1 358 ? 31.580 -2.307 -0.685 1.00 72.50 358 ASP A C 1
ATOM 2745 O O . ASP A 1 358 ? 30.869 -1.767 0.156 1.00 72.50 358 ASP A O 1
ATOM 2749 N N . HIS A 1 359 ? 31.854 -1.708 -1.846 1.00 68.94 359 HIS A N 1
ATOM 2750 C CA . HIS A 1 359 ? 31.424 -0.352 -2.211 1.00 68.94 359 HIS A CA 1
ATOM 2751 C C . HIS A 1 359 ? 30.267 -0.314 -3.221 1.00 68.94 359 HIS A C 1
ATOM 2753 O O . HIS A 1 359 ? 29.900 0.771 -3.668 1.00 68.94 359 HIS A O 1
ATOM 2759 N N . TYR A 1 360 ? 29.713 -1.465 -3.612 1.00 63.41 360 TYR A N 1
ATOM 2760 C CA . TYR A 1 360 ? 28.608 -1.536 -4.569 1.00 63.41 360 TYR A CA 1
ATOM 2761 C C . TYR A 1 360 ? 27.286 -1.748 -3.821 1.00 63.41 360 TYR A C 1
ATOM 2763 O O . TYR A 1 360 ? 27.066 -2.820 -3.257 1.00 63.41 360 TYR A O 1
ATOM 2771 N N . ALA A 1 361 ? 26.446 -0.709 -3.791 1.00 56.44 361 ALA A N 1
ATOM 2772 C CA . ALA A 1 361 ? 25.157 -0.697 -3.090 1.00 56.44 361 ALA A CA 1
ATOM 2773 C C . ALA A 1 361 ? 23.973 -1.157 -3.962 1.00 56.44 361 ALA A C 1
ATOM 2775 O O . ALA A 1 361 ? 22.870 -1.294 -3.450 1.00 56.44 361 ALA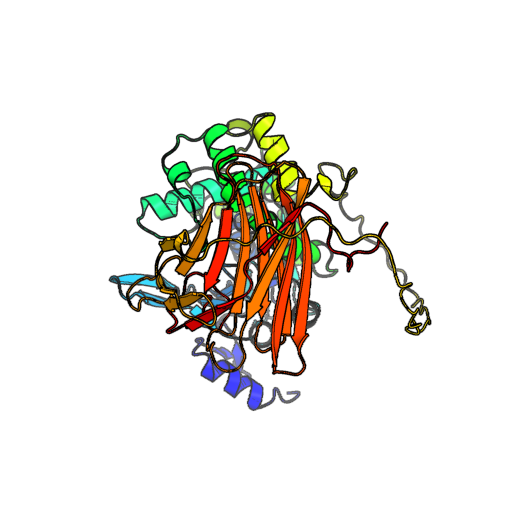 A O 1
ATOM 2776 N N . ASP A 1 362 ? 24.204 -1.390 -5.256 1.00 67.31 362 ASP A N 1
ATOM 2777 C CA . ASP A 1 362 ? 23.147 -1.733 -6.207 1.00 67.31 362 ASP A CA 1
ATOM 2778 C C . ASP A 1 362 ? 23.049 -3.258 -6.385 1.00 67.31 362 ASP A C 1
ATOM 2780 O O . ASP A 1 362 ? 22.759 -3.997 -5.449 1.00 67.31 362 ASP A O 1
ATOM 2784 N N . HIS A 1 363 ? 23.320 -3.756 -7.595 1.00 71.00 363 HIS A N 1
ATOM 2785 C CA . HIS A 1 363 ? 23.200 -5.163 -7.948 1.00 71.00 363 HIS A CA 1
ATOM 2786 C C . HIS A 1 363 ? 24.553 -5.860 -7.970 1.00 71.00 363 HIS A C 1
ATOM 2788 O O . HIS A 1 363 ? 25.473 -5.453 -8.675 1.00 71.00 363 HIS A O 1
ATOM 2794 N N . GLN A 1 364 ? 24.638 -6.971 -7.243 1.00 84.88 364 GLN A N 1
ATOM 2795 C CA . GLN A 1 364 ? 25.807 -7.840 -7.205 1.00 84.88 364 GLN A CA 1
ATOM 2796 C C . GLN A 1 364 ? 25.488 -9.140 -7.938 1.00 84.88 364 GLN A C 1
ATOM 2798 O O . GLN A 1 364 ? 24.912 -10.066 -7.362 1.00 84.88 364 GLN A O 1
ATOM 2803 N N . HIS A 1 365 ? 25.812 -9.212 -9.228 1.00 89.94 365 HIS A N 1
ATOM 2804 C CA . HIS A 1 365 ? 25.449 -10.370 -10.037 1.00 89.94 365 HIS A CA 1
ATOM 2805 C C . HIS A 1 365 ? 26.482 -10.750 -11.092 1.00 89.94 365 HIS A C 1
ATOM 2807 O O . HIS A 1 365 ? 27.249 -9.936 -11.604 1.00 89.94 365 HIS A O 1
ATOM 2813 N N . ALA A 1 366 ? 26.493 -12.041 -11.402 1.00 90.56 366 ALA A N 1
ATOM 2814 C CA . ALA A 1 366 ? 27.304 -12.648 -12.438 1.00 90.56 366 ALA A CA 1
ATOM 2815 C C . ALA A 1 366 ? 26.396 -12.983 -13.624 1.00 90.56 366 ALA A C 1
ATOM 2817 O O . ALA A 1 366 ? 25.436 -13.734 -13.463 1.00 90.56 366 ALA A O 1
ATOM 2818 N N . SER A 1 367 ? 26.682 -12.415 -14.793 1.00 90.69 367 SER A N 1
ATOM 2819 C CA . SER A 1 367 ? 25.949 -12.623 -16.043 1.00 90.69 367 SER A CA 1
ATOM 2820 C C . SER A 1 367 ? 26.745 -13.504 -17.003 1.00 90.69 367 SER A C 1
ATOM 2822 O O . SER A 1 367 ? 27.899 -13.211 -17.312 1.00 90.69 367 SER A O 1
ATOM 2824 N N . LEU A 1 368 ? 26.107 -14.541 -17.541 1.00 90.69 368 LEU A N 1
ATOM 2825 C CA . LEU A 1 368 ? 26.645 -15.404 -18.587 1.00 90.69 368 LEU A CA 1
ATOM 2826 C C . LEU A 1 368 ? 25.784 -15.275 -19.848 1.00 90.69 368 LEU A C 1
ATOM 2828 O O . LEU A 1 368 ? 24.626 -15.700 -19.834 1.00 90.69 368 LEU A O 1
ATOM 2832 N N . PRO A 1 369 ? 26.323 -14.722 -20.948 1.00 87.00 369 PRO A N 1
ATOM 2833 C CA . PRO A 1 369 ? 25.633 -14.726 -22.232 1.00 87.00 369 PRO A CA 1
ATOM 2834 C C . PRO A 1 369 ? 25.408 -16.161 -22.721 1.00 87.00 369 PRO A C 1
ATOM 2836 O O . PRO A 1 369 ? 26.342 -16.967 -22.750 1.00 87.00 369 PRO A O 1
ATOM 2839 N N . ALA A 1 370 ? 24.189 -16.470 -23.150 1.00 85.81 370 ALA A N 1
ATOM 2840 C CA . ALA A 1 370 ? 23.799 -17.785 -23.639 1.00 85.81 370 ALA A CA 1
ATOM 2841 C C . ALA A 1 370 ? 22.912 -17.630 -24.875 1.00 85.81 370 ALA A C 1
ATOM 2843 O O . ALA A 1 370 ? 21.868 -17.000 -24.808 1.00 85.81 370 ALA A O 1
ATOM 2844 N N . ALA A 1 371 ? 23.283 -18.226 -26.007 1.00 82.25 371 ALA A N 1
ATOM 2845 C CA . ALA A 1 371 ? 22.376 -18.285 -27.151 1.00 82.25 371 ALA A CA 1
ATOM 2846 C C . ALA A 1 371 ? 21.296 -19.342 -26.873 1.00 82.25 371 ALA A C 1
ATOM 2848 O O . ALA A 1 371 ? 21.626 -20.510 -26.661 1.00 82.25 371 ALA A O 1
ATOM 2849 N N . MET A 1 372 ? 20.023 -18.941 -26.871 1.00 83.44 372 MET A N 1
ATOM 2850 C CA . MET A 1 372 ? 18.900 -19.835 -26.577 1.00 83.44 372 MET A CA 1
ATOM 2851 C C . MET A 1 372 ? 17.879 -19.824 -27.714 1.00 83.44 372 MET A C 1
ATOM 2853 O O . MET A 1 372 ? 17.507 -18.766 -28.229 1.00 83.44 372 MET A O 1
ATOM 2857 N N . ALA A 1 373 ? 17.390 -21.007 -28.082 1.00 86.56 373 ALA A N 1
ATOM 2858 C CA . ALA A 1 373 ? 16.185 -21.117 -28.893 1.00 86.56 373 ALA A CA 1
ATOM 2859 C C . ALA A 1 373 ? 14.949 -20.816 -28.031 1.00 86.56 373 ALA A C 1
ATOM 2861 O O . ALA A 1 373 ? 14.957 -21.042 -26.822 1.00 86.56 373 ALA A O 1
ATOM 2862 N N . ALA A 1 374 ? 13.882 -20.331 -28.664 1.00 86.88 374 ALA A N 1
ATOM 2863 C CA . ALA A 1 374 ? 12.587 -20.195 -28.013 1.00 86.88 374 ALA A CA 1
ATOM 2864 C C . ALA A 1 374 ? 12.107 -21.563 -27.516 1.00 86.88 374 ALA A C 1
ATOM 2866 O O . ALA A 1 374 ? 12.108 -22.529 -28.282 1.00 86.88 374 ALA A O 1
ATOM 2867 N N . GLY A 1 375 ? 11.662 -21.649 -26.265 1.00 89.69 375 GLY A N 1
ATOM 2868 C CA . GLY A 1 375 ? 11.178 -22.904 -25.705 1.00 89.69 375 GLY A CA 1
ATOM 2869 C C . GLY A 1 375 ? 11.557 -23.132 -24.247 1.00 89.69 375 GLY A C 1
ATOM 2870 O O . GLY A 1 375 ? 12.035 -22.219 -23.572 1.00 89.69 375 GLY A O 1
ATOM 2871 N N . PRO A 1 376 ? 11.278 -24.342 -23.740 1.00 89.44 376 PRO A N 1
ATOM 2872 C CA . PRO A 1 376 ? 11.671 -24.735 -22.399 1.00 89.44 376 PRO A CA 1
ATOM 2873 C C . PRO A 1 376 ? 13.189 -24.836 -22.286 1.00 89.44 376 PRO A C 1
ATOM 2875 O O . PRO A 1 376 ? 13.852 -25.386 -23.169 1.00 89.44 376 PRO A O 1
ATOM 2878 N N . VAL A 1 377 ? 13.720 -24.327 -21.183 1.00 91.56 377 VAL A N 1
ATOM 2879 C CA . VAL A 1 377 ? 15.128 -24.435 -20.819 1.00 91.56 377 VAL A CA 1
ATOM 2880 C C . VAL A 1 377 ? 15.252 -24.726 -19.331 1.00 91.56 377 VAL A C 1
ATOM 2882 O O . VAL A 1 377 ? 14.462 -24.239 -18.517 1.00 91.56 377 VAL A O 1
ATOM 2885 N N . THR A 1 378 ? 16.279 -25.490 -18.980 1.00 91.81 378 THR A N 1
ATOM 2886 C CA . THR A 1 378 ? 16.671 -25.730 -17.595 1.00 91.81 378 THR A CA 1
ATOM 2887 C C . THR A 1 378 ? 18.093 -25.245 -17.375 1.00 91.81 378 THR A C 1
ATOM 2889 O O . THR A 1 378 ? 19.026 -25.677 -18.051 1.00 91.81 378 THR A O 1
ATOM 2892 N N . PHE A 1 379 ? 18.259 -24.335 -16.422 1.00 92.88 379 PHE A N 1
ATOM 2893 C CA . PHE A 1 379 ? 19.555 -23.873 -15.960 1.00 92.88 379 PHE A CA 1
ATOM 2894 C C . PHE A 1 379 ? 19.984 -24.665 -14.724 1.00 92.88 379 PHE A C 1
ATOM 2896 O O . PHE A 1 379 ? 19.308 -24.647 -13.695 1.00 92.88 379 PHE A O 1
ATOM 2903 N N . HIS A 1 380 ? 21.119 -25.347 -14.838 1.00 92.81 380 HIS A N 1
ATOM 2904 C CA . HIS A 1 380 ? 21.722 -26.169 -13.802 1.00 92.81 380 HIS A CA 1
ATOM 2905 C C . HIS A 1 380 ? 22.990 -25.525 -13.259 1.00 92.81 380 HIS A C 1
ATOM 2907 O O . HIS A 1 380 ? 23.828 -25.030 -14.019 1.00 92.81 380 HIS A O 1
ATOM 2913 N N . PHE A 1 381 ? 23.155 -25.596 -11.942 1.00 93.12 381 PHE A N 1
ATOM 2914 C CA . PHE A 1 381 ? 24.405 -25.257 -11.280 1.00 93.12 381 PHE A CA 1
ATOM 2915 C C . PHE A 1 381 ? 24.533 -25.959 -9.929 1.00 93.12 381 PHE A C 1
ATOM 2917 O O . PHE A 1 381 ? 23.567 -26.488 -9.377 1.00 93.12 381 PHE A O 1
ATOM 2924 N N . GLU A 1 382 ? 25.749 -25.967 -9.399 1.00 92.31 382 GLU A N 1
ATOM 2925 C CA . GLU A 1 382 ? 26.085 -26.580 -8.120 1.00 92.31 382 GLU A CA 1
ATOM 2926 C C . GLU A 1 382 ? 26.720 -25.557 -7.180 1.00 92.31 382 GLU A C 1
ATOM 2928 O O . GLU A 1 382 ? 27.497 -24.705 -7.613 1.00 92.31 382 GLU A O 1
ATOM 2933 N N . LEU A 1 383 ? 26.414 -25.669 -5.889 1.00 90.62 383 LEU A N 1
ATOM 2934 C CA . LEU A 1 383 ? 27.019 -24.881 -4.817 1.00 90.62 383 LEU A CA 1
ATOM 2935 C C . LEU A 1 383 ? 27.873 -25.810 -3.948 1.00 90.62 383 LEU A C 1
ATOM 2937 O O . LEU A 1 383 ? 27.311 -26.594 -3.174 1.00 90.62 383 LEU A O 1
ATOM 2941 N N . PRO A 1 384 ? 29.214 -25.762 -4.061 1.00 87.94 384 PRO A N 1
ATOM 2942 C CA . PRO A 1 384 ? 30.094 -26.601 -3.261 1.00 87.94 384 PRO A CA 1
ATOM 2943 C C . PRO A 1 384 ? 29.945 -26.330 -1.753 1.00 87.94 384 PRO A C 1
ATOM 2945 O O . PRO A 1 384 ? 29.753 -25.174 -1.342 1.00 87.94 384 PRO A O 1
ATOM 2948 N N . PRO A 1 385 ? 30.065 -27.369 -0.907 1.00 85.50 385 PRO A N 1
ATOM 2949 C CA . PRO A 1 385 ? 29.946 -27.237 0.541 1.00 85.50 385 PRO A CA 1
ATOM 2950 C C . PRO A 1 385 ? 31.081 -26.379 1.114 1.00 85.50 385 PRO A C 1
ATOM 2952 O O . PRO A 1 385 ? 32.225 -26.451 0.666 1.00 85.50 385 PRO A O 1
ATOM 2955 N N . GLY A 1 386 ? 30.774 -25.571 2.134 1.00 76.38 386 GLY A N 1
ATOM 2956 C CA . GLY A 1 386 ? 31.779 -24.822 2.903 1.00 76.38 386 GLY A CA 1
ATOM 2957 C C . GLY A 1 386 ? 32.490 -23.688 2.151 1.00 76.38 386 GLY A C 1
ATOM 2958 O O . GLY A 1 386 ? 33.432 -23.112 2.689 1.00 76.38 386 GLY A O 1
ATOM 2959 N N . GLN A 1 387 ? 32.055 -23.355 0.931 1.00 71.38 387 GLN A N 1
ATOM 2960 C CA . GLN A 1 387 ? 32.658 -22.308 0.090 1.00 71.38 387 GLN A CA 1
ATOM 2961 C C . GLN A 1 387 ? 31.708 -21.144 -0.223 1.00 71.38 387 GLN A C 1
ATOM 2963 O O . GLN A 1 387 ? 31.967 -20.348 -1.128 1.00 71.38 387 GLN A O 1
ATOM 2968 N N . HIS A 1 388 ? 30.600 -21.039 0.511 1.00 76.38 388 HIS A N 1
ATOM 2969 C CA . HIS A 1 388 ? 29.661 -19.933 0.394 1.00 76.38 388 HIS A CA 1
ATOM 2970 C C . HIS A 1 388 ? 29.205 -19.459 1.778 1.00 76.38 388 HIS A C 1
ATOM 2972 O O . HIS A 1 388 ? 28.907 -20.266 2.654 1.00 76.38 388 HIS A O 1
ATOM 2978 N N . ASN A 1 389 ? 29.174 -18.143 1.984 1.00 77.06 389 ASN A N 1
ATOM 2979 C CA . ASN A 1 389 ? 28.596 -17.509 3.179 1.00 77.06 389 ASN A CA 1
ATOM 2980 C C . ASN A 1 389 ? 27.327 -16.705 2.843 1.00 77.06 389 ASN A C 1
ATOM 2982 O O . ASN A 1 389 ? 26.732 -16.087 3.722 1.00 77.06 389 ASN A O 1
ATOM 2986 N N . SER A 1 390 ? 26.918 -16.719 1.571 1.00 78.25 390 SER A N 1
ATOM 2987 C CA . SER A 1 390 ? 25.645 -16.174 1.125 1.00 78.25 390 SER A CA 1
ATOM 2988 C C . SER A 1 390 ? 24.533 -17.187 1.394 1.00 78.25 390 SER A C 1
ATOM 2990 O O . SER A 1 390 ? 24.547 -18.301 0.861 1.00 78.25 390 SER A O 1
ATOM 2992 N N . ARG A 1 391 ? 23.582 -16.790 2.244 1.00 81.75 391 ARG A N 1
ATOM 2993 C CA . ARG A 1 391 ? 22.382 -17.575 2.554 1.00 81.75 391 ARG A CA 1
ATOM 2994 C C . ARG A 1 391 ? 21.367 -17.544 1.415 1.00 81.75 391 ARG A C 1
ATOM 2996 O O . ARG A 1 391 ? 20.674 -18.526 1.183 1.00 81.75 391 ARG A O 1
ATOM 3003 N N . HIS A 1 392 ? 21.262 -16.413 0.727 1.00 85.44 392 HIS A N 1
ATOM 3004 C CA . HIS A 1 392 ? 20.236 -16.183 -0.276 1.00 85.44 392 HIS A CA 1
ATOM 3005 C C . HIS A 1 392 ? 20.864 -15.823 -1.618 1.00 85.44 392 HIS A C 1
ATOM 3007 O O . HIS A 1 392 ? 21.789 -15.016 -1.682 1.00 85.44 392 HIS A O 1
ATOM 3013 N N . LEU A 1 393 ? 20.337 -16.404 -2.691 1.00 90.50 393 LEU A N 1
ATOM 3014 C CA . LEU A 1 393 ? 20.730 -16.077 -4.058 1.00 90.50 393 LEU A CA 1
ATOM 3015 C C . LEU A 1 393 ? 19.515 -16.074 -4.979 1.00 90.50 393 LEU A C 1
ATOM 3017 O O . LEU A 1 393 ? 18.510 -16.735 -4.700 1.00 90.50 393 LEU A O 1
ATOM 3021 N N . VAL A 1 394 ? 19.641 -15.380 -6.107 1.00 90.88 394 VAL A N 1
ATOM 3022 C CA . VAL A 1 394 ? 18.661 -15.448 -7.197 1.00 90.88 394 VAL A CA 1
ATOM 3023 C C . VAL A 1 394 ? 19.325 -16.030 -8.426 1.00 90.88 394 VAL A C 1
ATOM 3025 O O . VAL A 1 394 ? 20.338 -15.512 -8.887 1.00 90.88 394 VAL A O 1
ATOM 3028 N N . ALA A 1 395 ? 18.739 -17.083 -8.979 1.00 93.44 395 ALA A N 1
ATOM 3029 C CA . ALA A 1 395 ? 19.110 -17.604 -10.285 1.00 93.44 395 ALA A CA 1
ATOM 3030 C C . ALA A 1 395 ? 18.068 -17.151 -11.306 1.00 93.44 395 ALA A C 1
ATOM 3032 O O . ALA A 1 395 ? 16.878 -17.408 -11.132 1.00 93.44 395 ALA A O 1
ATOM 3033 N N . GLN A 1 396 ? 18.507 -16.459 -12.352 1.00 94.00 396 GLN A N 1
ATOM 3034 C CA . GLN A 1 396 ? 17.648 -15.874 -13.374 1.00 94.00 396 GLN A CA 1
ATOM 3035 C C . GLN A 1 396 ? 18.086 -16.330 -14.763 1.00 94.00 396 GLN A C 1
ATOM 3037 O O . GLN A 1 396 ? 19.274 -16.429 -15.055 1.00 94.00 396 GLN A O 1
ATOM 3042 N N . VAL A 1 397 ? 17.119 -16.573 -15.637 1.00 92.56 397 VAL A N 1
ATOM 3043 C CA . VAL A 1 397 ? 17.328 -16.848 -17.057 1.00 92.56 397 VAL A CA 1
ATOM 3044 C C . VAL A 1 397 ? 16.438 -15.887 -17.832 1.00 92.56 397 VAL A C 1
ATOM 3046 O O . VAL A 1 397 ? 15.258 -15.740 -17.515 1.00 92.56 397 VAL A O 1
ATOM 3049 N N . GLY A 1 398 ? 16.981 -15.196 -18.828 1.00 91.25 398 GLY A N 1
ATOM 3050 C CA . GLY A 1 398 ? 16.216 -14.171 -19.532 1.00 91.25 398 GLY A CA 1
ATOM 3051 C C . GLY A 1 398 ? 16.849 -13.689 -20.823 1.00 91.25 398 GLY A C 1
ATOM 3052 O O . GLY A 1 398 ? 17.807 -14.270 -21.324 1.00 91.25 398 GLY A O 1
ATOM 3053 N N . GLY A 1 399 ? 16.270 -12.626 -21.367 1.00 87.88 399 GLY A N 1
ATOM 3054 C CA . GLY A 1 399 ? 16.717 -11.908 -22.554 1.00 87.88 399 GLY A CA 1
ATOM 3055 C C . GLY A 1 399 ? 15.891 -10.636 -22.751 1.00 87.88 399 GLY A C 1
ATOM 3056 O O . GLY A 1 399 ? 15.163 -10.215 -21.852 1.00 87.88 399 GLY A O 1
ATOM 3057 N N . ALA A 1 400 ? 15.966 -10.031 -23.937 1.00 81.88 400 ALA A N 1
ATOM 3058 C CA . ALA A 1 400 ? 15.253 -8.784 -24.243 1.00 81.88 400 ALA A CA 1
ATOM 3059 C C . ALA A 1 400 ? 13.720 -8.882 -24.097 1.00 81.88 400 ALA A C 1
ATOM 3061 O O . ALA A 1 400 ? 13.062 -7.892 -23.793 1.00 81.88 400 ALA A O 1
ATOM 3062 N N . ALA A 1 401 ? 13.152 -10.073 -24.299 1.00 82.00 401 ALA A N 1
ATOM 3063 C CA . ALA A 1 401 ? 11.710 -10.305 -24.247 1.00 82.00 401 ALA A CA 1
ATOM 3064 C C . ALA A 1 401 ? 11.173 -10.604 -22.834 1.00 82.00 401 ALA A C 1
ATOM 3066 O O . ALA A 1 401 ? 9.961 -10.675 -22.652 1.00 82.00 401 ALA A O 1
ATOM 3067 N N . GLY A 1 402 ? 12.037 -10.797 -21.832 1.00 86.81 402 GLY A N 1
ATOM 3068 C CA . GLY A 1 402 ? 11.607 -11.155 -20.481 1.00 86.81 402 GLY A CA 1
ATOM 3069 C C . GLY A 1 402 ? 12.606 -12.015 -19.718 1.00 86.81 402 GLY A C 1
ATOM 3070 O O . GLY A 1 402 ? 13.686 -12.343 -20.209 1.00 86.81 402 GLY A O 1
ATOM 3071 N N . TYR A 1 403 ? 12.229 -12.430 -18.514 1.00 92.50 403 TYR A N 1
ATOM 3072 C CA . TYR A 1 403 ? 13.033 -13.298 -17.658 1.00 92.50 403 TYR A CA 1
ATOM 3073 C C . TYR A 1 403 ? 12.165 -14.210 -16.792 1.00 92.50 403 TYR A C 1
ATOM 3075 O O . TYR A 1 403 ? 10.982 -13.959 -16.579 1.00 92.50 403 TYR A O 1
ATOM 3083 N N . PHE A 1 404 ? 12.782 -15.247 -16.246 1.00 91.06 404 PHE A N 1
ATOM 3084 C CA . PHE A 1 404 ? 12.303 -15.930 -15.058 1.00 91.06 404 PHE A CA 1
ATOM 3085 C C . PHE A 1 404 ? 13.417 -16.038 -14.029 1.00 91.06 404 PHE A C 1
ATOM 3087 O O . PHE A 1 404 ? 14.585 -16.177 -14.385 1.00 91.06 404 PHE A O 1
ATOM 3094 N N . SER A 1 405 ? 13.060 -15.969 -12.755 1.00 93.62 405 SER A N 1
ATOM 3095 C CA . SER A 1 405 ? 13.984 -16.048 -11.635 1.00 93.62 405 SER A CA 1
ATOM 3096 C C . SER A 1 405 ? 13.471 -16.984 -10.550 1.00 93.62 405 SER A C 1
ATOM 3098 O O . SER A 1 405 ? 12.280 -17.269 -10.417 1.00 93.62 405 SER A O 1
ATOM 3100 N N . SER A 1 406 ? 14.400 -17.509 -9.764 1.00 91.81 406 SER A N 1
ATOM 3101 C CA . SER A 1 406 ? 14.106 -18.271 -8.560 1.00 91.81 406 SER A CA 1
ATOM 3102 C C . SER A 1 406 ? 15.000 -17.825 -7.427 1.00 91.81 406 SER A C 1
ATOM 3104 O O . SER A 1 406 ? 16.221 -17.758 -7.571 1.00 91.81 406 SER A O 1
ATOM 3106 N N . TYR A 1 407 ? 14.353 -17.530 -6.308 1.00 89.25 407 TYR A N 1
ATOM 3107 C CA . TYR A 1 407 ? 14.961 -17.088 -5.068 1.00 89.25 407 TYR A CA 1
ATOM 3108 C C . TYR A 1 407 ? 15.201 -18.319 -4.206 1.00 89.25 407 TYR A C 1
ATOM 3110 O O . TYR A 1 407 ? 14.289 -19.117 -3.975 1.00 89.25 407 TYR A O 1
ATOM 3118 N N . ILE A 1 408 ? 16.444 -18.508 -3.782 1.00 88.94 408 ILE A N 1
ATOM 3119 C CA . ILE A 1 408 ? 16.908 -19.742 -3.152 1.00 88.94 408 ILE A CA 1
ATOM 3120 C C . ILE A 1 408 ? 17.512 -19.403 -1.790 1.00 88.94 408 ILE A C 1
ATOM 3122 O O . ILE A 1 408 ? 18.394 -18.551 -1.702 1.00 88.94 408 ILE A O 1
ATOM 3126 N N . ASP A 1 409 ? 17.050 -20.081 -0.734 1.00 85.69 409 ASP A N 1
ATOM 3127 C CA . ASP A 1 409 ? 17.720 -20.138 0.572 1.00 85.69 409 ASP A CA 1
ATOM 3128 C C . ASP A 1 409 ? 18.642 -21.363 0.567 1.00 85.69 409 ASP A C 1
ATOM 3130 O O . ASP A 1 409 ? 18.182 -22.504 0.656 1.00 85.69 409 ASP A O 1
ATOM 3134 N N . SER A 1 410 ? 19.945 -21.133 0.408 1.00 81.56 410 SER A N 1
ATOM 3135 C CA . SER A 1 410 ? 20.960 -22.187 0.349 1.00 81.56 410 SER A CA 1
ATOM 3136 C C . SER A 1 410 ? 21.145 -22.877 1.703 1.00 81.56 410 SER A C 1
ATOM 3138 O O . SER A 1 410 ? 21.461 -24.061 1.747 1.00 81.56 410 SER A O 1
ATOM 3140 N N . PHE A 1 411 ? 20.895 -22.189 2.820 1.00 79.69 411 PHE A N 1
ATOM 3141 C CA . PHE A 1 411 ? 21.058 -22.776 4.155 1.00 79.69 411 PHE A CA 1
ATOM 3142 C C . PHE A 1 411 ? 19.802 -23.529 4.591 1.00 79.69 411 PHE A C 1
ATOM 3144 O O . PHE A 1 411 ? 19.894 -24.576 5.227 1.00 79.69 411 PHE A O 1
ATOM 3151 N N . GLY A 1 412 ? 18.628 -23.007 4.230 1.00 74.56 412 GLY A N 1
ATOM 3152 C CA . GLY A 1 412 ? 17.339 -23.675 4.403 1.00 74.56 412 GLY A CA 1
ATOM 3153 C C . GLY A 1 412 ? 17.048 -24.751 3.353 1.00 74.56 412 GLY A C 1
ATOM 3154 O O . GLY A 1 412 ? 16.052 -25.456 3.488 1.00 74.56 412 GLY A O 1
ATOM 3155 N N . VAL A 1 413 ? 17.902 -24.872 2.326 1.00 81.19 413 VAL A N 1
ATOM 3156 C CA . VAL A 1 413 ? 17.779 -25.790 1.181 1.00 81.19 413 VAL A CA 1
ATOM 3157 C C . VAL A 1 413 ? 16.374 -25.729 0.571 1.00 81.19 413 VAL A C 1
ATOM 3159 O O . VAL A 1 413 ? 15.620 -26.702 0.572 1.00 81.19 413 VAL A O 1
ATOM 3162 N N . GLY A 1 414 ? 15.991 -24.556 0.063 1.00 83.75 414 GLY A N 1
ATOM 3163 C CA . GLY A 1 414 ? 14.639 -24.352 -0.451 1.00 83.75 414 GLY A CA 1
ATOM 3164 C C . GLY A 1 414 ? 14.494 -23.188 -1.422 1.00 83.75 414 GLY A C 1
ATOM 3165 O O . GLY A 1 414 ? 15.361 -22.323 -1.532 1.00 83.75 414 GLY A O 1
ATOM 3166 N N . VAL A 1 415 ? 13.364 -23.183 -2.126 1.00 85.12 415 VAL A N 1
ATOM 3167 C CA . VAL A 1 415 ? 12.934 -22.087 -3.001 1.00 85.12 415 VAL A CA 1
ATOM 3168 C C . VAL A 1 415 ? 11.986 -21.201 -2.206 1.00 85.12 415 VAL A C 1
ATOM 3170 O O . VAL A 1 415 ? 10.973 -21.686 -1.703 1.00 85.12 415 VAL A O 1
ATOM 3173 N N . THR A 1 416 ? 12.314 -19.921 -2.069 1.00 79.38 416 THR A N 1
ATOM 3174 C CA . THR A 1 416 ? 11.499 -18.958 -1.313 1.00 79.38 416 THR A CA 1
ATOM 3175 C C . THR A 1 416 ? 10.497 -18.231 -2.199 1.00 79.38 416 THR A C 1
ATOM 3177 O O . THR A 1 416 ? 9.401 -17.913 -1.747 1.00 79.38 416 THR A O 1
ATOM 3180 N N . ALA A 1 417 ? 10.850 -17.997 -3.463 1.00 77.94 417 ALA A N 1
ATOM 3181 C CA . ALA A 1 417 ? 9.980 -17.375 -4.451 1.00 77.94 417 ALA A CA 1
ATOM 3182 C C . ALA A 1 417 ? 10.394 -17.763 -5.875 1.00 77.94 417 ALA A C 1
ATOM 3184 O O . ALA A 1 417 ? 11.547 -18.114 -6.142 1.00 77.94 417 ALA A O 1
ATOM 3185 N N . ILE A 1 418 ? 9.438 -17.673 -6.793 1.00 85.06 418 ILE A N 1
ATOM 3186 C CA . ILE A 1 418 ? 9.641 -17.820 -8.231 1.00 85.06 418 ILE A CA 1
ATOM 3187 C C . ILE A 1 418 ? 8.956 -16.629 -8.894 1.00 85.06 418 ILE A C 1
ATOM 3189 O O . ILE A 1 418 ? 7.799 -16.338 -8.589 1.00 85.06 418 ILE A O 1
ATOM 3193 N N . GLU A 1 419 ? 9.653 -15.961 -9.805 1.00 84.38 419 GLU A N 1
ATOM 3194 C CA . GLU A 1 419 ? 9.119 -14.809 -10.526 1.00 84.38 419 GLU A CA 1
ATOM 3195 C C . GLU A 1 419 ? 9.364 -14.938 -12.026 1.00 84.38 419 GLU A C 1
ATOM 3197 O O . GLU A 1 419 ? 10.301 -15.595 -12.480 1.00 84.38 419 GLU A O 1
ATOM 3202 N N . SER A 1 420 ? 8.516 -14.289 -12.816 1.00 87.44 420 SER A N 1
ATOM 3203 C CA . SER A 1 420 ? 8.707 -14.161 -14.254 1.00 87.44 420 SER A CA 1
ATOM 3204 C C . SER A 1 420 ? 8.170 -12.833 -14.761 1.00 87.44 420 SER A C 1
ATOM 3206 O O . SER A 1 420 ? 7.190 -12.308 -14.231 1.00 87.44 420 SER A O 1
ATOM 3208 N N . GLY A 1 421 ? 8.804 -12.307 -15.803 1.00 81.31 421 GLY A N 1
ATOM 3209 C CA . GLY A 1 421 ? 8.431 -11.065 -16.465 1.00 81.31 421 GLY A CA 1
ATOM 3210 C C . GLY A 1 421 ? 8.558 -11.183 -17.982 1.00 81.31 421 GLY A C 1
ATOM 3211 O O . GLY A 1 421 ? 9.403 -11.923 -18.486 1.00 81.31 421 GLY A O 1
ATOM 3212 N N . GLY A 1 422 ? 7.731 -10.429 -18.708 1.00 87.25 422 GLY A N 1
ATOM 3213 C CA . GLY A 1 422 ? 7.686 -10.453 -20.174 1.00 87.25 422 GLY A CA 1
ATOM 3214 C C . GLY A 1 422 ? 7.146 -11.771 -20.740 1.00 87.25 422 GLY A C 1
ATOM 3215 O O . GLY A 1 422 ? 6.241 -12.365 -20.158 1.00 87.25 422 GLY A O 1
ATOM 3216 N N . ASP A 1 423 ? 7.722 -12.214 -21.860 1.00 84.00 423 ASP A N 1
ATOM 3217 C CA . ASP A 1 423 ? 7.354 -13.435 -22.602 1.00 84.00 423 ASP A CA 1
ATOM 3218 C C . ASP A 1 423 ? 8.033 -14.709 -22.059 1.00 84.00 423 ASP A C 1
ATOM 3220 O O . ASP A 1 423 ? 7.932 -15.795 -22.640 1.00 84.00 423 ASP A O 1
ATOM 3224 N N . CYS A 1 424 ? 8.759 -14.583 -20.950 1.00 85.44 424 CYS A N 1
ATOM 3225 C CA . CYS A 1 424 ? 9.368 -15.699 -20.243 1.00 85.44 424 CYS A CA 1
ATOM 3226 C C . CYS A 1 424 ? 8.448 -16.158 -19.107 1.00 85.44 424 CYS A C 1
ATOM 3228 O O . CYS A 1 424 ? 7.788 -15.348 -18.462 1.00 85.44 424 CYS A O 1
ATOM 3230 N N . ALA A 1 425 ? 8.432 -17.459 -18.827 1.00 78.31 425 ALA A N 1
ATOM 3231 C CA . ALA A 1 425 ? 7.625 -18.027 -17.749 1.00 78.31 425 ALA A CA 1
ATOM 3232 C C . ALA A 1 425 ? 8.463 -18.992 -16.916 1.00 78.31 425 ALA A C 1
ATOM 3234 O O . ALA A 1 425 ? 9.012 -19.958 -17.446 1.00 78.31 425 ALA A O 1
ATOM 3235 N N . ALA A 1 426 ? 8.551 -18.740 -15.615 1.00 73.19 426 ALA A N 1
ATOM 3236 C CA . ALA A 1 426 ? 9.150 -19.678 -14.682 1.00 73.19 426 ALA A CA 1
ATOM 3237 C C . ALA A 1 426 ? 8.183 -20.842 -14.459 1.00 73.19 426 ALA A C 1
ATOM 3239 O O . ALA A 1 426 ? 6.987 -20.605 -14.294 1.00 73.19 426 ALA A O 1
ATOM 3240 N N . ILE A 1 427 ? 8.677 -22.079 -14.424 1.00 78.19 427 ILE A N 1
ATOM 3241 C CA . ILE A 1 427 ? 7.809 -23.244 -14.196 1.00 78.19 427 ILE A CA 1
ATOM 3242 C C . ILE A 1 427 ? 8.150 -23.934 -12.885 1.00 78.19 427 ILE A C 1
ATOM 3244 O O . ILE A 1 427 ? 7.255 -24.200 -12.086 1.00 78.19 427 ILE A O 1
ATOM 3248 N N . ALA A 1 428 ? 9.426 -24.221 -12.638 1.00 86.62 428 ALA A N 1
ATOM 3249 C CA . ALA A 1 428 ? 9.819 -24.908 -11.418 1.00 86.62 428 ALA A CA 1
ATOM 3250 C C . ALA A 1 428 ? 11.285 -24.700 -11.085 1.00 86.62 428 ALA A C 1
ATOM 3252 O O . ALA A 1 428 ? 12.127 -24.581 -11.972 1.00 86.62 428 ALA A O 1
ATOM 3253 N N . THR A 1 429 ? 11.582 -24.786 -9.793 1.00 89.31 429 THR A N 1
ATOM 3254 C CA . THR A 1 429 ? 12.951 -24.861 -9.297 1.00 89.31 429 THR A CA 1
ATOM 3255 C C . THR A 1 429 ? 13.087 -26.016 -8.330 1.00 89.31 429 THR A C 1
ATOM 3257 O O . THR A 1 429 ? 12.235 -26.227 -7.466 1.00 89.31 429 THR A O 1
ATOM 3260 N N . ARG A 1 430 ? 14.171 -26.773 -8.483 1.00 90.00 430 ARG A N 1
ATOM 3261 C CA . ARG A 1 430 ? 14.551 -27.865 -7.593 1.00 90.00 430 ARG A CA 1
ATOM 3262 C C . ARG A 1 430 ? 15.899 -27.549 -6.967 1.00 90.00 430 ARG A C 1
ATOM 3264 O O . ARG A 1 430 ? 16.846 -27.215 -7.673 1.00 90.00 430 ARG A O 1
ATOM 3271 N N . VAL A 1 431 ? 15.969 -27.702 -5.650 1.00 90.06 431 VAL A N 1
ATOM 3272 C CA . VAL A 1 431 ? 17.202 -27.626 -4.865 1.00 90.06 431 VAL A CA 1
ATOM 3273 C C . VAL A 1 431 ? 17.364 -28.967 -4.161 1.00 90.06 431 VAL A C 1
ATOM 3275 O O . VAL A 1 431 ? 16.454 -29.415 -3.468 1.00 90.06 431 VAL A O 1
ATOM 3278 N N . GLU A 1 432 ? 18.491 -29.637 -4.374 1.00 90.12 432 GLU A N 1
ATOM 3279 C CA . GLU A 1 432 ? 18.785 -30.942 -3.785 1.00 90.12 432 GLU A CA 1
ATOM 3280 C C . GLU A 1 432 ? 20.149 -30.920 -3.106 1.00 90.12 432 GLU A C 1
ATOM 3282 O O . GLU A 1 432 ? 21.162 -30.631 -3.742 1.00 90.12 432 GLU A O 1
ATOM 3287 N N . GLN A 1 433 ? 20.182 -31.260 -1.819 1.00 90.62 433 GLN A N 1
ATOM 3288 C CA . GLN A 1 433 ? 21.434 -31.458 -1.103 1.00 90.62 433 GLN A CA 1
ATOM 3289 C C . GLN A 1 433 ? 21.974 -32.866 -1.364 1.00 90.62 433 GLN A C 1
ATOM 3291 O O . GLN A 1 433 ? 21.305 -33.867 -1.103 1.00 90.62 433 GLN A O 1
ATOM 3296 N N . ARG A 1 434 ? 23.199 -32.940 -1.879 1.00 90.38 434 ARG A N 1
ATOM 3297 C CA . ARG A 1 434 ? 23.928 -34.183 -2.135 1.00 90.38 434 ARG A CA 1
ATOM 3298 C C . ARG A 1 434 ? 24.584 -34.718 -0.863 1.00 90.38 434 ARG A C 1
ATOM 3300 O O . ARG A 1 434 ? 24.729 -34.016 0.135 1.00 90.38 434 ARG A O 1
ATOM 3307 N N . ALA A 1 435 ? 25.022 -35.976 -0.920 1.00 88.25 435 ALA A N 1
ATOM 3308 C CA . ALA A 1 435 ? 25.670 -36.663 0.200 1.00 88.25 435 ALA A CA 1
ATOM 3309 C C . ALA A 1 435 ? 26.992 -36.011 0.647 1.00 88.25 435 ALA A C 1
ATOM 3311 O O . ALA A 1 435 ? 27.367 -36.124 1.810 1.00 88.25 435 ALA A O 1
ATOM 3312 N N . ASP A 1 436 ? 27.686 -35.325 -0.261 1.00 88.88 436 ASP A N 1
ATOM 3313 C CA . ASP A 1 436 ? 28.891 -34.541 0.029 1.00 88.88 436 ASP A CA 1
ATOM 3314 C C . ASP A 1 436 ? 28.578 -33.144 0.600 1.00 88.88 436 ASP A C 1
ATOM 3316 O O . ASP A 1 436 ? 29.494 -32.395 0.929 1.00 88.88 436 ASP A O 1
ATOM 3320 N N . GLY A 1 437 ? 27.297 -32.792 0.742 1.00 86.81 437 GLY A N 1
ATOM 3321 C CA . GLY A 1 437 ? 26.829 -31.496 1.222 1.00 86.81 437 GLY A CA 1
ATOM 3322 C C . GLY A 1 437 ? 26.705 -30.424 0.137 1.00 86.81 437 GLY A C 1
ATOM 3323 O O . GLY A 1 437 ? 26.250 -29.325 0.455 1.00 86.81 437 GLY A O 1
ATOM 3324 N N . ALA A 1 438 ? 27.070 -30.710 -1.118 1.00 89.25 438 ALA A N 1
ATOM 3325 C CA . ALA A 1 438 ? 26.854 -29.783 -2.226 1.00 89.25 438 ALA A CA 1
ATOM 3326 C C . ALA A 1 438 ? 25.357 -29.608 -2.510 1.00 89.25 438 ALA A C 1
ATOM 3328 O O . ALA A 1 438 ? 24.573 -30.547 -2.360 1.00 89.25 438 ALA A O 1
ATOM 3329 N N . LEU A 1 439 ? 24.953 -28.425 -2.972 1.00 89.88 439 LEU A N 1
ATOM 3330 C CA . LEU A 1 439 ? 23.581 -28.187 -3.425 1.00 89.88 439 LEU A CA 1
ATOM 3331 C C . LEU A 1 439 ? 23.534 -28.219 -4.946 1.00 89.88 439 LEU A C 1
ATOM 3333 O O . LEU A 1 439 ? 24.188 -27.409 -5.597 1.00 89.88 439 LEU A O 1
ATOM 3337 N N . ALA A 1 440 ? 22.753 -29.132 -5.510 1.00 92.19 440 ALA A N 1
ATOM 3338 C CA . ALA A 1 440 ? 22.413 -29.137 -6.923 1.00 92.19 440 ALA A CA 1
ATOM 3339 C C . ALA A 1 440 ? 21.137 -28.317 -7.132 1.00 92.19 440 ALA A C 1
ATOM 3341 O O . ALA A 1 440 ? 20.102 -28.604 -6.525 1.00 92.19 440 ALA A O 1
ATOM 3342 N N . VAL A 1 441 ? 21.211 -27.308 -7.994 1.00 91.75 441 VAL A N 1
ATOM 3343 C CA . VAL A 1 441 ? 20.095 -26.419 -8.314 1.00 91.75 441 VAL A CA 1
ATOM 3344 C C . VAL A 1 441 ? 19.729 -26.574 -9.783 1.00 91.75 441 VAL A C 1
ATOM 3346 O O . VAL A 1 441 ? 20.599 -26.587 -10.654 1.00 91.75 441 VAL A O 1
ATOM 3349 N N . ALA A 1 442 ? 18.431 -26.677 -10.056 1.00 92.62 442 ALA A N 1
ATOM 3350 C CA . ALA A 1 442 ? 17.875 -26.656 -11.399 1.00 92.62 442 ALA A CA 1
ATOM 3351 C C . ALA A 1 442 ? 16.707 -25.667 -11.457 1.00 92.62 442 ALA A C 1
ATOM 3353 O O . ALA A 1 442 ? 15.718 -25.852 -10.748 1.00 92.62 442 ALA A O 1
ATOM 3354 N N . VAL A 1 443 ? 16.824 -24.643 -12.301 1.00 91.44 443 VAL A N 1
ATOM 3355 C CA . VAL A 1 443 ? 15.795 -23.623 -12.544 1.00 91.44 443 VAL A CA 1
ATOM 3356 C C . VAL A 1 443 ? 15.243 -23.828 -13.946 1.00 91.44 443 VAL A C 1
ATOM 3358 O O . VAL A 1 443 ? 15.971 -23.680 -14.926 1.00 91.44 443 VAL A O 1
ATOM 3361 N N . ALA A 1 444 ? 13.967 -24.178 -14.048 1.00 91.81 444 ALA A N 1
ATOM 3362 C CA . ALA A 1 444 ? 13.305 -24.482 -15.306 1.00 91.81 444 ALA A CA 1
ATOM 3363 C C . ALA A 1 444 ? 12.225 -23.454 -15.637 1.00 91.81 444 ALA A C 1
ATOM 3365 O O . ALA A 1 444 ? 11.392 -23.084 -14.802 1.00 91.81 444 ALA A O 1
ATOM 3366 N N . GLY A 1 445 ? 12.204 -23.043 -16.897 1.00 91.31 445 GLY A N 1
ATOM 3367 C CA . GLY A 1 445 ? 11.229 -22.101 -17.415 1.00 91.31 445 GLY A CA 1
ATOM 3368 C C . GLY A 1 445 ? 11.179 -22.123 -18.933 1.00 91.31 445 GLY A C 1
ATOM 3369 O O . GLY A 1 445 ? 11.878 -22.889 -19.591 1.00 91.31 445 GLY A O 1
ATOM 3370 N N . ARG A 1 446 ? 10.335 -21.273 -19.504 1.00 89.31 446 ARG A N 1
ATOM 3371 C CA . ARG A 1 446 ? 10.245 -21.038 -20.942 1.00 89.31 446 ARG A CA 1
ATOM 3372 C C . ARG A 1 446 ? 10.860 -19.684 -21.265 1.00 89.31 446 ARG A C 1
ATOM 3374 O O . ARG A 1 446 ? 10.497 -18.692 -20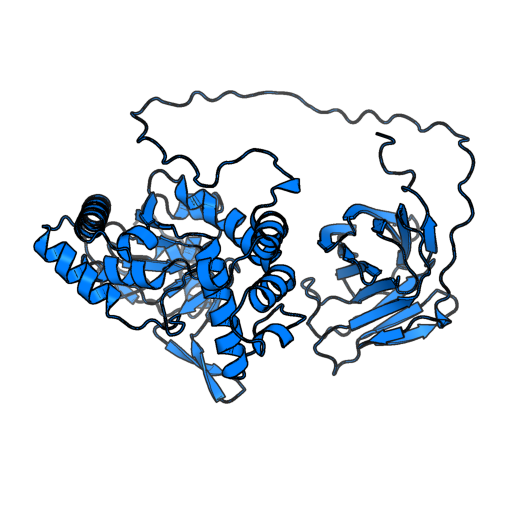.639 1.00 89.31 446 ARG A O 1
ATOM 3381 N N . VAL A 1 447 ? 11.749 -19.650 -22.254 1.00 90.56 447 VAL A N 1
ATOM 3382 C CA . VAL A 1 447 ? 12.303 -18.415 -22.825 1.00 90.56 447 VAL A CA 1
ATOM 3383 C C . VAL A 1 447 ? 11.722 -18.146 -24.207 1.00 90.56 447 VAL A C 1
ATOM 3385 O O . VAL A 1 447 ? 11.407 -19.073 -24.957 1.00 90.56 447 VAL A O 1
ATOM 3388 N N . ALA A 1 448 ? 11.629 -16.870 -24.575 1.00 80.38 448 ALA A N 1
ATOM 3389 C CA . ALA A 1 448 ? 11.226 -16.447 -25.917 1.00 80.38 448 ALA A CA 1
ATOM 3390 C C . ALA A 1 448 ? 12.324 -16.659 -26.985 1.00 80.38 448 ALA A C 1
ATOM 3392 O O . ALA A 1 448 ? 12.039 -16.579 -28.177 1.00 80.38 448 ALA A O 1
ATOM 3393 N N . GLY A 1 449 ? 13.554 -16.994 -26.573 1.00 76.69 449 GLY A N 1
ATOM 3394 C CA . GLY A 1 449 ? 14.714 -17.179 -27.451 1.00 76.69 449 GLY A CA 1
ATOM 3395 C C . GLY A 1 449 ? 15.337 -15.863 -27.929 1.00 76.69 449 GLY A C 1
ATOM 3396 O O . GLY A 1 449 ? 14.781 -14.786 -27.730 1.00 76.69 449 GLY A O 1
ATOM 3397 N N . GLY A 1 450 ? 16.518 -15.944 -28.549 1.00 78.25 450 GLY A N 1
ATOM 3398 C CA . GLY A 1 450 ? 17.218 -14.788 -29.124 1.00 78.25 450 GLY A CA 1
ATOM 3399 C C . GLY A 1 450 ? 18.730 -14.794 -28.891 1.00 78.25 450 GLY A C 1
ATOM 3400 O O . GLY A 1 450 ? 19.261 -15.616 -28.144 1.00 78.25 450 GLY A O 1
ATOM 3401 N N . ALA A 1 451 ? 19.430 -13.865 -29.550 1.00 71.81 451 ALA A N 1
ATOM 3402 C CA . ALA A 1 451 ? 20.882 -13.708 -29.420 1.00 71.81 451 ALA A CA 1
ATOM 3403 C C . ALA A 1 451 ? 21.302 -13.083 -28.074 1.00 71.81 451 ALA A C 1
ATOM 3405 O O . ALA A 1 451 ? 22.367 -13.416 -27.562 1.00 71.81 451 ALA A O 1
ATOM 3406 N N . ASP A 1 452 ? 20.439 -12.256 -27.474 1.00 78.88 452 ASP A N 1
ATOM 3407 C CA . ASP A 1 452 ? 20.703 -11.509 -26.229 1.00 78.88 452 ASP A CA 1
ATOM 3408 C C . ASP A 1 452 ? 20.211 -12.241 -24.974 1.00 78.88 452 ASP A C 1
ATOM 3410 O O . ASP A 1 452 ? 19.785 -11.649 -23.981 1.00 78.88 452 ASP A O 1
ATOM 3414 N N . CYS A 1 453 ? 20.200 -13.562 -25.048 1.00 85.00 453 CYS A N 1
ATOM 3415 C CA . CYS A 1 453 ? 19.787 -14.424 -23.963 1.00 85.00 453 CYS A CA 1
ATOM 3416 C C . CYS A 1 453 ? 20.918 -14.551 -22.920 1.00 85.00 453 CYS A C 1
ATOM 3418 O O . CYS A 1 453 ? 22.108 -14.518 -23.247 1.00 85.00 453 CYS A O 1
ATOM 3420 N N . TYR A 1 454 ? 20.559 -14.660 -21.642 1.00 89.12 454 TYR A N 1
ATOM 3421 C CA . TYR A 1 454 ? 21.509 -14.700 -20.535 1.00 89.12 454 TYR A CA 1
ATOM 3422 C C . TYR A 1 454 ? 21.044 -15.598 -19.393 1.00 89.12 454 TYR A C 1
ATOM 3424 O O . TYR A 1 454 ? 19.856 -15.871 -19.207 1.00 89.12 454 TYR A O 1
ATOM 3432 N N . VAL A 1 455 ? 22.021 -15.991 -18.585 1.00 89.75 455 VAL A N 1
ATOM 3433 C CA . VAL A 1 455 ? 21.832 -16.577 -17.264 1.00 89.75 455 VAL A CA 1
ATOM 3434 C C . VAL A 1 455 ? 22.508 -15.676 -16.238 1.00 89.75 455 VAL A C 1
ATOM 3436 O O . VAL A 1 455 ? 23.622 -15.208 -16.467 1.00 89.75 455 VAL A O 1
ATOM 3439 N N . ARG A 1 456 ? 21.845 -15.419 -15.114 1.00 92.31 456 ARG A N 1
ATOM 3440 C CA . ARG A 1 456 ? 22.350 -14.584 -14.027 1.00 92.31 456 ARG A CA 1
ATOM 3441 C C . ARG A 1 456 ? 22.272 -15.290 -12.688 1.00 92.31 456 ARG A C 1
ATOM 3443 O O . ARG A 1 456 ? 21.302 -15.987 -12.402 1.00 92.31 456 ARG A O 1
ATOM 3450 N N . ILE A 1 457 ? 23.281 -15.054 -11.859 1.00 91.31 457 ILE A N 1
ATOM 3451 C CA . ILE A 1 457 ? 23.275 -15.415 -10.442 1.00 91.31 457 ILE A CA 1
ATOM 3452 C C . ILE A 1 457 ? 23.530 -14.146 -9.639 1.00 91.31 457 ILE A C 1
ATOM 3454 O O . ILE A 1 457 ? 24.586 -13.528 -9.780 1.00 91.31 457 ILE A O 1
ATOM 3458 N N . TYR A 1 458 ? 22.563 -13.768 -8.813 1.00 89.25 458 TYR A N 1
ATOM 3459 C CA . TYR A 1 458 ? 22.651 -12.631 -7.908 1.00 89.25 458 TYR A CA 1
ATOM 3460 C C . TYR A 1 458 ? 23.056 -13.097 -6.512 1.00 89.25 458 TYR A C 1
ATOM 3462 O O . TYR A 1 458 ? 22.542 -14.108 -6.024 1.00 89.25 458 TYR A O 1
ATOM 3470 N N . LEU A 1 459 ? 23.933 -12.335 -5.861 1.00 86.00 459 LEU A N 1
ATOM 3471 C CA . LEU A 1 459 ? 24.170 -12.449 -4.427 1.00 86.00 459 LEU A CA 1
ATOM 3472 C C . LEU A 1 459 ? 23.160 -11.567 -3.698 1.00 86.00 459 LEU A C 1
ATOM 3474 O O . LEU A 1 459 ? 23.060 -10.379 -3.994 1.00 86.00 459 LEU A O 1
ATOM 3478 N N . CYS A 1 460 ? 22.427 -12.141 -2.747 1.00 80.50 460 CYS A N 1
ATOM 3479 C CA . CYS A 1 460 ? 21.529 -11.374 -1.893 1.00 80.50 460 CYS A CA 1
ATOM 3480 C C . CYS A 1 460 ? 22.160 -11.107 -0.524 1.00 80.50 460 CYS A C 1
ATOM 3482 O O . CYS A 1 460 ? 23.028 -11.852 -0.046 1.00 80.50 460 CYS A O 1
ATOM 3484 N N . GLY A 1 461 ? 21.644 -10.077 0.145 1.00 73.75 461 GLY A N 1
ATOM 3485 C CA . GLY A 1 461 ? 21.848 -9.845 1.565 1.00 73.75 461 GLY A CA 1
ATOM 3486 C C . GLY A 1 461 ? 21.327 -11.000 2.428 1.00 73.75 461 GLY A C 1
ATOM 3487 O O . GLY A 1 461 ? 20.616 -11.901 1.974 1.00 73.75 461 GLY A O 1
ATOM 3488 N N . ALA A 1 462 ? 21.672 -10.971 3.716 1.00 70.81 462 ALA A N 1
ATOM 3489 C CA . ALA A 1 462 ? 21.277 -12.005 4.679 1.00 70.81 462 ALA A CA 1
ATOM 3490 C C . ALA A 1 462 ? 19.752 -12.113 4.895 1.00 70.81 462 ALA A C 1
ATOM 3492 O O . ALA A 1 462 ? 19.287 -13.108 5.446 1.00 70.81 462 ALA A O 1
ATOM 3493 N N . ASP A 1 463 ? 18.994 -11.105 4.467 1.00 66.06 463 ASP A N 1
ATOM 3494 C CA . ASP A 1 463 ? 17.531 -11.022 4.475 1.00 66.06 463 ASP A CA 1
ATOM 3495 C C . ASP A 1 463 ? 16.887 -11.403 3.127 1.00 66.06 463 ASP A C 1
ATOM 3497 O O . ASP A 1 463 ? 15.665 -11.381 3.005 1.00 66.06 463 ASP A O 1
ATOM 3501 N N . GLY A 1 464 ? 17.690 -11.754 2.117 1.00 62.34 464 GLY A N 1
ATOM 3502 C CA . GLY A 1 464 ? 17.218 -12.132 0.785 1.00 62.34 464 GLY A CA 1
ATOM 3503 C C . GLY A 1 464 ? 17.041 -10.971 -0.193 1.00 62.34 464 GLY A C 1
ATOM 3504 O O . GLY A 1 464 ? 16.680 -11.226 -1.343 1.00 62.34 464 GLY A O 1
ATOM 3505 N N . ARG A 1 465 ? 17.332 -9.726 0.209 1.00 71.25 465 ARG A N 1
ATOM 3506 C CA . ARG A 1 465 ? 17.233 -8.552 -0.672 1.00 71.25 465 ARG A CA 1
ATOM 3507 C C . ARG A 1 465 ? 18.450 -8.414 -1.597 1.00 71.25 465 ARG A C 1
ATOM 3509 O O . ARG A 1 465 ? 19.561 -8.789 -1.228 1.00 71.25 465 ARG A O 1
ATOM 3516 N N . LEU A 1 466 ? 18.236 -7.894 -2.808 1.00 69.62 466 LEU A N 1
ATOM 3517 C CA . LEU A 1 466 ? 19.259 -7.765 -3.863 1.00 69.62 466 LEU A CA 1
ATOM 3518 C C . LEU A 1 466 ? 20.154 -6.522 -3.727 1.00 69.62 466 LEU A C 1
ATOM 3520 O O . LEU A 1 466 ? 21.186 -6.464 -4.385 1.00 69.62 466 LEU A O 1
ATOM 3524 N N . ASP A 1 467 ? 19.742 -5.545 -2.923 1.00 60.91 467 ASP A N 1
ATOM 3525 C CA . ASP A 1 467 ? 20.258 -4.169 -2.847 1.00 60.91 467 ASP A CA 1
ATOM 3526 C C . ASP A 1 467 ? 21.112 -3.904 -1.596 1.00 60.91 467 ASP A C 1
ATOM 3528 O O . ASP A 1 467 ? 21.366 -2.760 -1.219 1.00 60.91 467 ASP A O 1
ATOM 3532 N N . ARG A 1 468 ? 21.526 -4.958 -0.883 1.00 62.22 468 ARG A N 1
ATOM 3533 C CA . ARG A 1 468 ? 22.292 -4.808 0.357 1.00 62.22 468 ARG A CA 1
ATOM 3534 C C . ARG A 1 468 ? 23.722 -5.304 0.202 1.00 62.22 468 ARG A C 1
ATOM 3536 O O . ARG A 1 468 ? 23.922 -6.473 -0.130 1.00 62.22 468 ARG A O 1
ATOM 3543 N N . PRO A 1 469 ? 24.725 -4.469 0.534 1.00 53.28 469 PRO A N 1
ATOM 3544 C CA . PRO A 1 469 ? 26.107 -4.905 0.562 1.00 53.28 469 PRO A CA 1
ATOM 3545 C C . PRO A 1 469 ? 26.276 -5.926 1.689 1.00 53.28 469 PRO A C 1
ATOM 3547 O O . PRO A 1 469 ? 26.251 -5.598 2.875 1.00 53.28 469 PRO A O 1
ATOM 3550 N N . ALA A 1 470 ? 26.449 -7.187 1.319 1.00 56.94 470 ALA A N 1
ATOM 3551 C CA . ALA A 1 470 ? 26.986 -8.206 2.203 1.00 56.94 470 ALA A CA 1
ATOM 3552 C C . ALA A 1 470 ? 28.395 -8.550 1.723 1.00 56.94 470 ALA A C 1
ATOM 3554 O O . ALA A 1 470 ? 28.654 -8.552 0.523 1.00 56.94 470 ALA A O 1
ATOM 3555 N N . GLN A 1 471 ? 29.300 -8.920 2.635 1.00 66.44 471 GLN A N 1
ATOM 3556 C CA . GLN A 1 471 ? 30.527 -9.636 2.268 1.00 66.44 471 GLN A CA 1
ATOM 3557 C C . GLN A 1 471 ? 30.170 -11.066 1.846 1.00 66.44 471 GLN A C 1
ATOM 3559 O O . GLN A 1 471 ? 30.522 -12.039 2.511 1.00 66.44 471 GLN A O 1
ATOM 3564 N N . ALA A 1 472 ? 29.394 -11.184 0.774 1.00 76.19 472 ALA A N 1
ATOM 3565 C CA . ALA A 1 472 ? 28.894 -12.429 0.243 1.00 76.19 472 ALA A CA 1
ATOM 3566 C C . ALA A 1 472 ? 29.934 -13.038 -0.698 1.00 76.19 472 ALA A C 1
ATOM 3568 O O . ALA A 1 472 ? 30.500 -12.377 -1.571 1.00 76.19 472 ALA A O 1
ATOM 3569 N N . ARG A 1 473 ? 30.178 -14.327 -0.503 1.00 82.19 473 ARG A N 1
ATOM 3570 C CA . ARG A 1 473 ? 30.971 -15.192 -1.359 1.00 82.19 473 ARG A CA 1
ATOM 3571 C C . ARG A 1 473 ? 30.133 -16.399 -1.722 1.00 82.19 473 ARG A C 1
ATOM 3573 O O . ARG A 1 473 ? 29.501 -17.005 -0.851 1.00 82.19 473 ARG A O 1
ATOM 3580 N N . LEU A 1 474 ? 30.145 -16.740 -2.999 1.00 86.62 474 LEU A N 1
ATOM 3581 C CA . LEU A 1 474 ? 29.451 -17.891 -3.552 1.00 86.62 474 LEU A CA 1
ATOM 3582 C C . LEU A 1 474 ? 30.381 -18.564 -4.552 1.00 86.62 474 LEU A C 1
ATOM 3584 O O . LEU A 1 474 ? 30.876 -17.908 -5.461 1.00 86.62 474 LEU A O 1
ATOM 3588 N N . THR A 1 475 ? 30.612 -19.862 -4.401 1.00 86.88 475 THR A N 1
ATOM 3589 C CA . THR A 1 475 ? 31.254 -20.652 -5.456 1.00 86.88 475 THR A CA 1
ATOM 3590 C C . THR A 1 475 ? 30.168 -21.367 -6.237 1.00 86.88 475 THR A C 1
ATOM 3592 O O . THR A 1 475 ? 29.312 -22.015 -5.637 1.00 86.88 475 THR A O 1
ATOM 3595 N N . VAL A 1 476 ? 30.197 -21.243 -7.561 1.00 86.88 476 VAL A N 1
ATOM 3596 C CA . VAL A 1 476 ? 29.249 -21.900 -8.458 1.00 86.88 476 VAL A CA 1
ATOM 3597 C C . VAL A 1 476 ? 30.002 -22.822 -9.405 1.00 86.88 476 VAL A C 1
ATOM 3599 O O . VAL A 1 476 ? 30.924 -22.401 -10.103 1.00 86.88 476 VAL A O 1
ATOM 3602 N N . ALA A 1 477 ? 29.597 -24.086 -9.444 1.00 88.44 477 ALA A N 1
ATOM 3603 C CA . ALA A 1 477 ? 30.166 -25.116 -10.301 1.00 88.44 477 ALA A CA 1
ATOM 3604 C C . ALA A 1 477 ? 29.112 -25.672 -11.268 1.00 88.44 477 ALA A C 1
ATOM 3606 O O . ALA A 1 477 ? 27.917 -25.426 -11.122 1.00 88.44 477 ALA A O 1
ATOM 3607 N N . GLY A 1 478 ? 29.561 -26.424 -12.276 1.00 84.88 478 GLY A N 1
ATOM 3608 C CA . GLY A 1 478 ? 28.659 -27.210 -13.125 1.00 84.88 478 GLY A CA 1
ATOM 3609 C C . GLY A 1 478 ? 27.629 -26.400 -13.920 1.00 84.88 478 GLY A C 1
ATOM 3610 O O . GLY A 1 478 ? 26.574 -26.941 -14.229 1.00 84.88 478 GLY A O 1
ATOM 3611 N N . LEU A 1 479 ? 27.923 -25.134 -14.245 1.00 86.81 479 LEU A N 1
ATOM 3612 C CA . LEU A 1 479 ? 27.032 -24.254 -15.007 1.00 86.81 479 LEU A CA 1
ATOM 3613 C C . LEU A 1 479 ? 26.668 -24.886 -16.355 1.00 86.81 479 LEU A C 1
ATOM 3615 O O . LEU A 1 479 ? 27.514 -25.035 -17.244 1.00 86.81 479 LEU A O 1
ATOM 3619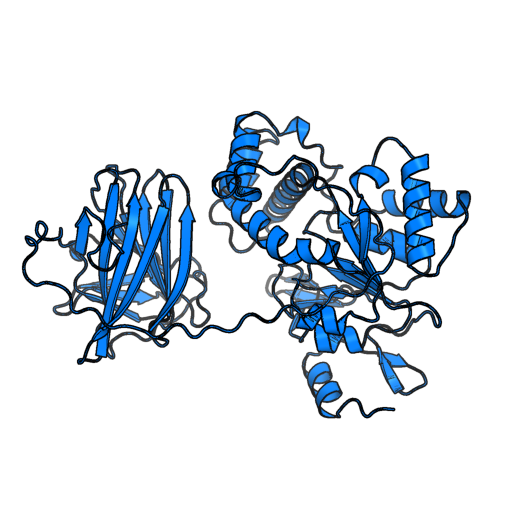 N N . ALA A 1 480 ? 25.402 -25.248 -16.509 1.00 88.75 480 ALA A N 1
ATOM 3620 C CA . ALA A 1 480 ? 24.913 -25.915 -17.700 1.00 88.75 480 ALA A CA 1
ATOM 3621 C C . ALA A 1 480 ? 23.504 -25.440 -18.041 1.00 88.75 480 ALA A C 1
ATOM 3623 O O . ALA A 1 480 ? 22.669 -25.246 -17.161 1.00 88.75 480 ALA A O 1
ATOM 3624 N N . LEU A 1 481 ? 23.248 -25.248 -19.329 1.00 87.31 481 LEU A N 1
ATOM 3625 C CA . LEU A 1 481 ? 21.935 -24.882 -19.831 1.00 87.31 481 LEU A CA 1
ATOM 3626 C C . LEU A 1 481 ? 21.449 -25.975 -20.784 1.00 87.31 481 LEU A C 1
ATOM 3628 O O . LEU A 1 481 ? 22.112 -26.297 -21.775 1.00 87.31 481 LEU A O 1
ATOM 3632 N N . GLU A 1 482 ? 20.302 -26.559 -20.460 1.00 89.69 482 GLU A N 1
ATOM 3633 C CA . GLU A 1 482 ? 19.708 -27.676 -21.188 1.00 89.69 482 GLU A CA 1
ATOM 3634 C C . GLU A 1 482 ? 18.419 -27.227 -21.882 1.00 89.69 482 GLU A C 1
ATOM 3636 O O . GLU A 1 482 ? 17.558 -26.628 -21.233 1.00 89.69 482 GLU A O 1
ATOM 3641 N N . PRO A 1 483 ? 18.244 -27.495 -23.188 1.00 88.12 483 PRO A N 1
ATOM 3642 C CA . PRO A 1 483 ? 16.944 -27.346 -23.820 1.00 88.12 483 PRO A CA 1
ATOM 3643 C C . PRO A 1 483 ? 15.996 -28.445 -23.323 1.00 88.12 483 PRO A C 1
ATOM 3645 O O . PRO A 1 483 ? 16.383 -29.608 -23.219 1.00 88.12 483 PRO A O 1
ATOM 3648 N N . GLY A 1 484 ? 14.736 -28.090 -23.086 1.00 87.06 484 GLY A N 1
ATOM 3649 C CA . GLY A 1 484 ? 13.715 -29.021 -22.611 1.00 87.06 484 GLY A CA 1
ATOM 3650 C C . GLY A 1 484 ? 13.313 -28.817 -21.154 1.00 87.06 484 GLY A C 1
ATOM 3651 O O . GLY A 1 484 ? 13.898 -28.029 -20.407 1.00 87.06 484 GLY A O 1
ATOM 3652 N N . TRP A 1 485 ? 12.263 -29.540 -20.770 1.00 83.75 485 TRP A N 1
ATOM 3653 C CA . TRP A 1 485 ? 11.831 -29.642 -19.382 1.00 83.75 485 TRP A CA 1
ATOM 3654 C C . TRP A 1 485 ? 12.725 -30.618 -18.624 1.00 83.75 485 TRP A C 1
ATOM 3656 O O . TRP A 1 485 ? 13.129 -31.640 -19.186 1.00 83.75 485 TRP A O 1
ATOM 3666 N N . PRO A 1 486 ? 13.015 -30.354 -17.345 1.00 80.56 486 PRO A N 1
ATOM 3667 C CA . PRO A 1 486 ? 13.796 -31.282 -16.563 1.00 80.56 486 PRO A CA 1
ATOM 3668 C C . PRO A 1 486 ? 12.975 -32.536 -16.266 1.00 80.56 486 PRO A C 1
ATOM 3670 O O . PRO A 1 486 ? 11.767 -32.477 -16.045 1.00 80.56 486 PRO A O 1
ATOM 3673 N N . ALA A 1 487 ? 13.657 -33.675 -16.150 1.00 77.31 487 ALA A N 1
ATOM 3674 C CA . ALA A 1 487 ? 13.027 -34.972 -15.888 1.00 77.31 487 ALA A CA 1
ATOM 3675 C C . ALA A 1 487 ? 12.266 -35.060 -14.546 1.00 77.31 487 ALA A C 1
ATOM 3677 O O . ALA A 1 487 ? 11.598 -36.056 -14.284 1.00 77.31 487 ALA A O 1
ATOM 3678 N N . PHE A 1 488 ? 12.398 -34.057 -13.670 1.00 76.81 488 PHE A N 1
ATOM 3679 C CA . PHE A 1 488 ? 11.672 -33.999 -12.402 1.00 76.81 488 PHE A CA 1
ATOM 3680 C C . PHE A 1 488 ? 10.304 -33.325 -12.502 1.00 76.81 488 PHE A C 1
ATOM 3682 O O . PHE A 1 488 ? 9.547 -33.389 -11.533 1.00 76.81 488 PHE A O 1
ATOM 3689 N N . LEU A 1 489 ? 9.992 -32.663 -13.619 1.00 70.50 489 LEU A N 1
ATOM 3690 C CA . LEU A 1 489 ? 8.633 -32.202 -13.859 1.00 70.50 489 LEU A CA 1
ATOM 3691 C C . LEU A 1 489 ? 7.748 -33.400 -14.227 1.00 70.50 489 LEU A C 1
ATOM 3693 O O . LEU A 1 489 ? 8.210 -34.301 -14.932 1.00 70.50 489 LEU A O 1
ATOM 3697 N N . PRO A 1 490 ? 6.490 -33.439 -13.750 1.00 64.50 490 PRO A N 1
ATOM 3698 C CA . PRO A 1 490 ? 5.523 -34.388 -14.275 1.00 64.50 490 PRO A CA 1
ATOM 3699 C C . PRO A 1 490 ? 5.407 -34.194 -15.792 1.00 64.50 490 PRO A C 1
ATOM 3701 O O . PRO A 1 490 ? 5.541 -33.082 -16.296 1.00 64.50 490 PRO A O 1
ATOM 3704 N N . ALA A 1 491 ? 5.203 -35.292 -16.518 1.00 55.97 491 ALA A N 1
ATOM 3705 C CA . ALA A 1 491 ? 5.127 -35.284 -17.979 1.00 55.97 491 ALA A CA 1
ATOM 3706 C C . ALA A 1 491 ? 3.856 -34.595 -18.525 1.00 55.97 491 ALA A C 1
ATOM 3708 O O . ALA A 1 491 ? 3.710 -34.496 -19.745 1.00 55.97 491 ALA A O 1
ATOM 3709 N N . ASP A 1 492 ? 2.981 -34.126 -17.629 1.00 49.50 492 ASP A N 1
ATOM 3710 C CA . ASP A 1 492 ? 1.594 -33.739 -17.876 1.00 49.50 492 ASP A CA 1
ATOM 3711 C C . ASP A 1 492 ? 1.357 -32.272 -17.494 1.00 49.50 492 ASP A C 1
ATOM 3713 O O . ASP A 1 492 ? 1.693 -31.900 -16.340 1.00 49.50 492 ASP A O 1
#

Radius of gyration: 26.54 Å; chains: 1; bounding box: 69×68×64 Å

Foldseek 3Di:
DPDPDPVLVVQVVVQVQDWDAEPVRATALAHDADPPWFEEEEAEQPPLCQLLVVLLLVLLPFAESQWEACQVQPAQKIFRNVDWDQDPVRDTDTDITRGHVLSNLSRHHGRYYYYYLHFDDPSNLVSCVRYQYEYRDEQVLLSLVLVLLQCLVCVVVVHDDPQFPDPVLSPDDQAQVSSLVSLQRCQQVLQVSCNGRVVQCVRPSYDYDYPCQLVDDDLVSNLVSSQVVCVSRVRHDDSVSSSVSSVVSVPDDDPSDSPDRGDSVRHDDPSSVVSNCVRHVVCVVPVDDDSDDDDDDPDDDDDDDDDDDDDDDDDDDDDDDPDDDDADDFDFFDLVQKDWDQWDWDQDPFAIKTWGDQPAQAFTKIKTFDADAFWKKKKKKKFAPPFWPFQWKKKKKAFPQWIKIWIARLVVQDTPDIDIHGPKFWDDKHWDQDPNRMIIIMTMIGYRGDRGIIIMMTGADPVRHRRHDDRTMTGMGDTGMHGDDDPPDDPD

Secondary structure (DSSP, 8-state):
-----HHHHHHHHHHT---EE-TTS-EESSS---TTS--EEEEESTTSSHHHHHHHHHHTT-EEEEEEE-TTS-TTEEEEEEEEEE-TTS-EEEEEEE--HHHHHTT--TTEEEEE-PPP-HHHHHHTTTSEEEEEE--HHHHHHHHHHHHHHHHHTT---TT-S--GGGGSPSSHHHHHHHHHHHHHHHHHHHHHHGGGGG-TTEEEEEHHHHHSS-HHHHHHHHHHHHHHTT----HHHHHHHHHHHHT---TT--SS---GGGG--HHHHHHHIIIII-TTT-TT--SSPPPPP-----PPPP-----------PPPPS---PPPPPEE--GGG-EEESEEEEEETTEEEEEE-TT--S--EEEEE--B-SEEEEEEEEE-TTS---SEEEEEEEETTEEEEEEEETTTTEEEEEEEEET-EEEEEEEEE-TTSPEEEEEEEEE--BTT-EEEEEEPPTTS-SSS----EEEEEEEEEEES--TTS---

InterPro domains:
  IPR000863 Sulfotransferase domain [PF00685] (39-247)
  IPR027417 P-loop containing nucleoside triphosphate hydrolase [G3DSA:3.40.50.300] (22-284)
  IPR027417 P-loop containing nucleoside triphosphate hydrolase [SSF52540] (33-289)

Organism: NCBI:txid758825